Protein 4N8M (pdb70)

Nearest PDB structures (foldseek):
  5ehd-assembly2_F  TM=9.998E-01  e=1.747E-18  Homo sapiens
  1xb9-assembly2_F  TM=9.760E-01  e=2.893E-16  Xenopus laevis
  1xb9-assembly1_B  TM=9.853E-01  e=5.103E-16  Xenopus laevis
  1xb9-assembly2_J  TM=9.752E-01  e=4.152E-16  Xenopus laevis
  1xb9-assembly1_D  TM=9.735E-01  e=1.318E-14  Xenopus laevis

Solvent-accessible surface area: 20836 Å² total; per-residue (Å²): 134,70,92,19,54,6,11,22,16,54,0,67,81,128,77,58,67,89,11,135,34,157,93,79,82,122,66,2,33,0,4,0,26,0,0,0,0,0,57,52,10,143,62,63,29,0,0,0,12,0,35,4,81,25,59,156,57,51,77,40,133,6,6,0,0,0,0,50,27,60,28,28,0,2,4,27,0,32,6,0,63,4,29,4,56,1,25,0,60,23,97,34,22,60,6,28,0,22,1,0,0,13,8,29,13,50,77,140,147,67,92,18,52,6,9,16,18,53,0,84,57,119,105,52,78,100,14,152,49,127,154,60,175,44,129,12,36,0,3,0,24,0,0,0,0,1,59,79,15,127,79,64,34,0,0,0,13,0,37,5,78,23,77,130,53,51,81,42,137,7,4,0,0,0,0,50,28,61,28,29,0,2,5,26,0,31,8,0,60,4,59,20,81,0,22,0,71,17,91,41,15,25,6,26,0,18,1,0,0,10,9,26,1,42,115,138,103,17,58,6,11,19,17,52,0,83,73,130,94,58,74,90,12,142,25,113,86,89,72,128,68,16,32,0,3,0,26,0,0,0,0,0,48,70,13,145,70,62,34,0,2,0,14,0,35,5,73,26,78,134,50,57,80,41,134,6,5,0,0,0,0,53,29,60,27,27,0,1,4,27,0,32,8,0,62,3,30,5,64,1,23,0,61,19,112,33,23,53,8,27,0,23,1,0,0,10,9,40,18,50,137,123,107,20,57,7,11,19,19,54,0,78,77,130,84,60,69,90,12,149,46,87,108,72,117,47,136,12,38,0,3,0,26,0,0,0,0,1,61,37,6,152,64,74,38,0,1,0,14,0,36,6,77,29,84,142,55,50,83,39,135,5,7,0,0,0,0,51,20,62,26,29,0,2,4,26,0,32,6,0,61,3,59,21,86,1,23,0,62,19,114,40,16,53,5,29,0,21,1,0,0,12,12,27,16,78,142,82,24,49,6,10,21,15,53,0,80,60,121,92,57,74,91,15,147,96,42,161,55,186,54,120,20,39,0,4,0,25,1,0,0,0,0,53,55,11,145,65,59,32,0,4,0,14,0,34,4,88,21,84,152,53,52,78,41,134,7,10,0,0,0,0,49,24,61,28,27,0,1,4,26,0,32,8,0,63,3,59,16,60,1,24,0,61,20,127,41,26,57,6,27,0,19,1,0,0,12,11,39,0,44,102

Foldseek 3Di:
DWDKAKDKDWAFLPDKDWDADDDDLVQKKWWWFKKFFDVVFAFDKWWKWKWDADPVGDIDIDTPDIAGVVPHGMDTNPTHIDGDGMMMHIPDGGTGMMIITIMTGHDD/DWDKAKDKDWAFAPRKDWDADDDDPKFKKWWWFKKFFDPPWDQDKKWKKKWDADPVGDIDIDTDDIAGDVPHGMDTPPTHIDGDGMMMHIPDTGGGMMIITIITIGD/DDKDKDKDWAFQPDKDWDADDPPLVQKKWWWFKKFFDDVFDQDKWWKWKWDADPVGDIDIDTDDIAGPVPHGMDTDPTHIDGDGMMMHIPDGGTRMMIITIIGGHD/DDKAKDKDWAFQPDKDWDADDDDPKFKKWWWFKKFFDVVQDFDKKWKWKWDADPVGDIDIGTDDIDGPVPHGMDTPPTHIDGDGMMMHIPDTGTGMMIITIMDMD/DDKAKDKDWAFVVRKDWDADDPDDWFKKWWWFKKFFDPPFAFDKWWKWKWDADPVGDIDIDTPDIAGPVPHGMDTPPTHIDGDGMMIHIPDGGTRMMIITIMDIGD

Sequence (532 aa):
RPQNYLFGCELKADKDYHFKVDNDENEHQLSLRTVSSLGAGAKDELHIVEAEAMNYEGSPIKVTLATLKMSVQPTVSLGGFEITPPVVLRLKCCGSSGPVHISGQHLVAVERPQNYLFGCELKADKDYHFKVDNDENEHQLSLRTVSSLGAGAKDELHIVEAEAMNYEGSPIKVTLATLKMSVQPTVSLGGFEITPPVVLRLKCGSGPVHISGQHLVAVPQNYLFGCELKADKDYHFKVDNDENEHQLSLRTVSLGAGAKDELHIVEAEAMNYEGSSPIKVTLATLKMSVQPTVSLGGFEITPPVVLRLKCGSGPVHISGQHLVAVPQNYLFGCELKADKDYHFKVDNDENEHQLSLRTVSLGAGAKDELHIVEAEAMNYEGSPIKVTLATLKMSVQPTVSLGGFEITPPVVLRLKCGSGPVHISGQHLVAPQNYLFGCELKADKDYHFKVDNDENEHQLSLRTVSSLGAGAKDELHIVEAEAMNYEGSPIKVTLATLKMSVQPTVSLGGFEITPPVVLRLKCGSSGPVHISGQHLVAV

Secondary structure (DSSP, 8-state):
--EEEEEEEEEBTTB-EEE--SS-GGGEEEEEEEEEEPTT--SS-EEEEEEEE-TTSSEEEEEEEEEBTTTBSEEEEEEEEEPSSEEEEEEE----EEEEEEEEE---/--EEEEEEEEEBTTB-EEE-----SSEEEEEEEEEEEPTT--SS-EEEEEEEE-TTSSEEEEEEEEEBTTTBSEEEEEEEEEPSPEEEEEEES---EEEEEEEEEE-/-EEEEEEEEEBTTB-EEE--SS-GGGEEEEEEEEEEPTT--SS-EEEEEEEE-TTS-EEEEEEEEEBTTTBSEEEEEEEEEPSSEEEEEEES---EEEEEEEEE--/-EEEEEEEEEBTTB-EEE----SS--EEEEEEEEEEPBTB-SS-EEEEEEEE-TTSSEEEEEEEEEBTTTBSEEEEEEEEEPSSEEEEEEES---EEEEEEEEE-/-EEEEEEEEEBTTB-EEEPPPSSSSEEEEEEEEEEEPTT--SS-EEEEEEEE-TTS-EEEEEEEEEBTTTBSEEEEEEEEEPSSEEEEEEES---EEEEEEEEEE-

B-factor: mean 29.5, std 15.69, range [8.12, 102.83]

Structure (mmCIF, N/CA/C/O backbone):
data_4N8M
#
_entry.id   4N8M
#
_cell.length_a   90.675
_cell.length_b   69.794
_cell.length_c   88.630
_cell.angle_alpha   90.00
_cell.angle_beta   99.87
_cell.angle_gamma   90.00
#
_symmetry.space_group_name_H-M   'C 1 2 1'
#
loop_
_entity.id
_entity.type
_entity.pdbx_description
1 polymer Nucleophosmin
2 non-polymer 'COBALT (II) ION'
3 water water
#
loop_
_atom_site.group_PDB
_atom_site.id
_atom_site.type_symbol
_atom_site.label_atom_id
_atom_site.label_alt_id
_atom_site.label_comp_id
_atom_site.label_asym_id
_atom_site.label_entity_id
_atom_site.label_seq_id
_atom_site.pdbx_PDB_ins_code
_atom_site.Cartn_x
_atom_site.Cartn_y
_atom_site.Cartn_z
_atom_site.occupancy
_atom_site.B_iso_or_equiv
_atom_site.auth_seq_id
_atom_site.auth_comp_id
_atom_site.auth_asym_id
_atom_site.auth_atom_id
_atom_site.pdbx_PDB_model_num
ATOM 1 N N . ARG A 1 16 ? -29.235 -25.851 -26.740 1.00 68.08 13 ARG A N 1
ATOM 2 C CA . ARG A 1 16 ? -29.186 -24.409 -26.980 1.00 61.55 13 ARG A CA 1
ATOM 3 C C . ARG A 1 16 ? -30.549 -23.885 -27.436 1.00 43.22 13 ARG A C 1
ATOM 4 O O . ARG A 1 16 ? -31.228 -24.517 -28.248 1.00 39.63 13 ARG A O 1
ATOM 6 N N . PRO A 1 17 ? -30.952 -22.724 -26.911 1.00 48.16 14 PRO A N 1
ATOM 7 C CA . PRO A 1 17 ? -32.289 -22.189 -27.179 1.00 44.32 14 PRO A CA 1
ATOM 8 C C . PRO A 1 17 ? -32.413 -21.689 -28.606 1.00 35.45 14 PRO A C 1
ATOM 9 O O . PRO A 1 17 ? -31.405 -21.380 -29.238 1.00 36.93 14 PRO A O 1
ATOM 13 N N . GLN A 1 18 ? -33.637 -21.640 -29.116 1.00 23.28 15 GLN A N 1
ATOM 14 C CA . GLN A 1 18 ? -33.899 -20.942 -30.362 1.00 19.47 15 GLN A CA 1
ATOM 15 C C . GLN A 1 18 ? -33.723 -19.454 -30.074 1.00 19.06 15 GLN A C 1
ATOM 16 O O . GLN A 1 18 ? -33.987 -18.984 -28.971 1.00 18.42 15 GLN A O 1
ATOM 22 N N . ASN A 1 19 ? -33.287 -18.703 -31.075 1.00 16.33 16 ASN A N 1
ATOM 23 C CA . ASN A 1 19 ? -32.911 -17.317 -30.856 1.00 13.53 16 ASN A CA 1
ATOM 24 C C . ASN A 1 19 ? -33.561 -16.428 -31.912 1.00 12.35 16 ASN A C 1
ATOM 25 O O . ASN A 1 19 ? -33.251 -16.560 -33.098 1.00 19.15 16 ASN A O 1
ATOM 30 N N . TYR A 1 20 ? -34.507 -15.594 -31.499 1.00 12.92 17 TYR A N 1
ATOM 31 C CA . TYR A 1 20 ? -35.229 -14.716 -32.425 1.00 12.13 17 TYR A CA 1
ATOM 32 C C . TYR A 1 20 ? -34.917 -13.278 -32.088 1.00 12.70 17 TYR A C 1
ATOM 33 O O . TYR A 1 20 ? -34.556 -12.948 -30.960 1.00 13.35 17 TYR A O 1
ATOM 42 N N . LEU A 1 21 ? -35.072 -12.407 -33.075 1.00 11.65 18 LEU A N 1
ATOM 43 C CA . LEU A 1 21 ? -34.826 -10.990 -32.852 1.00 9.42 18 LEU A CA 1
ATOM 44 C C . LEU A 1 21 ? -36.014 -10.362 -32.131 1.00 13.18 18 LEU A C 1
ATOM 45 O O . LEU A 1 21 ? -37.171 -10.742 -32.357 1.00 14.06 18 LEU A O 1
ATOM 50 N N . PHE A 1 22 ? -35.716 -9.385 -31.285 1.00 11.10 19 PHE A N 1
ATOM 51 C CA . PHE A 1 22 ? -36.728 -8.658 -30.522 1.00 15.22 19 PHE A CA 1
ATOM 52 C C . PHE A 1 22 ? -36.418 -7.152 -30.540 1.00 13.44 19 PHE A C 1
ATOM 53 O O . PHE A 1 22 ? -35.267 -6.743 -30.438 1.00 13.44 19 PHE A O 1
ATOM 61 N N . GLY A 1 23 ? -37.453 -6.329 -30.645 1.00 13.10 20 GLY A N 1
ATOM 62 C CA . GLY A 1 23 ? -37.275 -4.900 -30.506 1.00 12.40 20 GLY A CA 1
ATOM 63 C C . GLY A 1 23 ? -38.584 -4.241 -30.127 1.00 18.43 20 GLY A C 1
ATOM 64 O O . GLY A 1 23 ? -39.668 -4.798 -30.377 1.00 18.27 20 GLY A O 1
ATOM 65 N N . CYS A 1 24 ? -38.498 -3.050 -29.536 1.00 16.80 21 CYS A N 1
ATOM 66 C CA . CYS A 1 24 ? -39.698 -2.248 -29.343 1.00 17.13 21 CYS A CA 1
ATOM 67 C C . CYS A 1 24 ? -39.328 -0.783 -29.289 1.00 13.86 21 CYS A C 1
ATOM 68 O O . CYS A 1 24 ? -38.153 -0.415 -29.174 1.00 17.32 21 CYS A O 1
ATOM 71 N N . GLU A 1 25 ? -40.343 0.059 -29.402 1.00 14.90 22 GLU A N 1
ATOM 72 C CA . GLU A 1 25 ? -40.136 1.497 -29.321 1.00 15.76 22 GLU A CA 1
ATOM 73 C C . GLU A 1 25 ? -40.973 1.992 -28.156 1.00 22.49 22 GLU A C 1
ATOM 74 O O . GLU A 1 25 ? -42.124 1.580 -28.002 1.00 24.91 22 GLU A O 1
ATOM 80 N N . LEU A 1 26 ? -40.381 2.847 -27.325 1.00 16.67 23 LEU A N 1
ATOM 81 C CA . LEU A 1 26 ? -41.087 3.451 -26.193 1.00 16.48 23 LEU A CA 1
ATOM 82 C C . LEU A 1 26 ? -41.226 4.947 -26.419 1.00 15.08 23 LEU A C 1
ATOM 83 O O . LEU A 1 26 ? -40.353 5.572 -26.999 1.00 20.55 23 LEU A O 1
ATOM 88 N N . LYS A 1 27 ? -42.332 5.503 -25.941 1.00 16.87 24 LYS A N 1
ATOM 89 C CA . LYS A 1 27 ? -42.575 6.952 -25.959 1.00 21.09 24 LYS A CA 1
ATOM 90 C C . LYS A 1 27 ? -43.385 7.293 -24.716 1.00 24.36 24 LYS A C 1
ATOM 91 O O . LYS A 1 27 ? -43.908 6.391 -24.069 1.00 23.48 24 LYS A O 1
ATOM 97 N N . ALA A 1 28 ? -43.508 8.577 -24.365 1.00 23.38 25 ALA A N 1
ATOM 98 C CA . ALA A 1 28 ? -44.318 8.935 -23.189 1.00 31.13 25 ALA A CA 1
ATOM 99 C C . ALA A 1 28 ? -45.701 8.312 -23.409 1.00 27.36 25 ALA A C 1
ATOM 100 O O . ALA A 1 28 ? -46.371 7.834 -22.499 1.00 39.99 25 ALA A O 1
ATOM 102 N N . ASP A 1 29 ? -46.062 8.323 -24.680 1.00 28.34 26 ASP A N 1
ATOM 103 C CA . ASP A 1 29 ? -47.272 7.793 -25.257 1.00 50.20 26 ASP A CA 1
ATOM 104 C C . ASP A 1 29 ? -47.470 6.276 -25.057 1.00 53.53 26 ASP A C 1
ATOM 105 O O . ASP A 1 29 ? -48.598 5.806 -24.860 1.00 42.94 26 ASP A O 1
ATOM 110 N N . LYS A 1 30 ? -46.377 5.515 -25.091 1.00 41.52 27 LYS A N 1
ATOM 111 C CA . LYS A 1 30 ? -46.468 4.097 -25.429 1.00 34.45 27 LYS A CA 1
ATOM 112 C C . LYS A 1 30 ? -45.471 3.221 -24.672 1.00 32.15 27 LYS A C 1
ATOM 113 O O . LYS A 1 30 ? -44.265 3.470 -24.727 1.00 25.80 27 LYS A O 1
ATOM 119 N N . ASP A 1 31 ? -45.969 2.211 -23.959 1.00 28.93 28 ASP A N 1
ATOM 120 C CA . ASP A 1 31 ? -45.073 1.238 -23.335 1.00 25.81 28 ASP A CA 1
ATOM 121 C C . ASP A 1 31 ? -45.069 -0.079 -24.110 1.00 28.39 28 ASP A C 1
ATOM 122 O O . ASP A 1 31 ? -45.668 -0.186 -25.184 1.00 26.31 28 ASP A O 1
ATOM 127 N N . TYR A 1 32 ? -44.368 -1.077 -23.586 1.00 19.50 29 TYR A N 1
ATOM 128 C CA . TYR A 1 32 ? -44.360 -2.372 -24.244 1.00 19.47 29 TYR A CA 1
ATOM 129 C C . TYR A 1 32 ? -44.597 -3.513 -23.261 1.00 18.89 29 TYR A C 1
ATOM 130 O O . TYR A 1 32 ? -43.953 -3.576 -22.220 1.00 23.52 29 TYR A O 1
ATOM 139 N N . HIS A 1 33 ? -45.507 -4.419 -23.608 1.00 17.54 30 HIS A N 1
ATOM 140 C CA . HIS A 1 33 ? -45.796 -5.573 -22.769 1.00 18.28 30 HIS A CA 1
ATOM 141 C C . HIS A 1 33 ? -45.301 -6.827 -23.466 1.00 22.78 30 HIS A C 1
ATOM 142 O O . HIS A 1 33 ? -45.818 -7.210 -24.510 1.00 27.59 30 HIS A O 1
ATOM 149 N N . PHE A 1 34 ? -44.289 -7.459 -22.890 1.00 22.20 31 PHE A N 1
ATOM 150 C CA . PHE A 1 34 ? -43.786 -8.723 -23.428 1.00 21.55 31 PHE A CA 1
ATOM 151 C C . PHE A 1 34 ? -44.457 -9.840 -22.659 1.00 25.72 31 PHE A C 1
ATOM 152 O O . PHE A 1 34 ? -44.298 -9.955 -21.436 1.00 27.97 31 PHE A O 1
ATOM 160 N N . LYS A 1 35 ? -45.243 -10.646 -23.355 1.00 29.86 32 LYS A N 1
ATOM 161 C CA . LYS A 1 35 ? -45.984 -11.698 -22.683 1.00 31.22 32 LYS A CA 1
ATOM 162 C C . LYS A 1 35 ? -46.077 -12.899 -23.607 1.00 39.44 32 LYS A C 1
ATOM 163 O O . LYS A 1 35 ? -45.870 -12.775 -24.817 1.00 32.34 32 LYS A O 1
ATOM 169 N N . VAL A 1 36 ? -46.364 -14.061 -23.034 1.00 36.18 33 VAL A N 1
ATOM 170 C CA . VAL A 1 36 ? -46.562 -15.271 -23.832 1.00 37.04 33 VAL A CA 1
ATOM 171 C C . VAL A 1 36 ? -47.782 -16.037 -23.333 1.00 36.30 33 VAL A C 1
ATOM 172 O O . VAL A 1 36 ? -48.184 -15.891 -22.175 1.00 46.82 33 VAL A O 1
ATOM 176 N N . ASP A 1 37 ? -48.365 -16.860 -24.207 1.00 42.62 34 ASP A N 1
ATOM 177 C CA . ASP A 1 37 ? -49.579 -17.619 -23.883 1.00 52.71 34 ASP A CA 1
ATOM 178 C C . ASP A 1 37 ? -49.299 -18.987 -23.249 1.00 55.40 34 ASP A C 1
ATOM 179 O O . ASP A 1 37 ? -50.162 -19.554 -22.574 1.00 71.84 34 ASP A O 1
ATOM 184 N N . ASN A 1 38 ? -48.106 -19.528 -23.486 1.00 36.42 35 ASN A N 1
ATOM 185 C CA . ASN A 1 38 ? -47.745 -20.854 -22.956 1.00 37.54 35 ASN A CA 1
ATOM 186 C C . ASN A 1 38 ? -46.850 -20.759 -21.702 1.00 43.21 35 ASN A C 1
ATOM 187 O O . ASN A 1 38 ? -46.977 -19.825 -20.915 1.00 39.52 35 ASN A O 1
ATOM 192 N N . ASP A 1 39 ? -45.951 -21.719 -21.518 1.00 51.17 36 ASP A N 1
ATOM 193 C CA . ASP A 1 39 ? -45.097 -21.764 -20.328 1.00 43.86 36 ASP A CA 1
ATOM 194 C C . ASP A 1 39 ? -44.070 -20.611 -20.301 1.00 38.36 36 ASP A C 1
ATOM 195 O O . ASP A 1 39 ? -43.123 -20.603 -21.082 1.00 33.22 36 ASP A O 1
ATOM 200 N N . GLU A 1 40 ? -44.247 -19.650 -19.392 1.00 32.41 37 GLU A N 1
ATOM 201 C CA . GLU A 1 40 ? -43.348 -18.495 -19.317 1.00 29.87 37 GLU A CA 1
ATOM 202 C C . GLU A 1 40 ? -41.895 -18.896 -19.071 1.00 30.69 37 GLU A C 1
ATOM 203 O O . GLU A 1 40 ? -40.973 -18.198 -19.497 1.00 29.50 37 GLU A O 1
ATOM 209 N N . ASN A 1 41 ? -41.684 -20.015 -18.380 1.00 28.57 38 ASN A N 1
ATOM 210 C CA . ASN A 1 41 ? -40.321 -20.422 -18.036 1.00 39.16 38 ASN A CA 1
ATOM 211 C C . ASN A 1 41 ? -39.465 -20.927 -19.208 1.00 39.87 38 ASN A C 1
ATOM 212 O O . ASN A 1 41 ? -38.247 -21.080 -19.081 1.00 45.74 38 ASN A O 1
ATOM 217 N N . GLU A 1 42 ? -40.097 -21.168 -20.350 1.00 30.35 39 GLU A N 1
ATOM 218 C CA . GLU A 1 42 ? -39.369 -21.586 -21.533 1.00 25.40 39 GLU A CA 1
ATOM 219 C C . GLU A 1 42 ? -38.853 -20.387 -22.342 1.00 20.80 39 GLU A C 1
ATOM 220 O O . GLU A 1 42 ? -38.181 -20.579 -23.352 1.00 24.38 39 GLU A O 1
ATOM 226 N N . HIS A 1 43 ? -39.187 -19.169 -21.914 1.00 18.49 40 HIS A N 1
ATOM 227 C CA . HIS A 1 43 ? -38.837 -17.979 -22.673 1.00 18.36 40 HIS A CA 1
ATOM 228 C C . HIS A 1 43 ? -37.949 -17.064 -21.854 1.00 17.92 40 HIS A C 1
ATOM 229 O O . HIS A 1 43 ? -38.149 -16.921 -20.646 1.00 21.14 40 HIS A O 1
ATOM 236 N N . GLN A 1 44 ? -36.991 -16.422 -22.517 1.00 18.23 41 GLN A N 1
ATOM 237 C CA . GLN A 1 44 ? -36.256 -15.322 -21.900 1.00 18.32 41 GLN A CA 1
ATOM 238 C C . GLN A 1 44 ? -36.187 -14.180 -22.884 1.00 16.20 41 GLN A C 1
ATOM 239 O O . GLN A 1 44 ? -35.879 -14.392 -24.061 1.00 18.06 41 GLN A O 1
ATOM 245 N N . LEU A 1 45 ? -36.465 -12.973 -22.401 1.00 14.01 42 LEU A N 1
ATOM 246 C CA . LEU A 1 45 ? -36.157 -11.757 -23.150 1.00 16.75 42 LEU A CA 1
ATOM 247 C C . LEU A 1 45 ? -34.727 -11.353 -22.762 1.00 22.37 42 LEU A C 1
ATOM 248 O O . LEU A 1 45 ? -34.444 -11.136 -21.584 1.00 23.99 42 LEU A O 1
ATOM 253 N N . SER A 1 46 ? -33.816 -11.269 -23.730 1.00 14.74 43 SER A N 1
ATOM 254 C CA . SER A 1 46 ? -32.442 -10.871 -23.430 1.00 14.62 43 SER A CA 1
ATOM 255 C C . SER A 1 46 ? -32.143 -9.494 -24.031 1.00 16.39 43 SER A C 1
ATOM 256 O O . SER A 1 46 ? -31.913 -9.379 -25.243 1.00 16.27 43 SER A O 1
ATOM 259 N N . LEU A 1 47 ? -32.138 -8.458 -23.195 1.00 12.82 44 LEU A N 1
ATOM 260 C CA . LEU A 1 47 ? -32.023 -7.081 -23.699 1.00 12.40 44 LEU A CA 1
ATOM 261 C C . LEU A 1 47 ? -30.584 -6.744 -24.030 1.00 16.06 44 LEU A C 1
ATOM 262 O O . LEU A 1 47 ? -29.679 -7.059 -23.263 1.00 15.36 44 LEU A O 1
ATOM 267 N N . ARG A 1 48 ? -30.385 -6.103 -25.181 1.00 11.93 45 ARG A N 1
ATOM 268 C CA . ARG A 1 48 ? -29.052 -5.775 -25.674 1.00 12.66 45 ARG A CA 1
ATOM 269 C C . ARG A 1 48 ? -28.768 -4.288 -25.656 1.00 15.71 45 ARG A C 1
ATOM 270 O O . ARG A 1 48 ? -27.807 -3.875 -25.031 1.00 25.12 45 ARG A O 1
ATOM 278 N N . THR A 1 49 ? -29.536 -3.493 -26.407 1.00 14.68 46 THR A N 1
ATOM 279 C CA . THR A 1 49 ? -29.259 -2.050 -26.450 1.00 12.38 46 THR A CA 1
ATOM 280 C C . THR A 1 49 ? -30.502 -1.210 -26.170 1.00 14.29 46 THR A C 1
ATOM 281 O O . THR A 1 49 ? -31.609 -1.632 -26.462 1.00 16.27 46 THR A O 1
ATOM 285 N N . VAL A 1 50 ? -30.297 -0.038 -25.569 1.00 10.97 47 VAL A N 1
ATOM 286 C CA . VAL A 1 50 ? -31.361 0.960 -25.403 1.00 8.75 47 VAL A CA 1
ATOM 287 C C . VAL A 1 50 ? -30.792 2.213 -26.084 1.00 13.18 47 VAL A C 1
ATOM 288 O O . VAL A 1 50 ? -29.678 2.621 -25.746 1.00 16.20 47 VAL A O 1
ATOM 292 N N . SER A 1 51 ? -31.520 2.809 -27.035 1.00 13.52 48 SER A N 1
ATOM 293 C CA A SER A 1 51 ? -30.968 3.844 -27.920 0.50 13.00 48 SER A CA 1
ATOM 294 C CA B SER A 1 51 ? -30.956 3.895 -27.832 0.50 14.41 48 SER A CA 1
ATOM 295 C C . SER A 1 51 ? -31.984 4.971 -28.083 1.00 16.85 48 SER A C 1
ATOM 296 O O . SER A 1 51 ? -33.154 4.697 -28.310 1.00 16.88 48 SER A O 1
ATOM 301 N N . LEU A 1 52 ? -31.543 6.217 -28.026 1.00 12.72 49 LEU A N 1
ATOM 302 C CA . LEU A 1 52 ? -32.488 7.305 -28.297 1.00 13.22 49 LEU A CA 1
ATOM 303 C C . LEU A 1 52 ? -32.793 7.368 -29.792 1.00 22.08 49 LEU A C 1
ATOM 304 O O . LEU A 1 52 ? -31.912 7.167 -30.637 1.00 21.23 49 LEU A O 1
ATOM 309 N N . GLY A 1 53 ? -34.045 7.650 -30.122 1.00 17.22 50 GLY A N 1
ATOM 310 C CA . GLY A 1 53 ? -34.447 7.710 -31.513 1.00 18.57 50 GLY A CA 1
ATOM 311 C C . GLY A 1 53 ? -34.244 9.076 -32.129 1.00 21.16 50 GLY A C 1
ATOM 312 O O . GLY A 1 53 ? -33.965 10.057 -31.437 1.00 23.19 50 GLY A O 1
ATOM 313 N N . ALA A 1 54 ? -34.386 9.144 -33.446 1.00 21.06 51 ALA A N 1
ATOM 314 C CA . ALA A 1 54 ? -34.386 10.424 -34.116 1.00 31.15 51 ALA A CA 1
ATOM 315 C C . ALA A 1 54 ? -35.688 11.104 -33.695 1.00 31.51 51 ALA A C 1
ATOM 316 O O . ALA A 1 54 ? -36.759 10.487 -33.712 1.00 45.62 51 ALA A O 1
ATOM 318 N N . GLY A 1 55 ? -35.605 12.357 -33.292 1.00 39.21 52 GLY A N 1
ATOM 319 C CA . GLY A 1 55 ? -36.793 13.027 -32.800 1.00 44.86 52 GLY A CA 1
ATOM 320 C C . GLY A 1 55 ? -36.798 13.165 -31.291 1.00 37.39 52 GLY A C 1
ATOM 321 O O . GLY A 1 55 ? -37.496 14.016 -30.748 1.00 38.33 52 GLY A O 1
ATOM 322 N N . ALA A 1 56 ? -36.025 12.329 -30.605 1.00 24.77 53 ALA A N 1
ATOM 323 C CA . ALA A 1 56 ? -35.825 12.529 -29.173 1.00 20.33 53 ALA A CA 1
ATOM 324 C C . ALA A 1 56 ? -35.074 13.837 -28.951 1.00 26.35 53 ALA A C 1
ATOM 325 O O . ALA A 1 56 ? -34.162 14.172 -29.709 1.00 27.71 53 ALA A O 1
ATOM 327 N N . LYS A 1 57 ? -35.464 14.601 -27.931 1.00 23.96 54 LYS A N 1
ATOM 328 C CA . LYS A 1 57 ? -34.756 15.849 -27.636 1.00 18.77 54 LYS A CA 1
ATOM 329 C C . LYS A 1 57 ? -33.658 15.574 -26.606 1.00 27.94 54 LYS A C 1
ATOM 330 O O . LYS A 1 57 ? -33.299 14.412 -26.397 1.00 29.33 54 LYS A O 1
ATOM 336 N N . ASP A 1 58 ? -33.125 16.619 -25.970 1.00 25.54 55 ASP A N 1
ATOM 337 C CA . ASP A 1 58 ? -31.971 16.445 -25.081 1.00 27.03 55 ASP A CA 1
ATOM 338 C C . ASP A 1 58 ? -32.335 16.340 -23.589 1.00 35.18 55 ASP A C 1
ATOM 339 O O . ASP A 1 58 ? -31.498 16.572 -22.710 1.00 29.98 55 ASP A O 1
ATOM 344 N N . GLU A 1 59 ? -33.579 15.986 -23.297 1.00 23.86 56 GLU A N 1
ATOM 345 C CA . GLU A 1 59 ? -33.994 15.817 -21.907 1.00 22.56 56 GLU A CA 1
ATOM 346 C C . GLU A 1 59 ? -33.541 14.461 -21.355 1.00 20.31 56 GLU A C 1
ATOM 347 O O . GLU A 1 59 ? -33.229 13.557 -22.113 1.00 21.01 56 GLU A O 1
ATOM 353 N N . LEU A 1 60 ? -33.500 14.319 -20.036 1.00 20.98 57 LEU A N 1
ATOM 354 C CA . LEU A 1 60 ? -33.158 13.024 -19.452 1.00 19.74 57 LEU A CA 1
ATOM 355 C C . LEU A 1 60 ? -34.205 11.970 -19.841 1.00 23.56 57 LEU A C 1
ATOM 356 O O . LEU A 1 60 ? -35.412 12.230 -19.783 1.00 25.09 57 LEU A O 1
ATOM 361 N N . HIS A 1 61 ? -33.740 10.791 -20.243 1.00 14.31 58 HIS A N 1
ATOM 362 C CA . HIS A 1 61 ? -34.642 9.675 -20.508 1.00 15.35 58 HIS A CA 1
ATOM 363 C C . HIS A 1 61 ? -34.292 8.556 -19.546 1.00 22.34 58 HIS A C 1
ATOM 364 O O . HIS A 1 61 ? -33.120 8.180 -19.424 1.00 20.82 58 HIS A O 1
ATOM 371 N N . ILE A 1 62 ? -35.305 8.019 -18.877 1.00 17.65 59 ILE A N 1
ATOM 372 C CA . ILE A 1 62 ? -35.098 6.873 -18.006 1.00 17.54 59 ILE A CA 1
ATOM 373 C C . ILE A 1 62 ? -36.038 5.740 -18.380 1.00 16.54 59 ILE A C 1
ATOM 374 O O . ILE A 1 62 ? -37.263 5.898 -18.400 1.00 18.10 59 ILE A O 1
ATOM 379 N N . VAL A 1 63 ? -35.466 4.577 -18.666 1.00 14.90 60 VAL A N 1
ATOM 380 C CA . VAL A 1 63 ? -36.271 3.428 -19.060 1.00 14.51 60 VAL A CA 1
ATOM 381 C C . VAL A 1 63 ? -36.354 2.477 -17.898 1.00 20.86 60 VAL A C 1
ATOM 382 O O . VAL A 1 63 ? -35.338 2.159 -17.286 1.00 21.78 60 VAL A O 1
ATOM 386 N N . GLU A 1 64 ? -37.560 2.014 -17.589 1.00 21.02 61 GLU A N 1
ATOM 387 C CA . GLU A 1 64 ? -37.738 1.055 -16.504 1.00 25.29 61 GLU A CA 1
ATOM 388 C C . GLU A 1 64 ? -38.343 -0.263 -17.008 1.00 24.29 61 GLU A C 1
ATOM 389 O O . GLU A 1 64 ? -38.992 -0.301 -18.057 1.00 24.33 61 GLU A O 1
ATOM 395 N N . ALA A 1 65 ? -38.062 -1.348 -16.290 1.00 21.72 62 ALA A N 1
ATOM 396 C CA . ALA A 1 65 ? -38.656 -2.659 -16.579 1.00 20.18 62 ALA A CA 1
ATOM 397 C C . ALA A 1 65 ? -39.392 -3.118 -15.339 1.00 25.37 62 ALA A C 1
ATOM 398 O O . ALA A 1 65 ? -38.952 -2.864 -14.211 1.00 22.84 62 ALA A O 1
ATOM 400 N N . GLU A 1 66 ? -40.516 -3.792 -15.539 1.00 22.10 63 GLU A N 1
ATOM 401 C CA . GLU A 1 66 ? -41.275 -4.329 -14.418 1.00 20.67 63 GLU A CA 1
ATOM 402 C C . GLU A 1 66 ? -41.520 -5.810 -14.641 1.00 22.11 63 GLU A C 1
ATOM 403 O O . GLU A 1 66 ? -41.982 -6.219 -15.713 1.00 29.39 63 GLU A O 1
ATOM 409 N N . ALA A 1 67 ? -41.179 -6.615 -13.642 1.00 23.82 64 ALA A N 1
ATOM 410 C CA . ALA A 1 67 ? -41.260 -8.067 -13.763 1.00 23.78 64 ALA A CA 1
ATOM 411 C C . ALA A 1 67 ? -41.207 -8.671 -12.371 1.00 33.77 64 ALA A C 1
ATOM 412 O O . ALA A 1 67 ? -41.026 -7.952 -11.391 1.00 33.28 64 ALA A O 1
ATOM 414 N N . MET A 1 68 ? -41.375 -9.983 -12.281 1.00 32.45 65 MET A N 1
ATOM 415 C CA . MET A 1 68 ? -41.456 -10.653 -10.982 1.00 28.26 65 MET A CA 1
ATOM 416 C C . MET A 1 68 ? -40.107 -10.821 -10.271 1.00 29.36 65 MET A C 1
ATOM 417 O O . MET A 1 68 ? -39.098 -11.188 -10.895 1.00 28.40 65 MET A O 1
ATOM 422 N N . ASN A 1 69 ? -40.099 -10.558 -8.963 1.00 32.48 66 ASN A N 1
ATOM 423 C CA . ASN A 1 69 ? -38.934 -10.853 -8.137 1.00 32.76 66 ASN A CA 1
ATOM 424 C C . ASN A 1 69 ? -39.013 -12.277 -7.572 1.00 36.12 66 ASN A C 1
ATOM 425 O O . ASN A 1 69 ? -39.978 -13.003 -7.839 1.00 30.78 66 ASN A O 1
ATOM 430 N N . TYR A 1 70 ? -37.993 -12.673 -6.812 1.00 28.95 67 TYR A N 1
ATOM 431 C CA . TYR A 1 70 ? -37.920 -14.032 -6.250 1.00 34.42 67 TYR A CA 1
ATOM 432 C C . TYR A 1 70 ? -39.094 -14.318 -5.325 1.00 37.73 67 TYR A C 1
ATOM 433 O O . TYR A 1 70 ? -39.594 -15.445 -5.260 1.00 39.70 67 TYR A O 1
ATOM 442 N N . GLU A 1 71 ? -39.536 -13.293 -4.612 1.00 41.85 68 GLU A N 1
ATOM 443 C CA . GLU A 1 71 ? -40.610 -13.459 -3.641 1.00 54.77 68 GLU A CA 1
ATOM 444 C C . GLU A 1 71 ? -41.975 -13.614 -4.307 1.00 57.63 68 GLU A C 1
ATOM 445 O O . GLU A 1 71 ? -42.945 -13.991 -3.656 1.00 60.06 68 GLU A O 1
ATOM 451 N N . GLY A 1 72 ? -42.045 -13.320 -5.604 1.00 45.57 69 GLY A N 1
ATOM 452 C CA . GLY A 1 72 ? -43.271 -13.501 -6.362 1.00 54.58 69 GLY A CA 1
ATOM 453 C C . GLY A 1 72 ? -44.153 -12.273 -6.542 1.00 57.93 69 GLY A C 1
ATOM 454 O O . GLY A 1 72 ? -45.324 -12.397 -6.896 1.00 61.62 69 GLY A O 1
ATOM 455 N N . SER A 1 73 ? -43.606 -11.087 -6.305 1.00 54.25 70 SER A N 1
ATOM 456 C CA . SER A 1 73 ? -44.357 -9.858 -6.545 1.00 55.67 70 SER A CA 1
ATOM 457 C C . SER A 1 73 ? -43.680 -9.020 -7.628 1.00 50.90 70 SER A C 1
ATOM 458 O O . SER A 1 73 ? -42.476 -9.163 -7.862 1.00 35.96 70 SER A O 1
ATOM 461 N N . PRO A 1 74 ? -44.451 -8.145 -8.298 1.00 44.53 71 PRO A N 1
ATOM 462 C CA . PRO A 1 74 ? -43.875 -7.355 -9.388 1.00 40.63 71 PRO A CA 1
ATOM 463 C C . PRO A 1 74 ? -42.941 -6.312 -8.814 1.00 39.18 71 PRO A C 1
ATOM 464 O O . PRO A 1 74 ? -43.232 -5.742 -7.761 1.00 38.03 71 PRO A O 1
ATOM 468 N N . ILE A 1 75 ? -41.821 -6.076 -9.483 1.00 30.99 72 ILE A N 1
ATOM 469 C CA . ILE A 1 75 ? -40.935 -4.999 -9.061 1.00 29.38 72 ILE A CA 1
ATOM 470 C C . ILE A 1 75 ? -40.536 -4.150 -10.250 1.00 31.91 72 ILE A C 1
ATOM 471 O O . ILE A 1 75 ? -40.443 -4.653 -11.376 1.00 30.05 72 ILE A O 1
ATOM 476 N N . LYS A 1 76 ? -40.309 -2.864 -9.995 1.00 27.19 73 LYS A N 1
ATOM 477 C CA . LYS A 1 76 ? -39.907 -1.935 -11.045 1.00 33.68 73 LYS A CA 1
ATOM 478 C C . LYS A 1 76 ? -38.436 -1.618 -10.891 1.00 28.79 73 LYS A C 1
ATOM 479 O O . LYS A 1 76 ? -37.980 -1.333 -9.793 1.00 31.35 73 LYS A O 1
ATOM 485 N N . VAL A 1 77 ? -37.690 -1.676 -11.989 1.00 23.11 74 VAL A N 1
ATOM 486 C CA . VAL A 1 77 ? -36.264 -1.379 -11.938 1.00 22.51 74 VAL A CA 1
ATOM 487 C C . VAL A 1 77 ? -35.894 -0.444 -13.082 1.00 27.12 74 VAL A C 1
ATOM 488 O O . VAL A 1 77 ? -36.527 -0.458 -14.132 1.00 23.90 74 VAL A O 1
ATOM 492 N N . THR A 1 78 ? -34.872 0.374 -12.871 1.00 24.47 75 THR A N 1
ATOM 493 C CA . THR A 1 78 ? -34.359 1.237 -13.927 1.00 20.80 75 THR A CA 1
ATOM 494 C C . THR A 1 78 ? -33.316 0.506 -14.770 1.00 22.29 75 THR A C 1
ATOM 495 O O . THR A 1 78 ? -32.333 0.018 -14.234 1.00 28.00 75 THR A O 1
ATOM 499 N N . LEU A 1 79 ? -33.526 0.437 -16.087 1.00 16.33 76 LEU A N 1
ATOM 500 C CA . LEU A 1 79 ? -32.592 -0.238 -16.984 1.00 19.66 76 LEU A CA 1
ATOM 501 C C . LEU A 1 79 ? -31.474 0.711 -17.412 1.00 27.80 76 LEU A C 1
ATOM 502 O O . LEU A 1 79 ? -30.313 0.315 -17.522 1.00 26.94 76 LEU A O 1
ATOM 507 N N . ALA A 1 80 ? -31.829 1.958 -17.688 1.00 20.09 77 ALA A N 1
ATOM 508 C CA . ALA A 1 80 ? -30.833 2.908 -18.194 1.00 15.57 77 ALA A CA 1
ATOM 509 C C . ALA A 1 80 ? -31.317 4.340 -18.113 1.00 16.13 77 ALA A C 1
ATOM 510 O O . ALA A 1 80 ? -32.518 4.612 -18.190 1.00 17.12 77 ALA A O 1
ATOM 512 N N . THR A 1 81 ? -30.349 5.245 -17.978 1.00 14.93 78 THR A N 1
ATOM 513 C CA . THR A 1 81 ? -30.574 6.674 -18.065 1.00 18.20 78 THR A CA 1
ATOM 514 C C . THR A 1 81 ? -29.784 7.179 -19.264 1.00 28.99 78 THR A C 1
ATOM 515 O O . THR A 1 81 ? -28.568 6.979 -19.331 1.00 20.39 78 THR A O 1
ATOM 519 N N . LEU A 1 82 ? -30.475 7.810 -20.212 1.00 16.00 79 LEU A N 1
ATOM 520 C CA . LEU A 1 82 ? -29.845 8.289 -21.446 1.00 14.72 79 LEU A CA 1
ATOM 521 C C . LEU A 1 82 ? -30.065 9.790 -21.617 1.00 16.45 79 LEU A C 1
ATOM 522 O O . LEU A 1 82 ? -31.052 10.351 -21.138 1.00 18.04 79 LEU A O 1
ATOM 527 N N . LYS A 1 83 ? -29.142 10.433 -22.324 1.00 18.60 80 LYS A N 1
ATOM 528 C CA . LYS A 1 83 ? -29.299 11.837 -22.699 1.00 23.26 80 LYS A CA 1
ATOM 529 C C . LYS A 1 83 ? -28.597 12.039 -24.032 1.00 15.91 80 LYS A C 1
ATOM 530 O O . LYS A 1 83 ? -27.454 11.616 -24.215 1.00 17.89 80 LYS A O 1
ATOM 536 N N . MET A 1 84 ? -29.280 12.664 -24.973 1.00 15.63 81 MET A N 1
ATOM 537 C CA . MET A 1 84 ? -28.768 12.710 -26.351 1.00 17.26 81 MET A CA 1
ATOM 538 C C . MET A 1 84 ? -27.354 13.301 -26.482 1.00 17.96 81 MET A C 1
ATOM 539 O O . MET A 1 84 ? -26.526 12.803 -27.250 1.00 19.15 81 MET A O 1
ATOM 544 N N . SER A 1 85 ? -27.071 14.359 -25.730 1.00 17.20 82 SER A N 1
ATOM 545 C CA . SER A 1 85 ? -25.803 15.060 -25.903 1.00 18.36 82 SER A CA 1
ATOM 546 C C . SER A 1 85 ? -24.665 14.441 -25.096 1.00 23.28 82 SER A C 1
ATOM 547 O O . SER A 1 85 ? -23.535 14.925 -25.156 1.00 20.19 82 SER A O 1
ATOM 550 N N . VAL A 1 86 ? -24.971 13.382 -24.351 1.00 17.43 83 VAL A N 1
ATOM 551 C CA . VAL A 1 86 ? -24.012 12.766 -23.440 1.00 16.14 83 VAL A CA 1
ATOM 552 C C . VAL A 1 86 ? -23.841 11.270 -23.693 1.00 17.71 83 VAL A C 1
ATOM 553 O O . VAL A 1 86 ? -22.717 10.776 -23.825 1.00 18.21 83 VAL A O 1
ATOM 557 N N . GLN A 1 87 ? -24.954 10.543 -23.726 1.00 16.99 84 GLN A N 1
ATOM 558 C CA . GLN A 1 87 ? -24.934 9.079 -23.868 1.00 16.72 84 GLN A CA 1
ATOM 559 C C . GLN A 1 87 ? -26.244 8.627 -24.533 1.00 12.94 84 GLN A C 1
ATOM 560 O O . GLN A 1 87 ? -27.218 8.332 -23.855 1.00 17.33 84 GLN A O 1
ATOM 566 N N . PRO A 1 88 ? -26.277 8.609 -25.879 1.00 14.97 85 PRO A N 1
ATOM 567 C CA . PRO A 1 88 ? -27.515 8.267 -26.584 1.00 19.80 85 PRO A CA 1
ATOM 568 C C . PRO A 1 88 ? -27.795 6.767 -26.653 1.00 20.73 85 PRO A C 1
ATOM 569 O O . PRO A 1 88 ? -28.934 6.417 -26.898 1.00 16.34 85 PRO A O 1
ATOM 573 N N . THR A 1 89 ? -26.793 5.918 -26.440 1.00 13.21 86 THR A N 1
ATOM 574 C CA . THR A 1 89 ? -26.998 4.460 -26.453 1.00 10.38 86 THR A CA 1
ATOM 575 C C . THR A 1 89 ? -26.361 3.802 -25.230 1.00 14.06 86 THR A C 1
ATOM 576 O O . THR A 1 89 ? -25.237 4.135 -24.866 1.00 15.83 86 THR A O 1
ATOM 580 N N . VAL A 1 90 ? -27.070 2.864 -24.605 1.00 10.30 87 VAL A N 1
ATOM 581 C CA . VAL A 1 90 ? -26.482 2.054 -23.540 1.00 13.06 87 VAL A CA 1
ATOM 582 C C . VAL A 1 90 ? -26.576 0.596 -23.968 1.00 15.19 87 VAL A C 1
ATOM 583 O O . VAL A 1 90 ? -27.640 0.145 -24.417 1.00 14.20 87 VAL A O 1
ATOM 587 N N . SER A 1 91 ? -25.471 -0.136 -23.856 1.00 12.12 88 SER A N 1
ATOM 588 C CA . SER A 1 91 ? -25.472 -1.574 -24.172 1.00 16.72 88 SER A CA 1
ATOM 589 C C . SER A 1 91 ? -25.564 -2.382 -22.878 1.00 18.48 88 SER A C 1
ATOM 590 O O . SER A 1 91 ? -24.763 -2.204 -21.960 1.00 19.25 88 SER A O 1
ATOM 593 N N . LEU A 1 92 ? -26.565 -3.239 -22.796 1.00 13.09 89 LEU A N 1
ATOM 594 C CA . LEU A 1 92 ? -26.858 -3.983 -21.567 1.00 14.45 89 LEU A CA 1
ATOM 595 C C . LEU A 1 92 ? -26.186 -5.344 -21.525 1.00 21.13 89 LEU A C 1
ATOM 596 O O . LEU A 1 92 ? -26.096 -5.964 -20.465 1.00 18.77 89 LEU A O 1
ATOM 601 N N . GLY A 1 93 ? -25.715 -5.817 -22.672 1.00 18.13 90 GLY A N 1
ATOM 602 C CA . GLY A 1 93 ? -24.906 -7.022 -22.684 1.00 21.99 90 GLY A CA 1
ATOM 603 C C . GLY A 1 93 ? -25.680 -8.315 -22.472 1.00 18.50 90 GLY A C 1
ATOM 604 O O . GLY A 1 93 ? -25.128 -9.318 -22.037 1.00 22.96 90 GLY A O 1
ATOM 605 N N . GLY A 1 94 ? -26.962 -8.319 -22.804 1.00 17.81 91 GLY A N 1
ATOM 606 C CA . GLY A 1 94 ? -27.719 -9.553 -22.651 1.00 16.28 91 GLY A CA 1
ATOM 607 C C . GLY A 1 94 ? -28.307 -9.686 -21.261 1.00 18.54 91 GLY A C 1
ATOM 608 O O . GLY A 1 94 ? -28.031 -10.652 -20.545 1.00 20.41 91 GLY A O 1
ATOM 609 N N . PHE A 1 95 ? -29.134 -8.714 -20.891 1.00 16.35 92 PHE A N 1
ATOM 610 C CA . PHE A 1 95 ? -29.804 -8.698 -19.593 1.00 15.40 92 PHE A CA 1
ATOM 611 C C . PHE A 1 95 ? -31.074 -9.546 -19.739 1.00 14.46 92 PHE A C 1
ATOM 612 O O . PHE A 1 95 ? -32.047 -9.110 -20.348 1.00 17.74 92 PHE A O 1
ATOM 620 N N . GLU A 1 96 ? -31.056 -10.760 -19.204 1.00 14.15 93 GLU A N 1
ATOM 621 C CA . GLU A 1 96 ? -32.186 -11.676 -19.377 1.00 17.38 93 GLU A CA 1
ATOM 622 C C . GLU A 1 96 ? -33.282 -11.450 -18.343 1.00 22.63 93 GLU A C 1
ATOM 623 O O . GLU A 1 96 ? -32.997 -11.256 -17.162 1.00 21.56 93 GLU A O 1
ATOM 629 N N . ILE A 1 97 ? -34.530 -11.481 -18.807 1.00 13.81 94 ILE A N 1
ATOM 630 C CA . ILE A 1 97 ? -35.708 -11.345 -17.955 1.00 18.65 94 ILE A CA 1
ATOM 631 C C . ILE A 1 97 ? -36.775 -12.363 -18.384 1.00 20.60 94 ILE A C 1
ATOM 632 O O . ILE A 1 97 ? -36.996 -12.593 -19.579 1.00 20.90 94 ILE A O 1
ATOM 637 N N . THR A 1 98 ? -37.421 -12.992 -17.413 1.00 19.67 95 THR A N 1
ATOM 638 C CA . THR A 1 98 ? -38.465 -13.969 -17.717 1.00 19.50 95 THR A CA 1
ATOM 639 C C . THR A 1 98 ? -39.790 -13.231 -17.857 1.00 22.20 95 THR A C 1
ATOM 640 O O . THR A 1 98 ? -40.122 -12.392 -17.024 1.00 22.08 95 THR A O 1
ATOM 644 N N . PRO A 1 99 ? -40.558 -13.534 -18.908 1.00 22.10 96 PRO A N 1
ATOM 645 C CA . PRO A 1 99 ? -41.854 -12.851 -18.998 1.00 21.50 96 PRO A CA 1
ATOM 646 C C . PRO A 1 99 ? -42.776 -13.291 -17.866 1.00 20.25 96 PRO A C 1
ATOM 647 O O . PRO A 1 99 ? -42.557 -14.352 -17.247 1.00 24.81 96 PRO A O 1
ATOM 651 N N . PRO A 1 100 ? -43.819 -12.499 -17.594 1.00 21.32 97 PRO A N 1
ATOM 652 C CA . PRO A 1 100 ? -44.161 -11.279 -18.328 1.00 21.19 97 PRO A CA 1
ATOM 653 C C . PRO A 1 100 ? -43.320 -10.086 -17.893 1.00 28.89 97 PRO A C 1
ATOM 654 O O . PRO A 1 100 ? -42.889 -9.989 -16.744 1.00 27.45 97 PRO A O 1
ATOM 658 N N . VAL A 1 101 ? -43.079 -9.171 -18.819 1.00 20.89 98 VAL A N 1
ATOM 659 C CA . VAL A 1 101 ? -42.319 -7.984 -18.470 1.00 23.81 98 VAL A CA 1
ATOM 660 C C . VAL A 1 101 ? -42.917 -6.780 -19.177 1.00 23.14 98 VAL A C 1
ATOM 661 O O . VAL A 1 101 ? -43.369 -6.872 -20.314 1.00 24.15 98 VAL A O 1
ATOM 665 N N . VAL A 1 102 ? -42.944 -5.655 -18.477 1.00 18.31 99 VAL A N 1
ATOM 666 C CA . VAL A 1 102 ? -43.394 -4.407 -19.063 1.00 17.47 99 VAL A CA 1
ATOM 667 C C . VAL A 1 102 ? -42.194 -3.481 -19.136 1.00 19.98 99 VAL A C 1
ATOM 668 O O . VAL A 1 102 ? -41.440 -3.377 -18.170 1.00 21.21 99 VAL A O 1
ATOM 672 N N . LEU A 1 103 ? -42.011 -2.838 -20.287 1.00 18.05 100 LEU A N 1
ATOM 673 C CA . LEU A 1 103 ? -40.965 -1.828 -20.492 1.00 20.36 100 LEU A CA 1
ATOM 674 C C . LEU A 1 103 ? -41.636 -0.480 -20.701 1.00 21.07 100 LEU A C 1
ATOM 675 O O . LEU A 1 103 ? -42.577 -0.366 -21.491 1.00 18.56 100 LEU A O 1
ATOM 680 N N . ARG A 1 104 ? -41.158 0.549 -20.005 1.00 15.97 101 ARG A N 1
ATOM 681 C CA . ARG A 1 104 ? -41.779 1.868 -20.125 1.00 17.51 101 ARG A CA 1
ATOM 682 C C . ARG A 1 104 ? -40.759 2.976 -19.897 1.00 20.86 101 ARG A C 1
ATOM 683 O O . ARG A 1 104 ? -39.692 2.735 -19.336 1.00 18.68 101 ARG A O 1
ATOM 691 N N . LEU A 1 105 ? -41.091 4.189 -20.334 1.00 22.30 102 LEU A N 1
ATOM 692 C CA . LEU A 1 105 ? -40.293 5.364 -19.983 1.00 27.07 102 LEU A CA 1
ATOM 693 C C . LEU A 1 105 ? -40.806 5.924 -18.677 1.00 29.03 102 LEU A C 1
ATOM 694 O O . LEU A 1 105 ? -41.979 6.277 -18.581 1.00 29.75 102 LEU A O 1
ATOM 699 N N . LYS A 1 106 ? -39.938 6.014 -17.675 1.00 21.46 103 LYS A N 1
ATOM 700 C CA . LYS A 1 106 ? -40.291 6.694 -16.434 1.00 26.61 103 LYS A CA 1
ATOM 701 C C . LYS A 1 106 ? -40.127 8.207 -16.594 1.00 33.06 103 LYS A C 1
ATOM 702 O O . LYS A 1 106 ? -40.867 8.995 -16.009 1.00 30.72 103 LYS A O 1
ATOM 708 N N . CYS A 1 107 ? -39.154 8.596 -17.408 1.00 24.19 104 CYS A N 1
ATOM 709 C CA A CYS A 1 107 ? -38.796 9.993 -17.614 0.50 30.15 104 CYS A CA 1
ATOM 710 C CA B CYS A 1 107 ? -38.846 10.002 -17.634 0.50 30.32 104 CYS A CA 1
ATOM 711 C C . CYS A 1 107 ? -38.462 10.178 -19.096 1.00 27.49 104 CYS A C 1
ATOM 712 O O . CYS A 1 107 ? -37.854 9.288 -19.693 1.00 20.23 104 CYS A O 1
ATOM 717 N N . GLY A 1 108 ? -38.842 11.323 -19.676 1.00 24.64 105 GLY A N 1
ATOM 718 C CA . GLY A 1 108 ? -38.536 11.629 -21.072 1.00 22.11 105 GLY A CA 1
ATOM 719 C C . GLY A 1 108 ? -39.632 11.195 -22.030 1.00 23.92 105 GLY A C 1
ATOM 720 O O . GLY A 1 108 ? -40.413 10.294 -21.714 1.00 21.28 105 GLY A O 1
ATOM 721 N N . SER A 1 109 ? -39.718 11.821 -23.204 1.00 19.38 106 SER A N 1
ATOM 722 C CA A SER A 1 109 ? -40.794 11.521 -24.149 0.50 20.86 106 SER A CA 1
ATOM 723 C CA B SER A 1 109 ? -40.797 11.475 -24.119 0.50 19.90 106 SER A CA 1
ATOM 724 C C . SER A 1 109 ? -40.370 10.588 -25.288 1.00 17.38 106 SER A C 1
ATOM 725 O O . SER A 1 109 ? -41.207 10.098 -26.026 1.00 19.71 106 SER A O 1
ATOM 730 N N . GLY A 1 110 ? -39.070 10.359 -25.427 1.00 17.80 107 GLY A N 1
ATOM 731 C CA . GLY A 1 110 ? -38.562 9.468 -26.469 1.00 19.79 107 GLY A CA 1
ATOM 732 C C . GLY A 1 110 ? -38.688 10.062 -27.859 1.00 21.24 107 GLY A C 1
ATOM 733 O O . GLY A 1 110 ? -38.791 11.277 -28.009 1.00 22.84 107 GLY A O 1
ATOM 734 N N . PRO A 1 111 ? -38.712 9.215 -28.899 1.00 18.83 108 PRO A N 1
ATOM 735 C CA . PRO A 1 111 ? -38.700 7.753 -28.891 1.00 16.45 108 PRO A CA 1
ATOM 736 C C . PRO A 1 111 ? -37.417 7.182 -28.326 1.00 18.46 108 PRO A C 1
ATOM 737 O O . PRO A 1 111 ? -36.343 7.753 -28.505 1.00 20.55 108 PRO A O 1
ATOM 741 N N . VAL A 1 112 ? -37.563 6.061 -27.632 1.00 12.68 109 VAL A N 1
ATOM 742 C CA . VAL A 1 112 ? -36.436 5.260 -27.197 1.00 14.28 109 VAL A CA 1
ATOM 743 C C . VAL A 1 112 ? -36.617 3.852 -27.761 1.00 17.84 109 VAL A C 1
ATOM 744 O O . VAL A 1 112 ? -37.706 3.260 -27.644 1.00 20.11 109 VAL A O 1
ATOM 748 N N . HIS A 1 113 ? -35.560 3.299 -28.353 1.00 14.42 110 HIS A N 1
ATOM 749 C CA . HIS A 1 113 ? -35.658 1.958 -28.919 1.00 13.95 110 HIS A CA 1
ATOM 750 C C . HIS A 1 113 ? -34.945 0.987 -28.019 1.00 16.62 110 HIS A C 1
ATOM 751 O O . HIS A 1 113 ? -33.945 1.333 -27.381 1.00 15.04 110 HIS A O 1
ATOM 758 N N . ILE A 1 114 ? -35.467 -0.230 -27.975 1.00 11.17 111 ILE A N 1
ATOM 759 C CA . ILE A 1 114 ? -34.832 -1.311 -27.255 1.00 13.13 111 ILE A CA 1
ATOM 760 C C . ILE A 1 114 ? -34.658 -2.463 -28.243 1.00 12.06 111 ILE A C 1
ATOM 761 O O . ILE A 1 114 ? -35.546 -2.743 -29.051 1.00 14.67 111 ILE A O 1
ATOM 766 N N . SER A 1 115 ? -33.496 -3.107 -28.211 1.00 10.29 112 SER A N 1
ATOM 767 C CA . SER A 1 115 ? -33.306 -4.266 -29.066 1.00 13.13 112 SER A CA 1
ATOM 768 C C . SER A 1 115 ? -32.827 -5.403 -28.198 1.00 12.32 112 SER A C 1
ATOM 769 O O . SER A 1 115 ? -32.292 -5.204 -27.101 1.00 13.45 112 SER A O 1
ATOM 772 N N . GLY A 1 116 ? -33.026 -6.622 -28.672 1.00 9.72 113 GLY A N 1
ATOM 773 C CA . GLY A 1 116 ? -32.538 -7.752 -27.907 1.00 10.41 113 GLY A CA 1
ATOM 774 C C . GLY A 1 116 ? -32.907 -9.043 -28.603 1.00 15.67 113 GLY A C 1
ATOM 775 O O . GLY A 1 116 ? -33.169 -9.045 -29.821 1.00 12.33 113 GLY A O 1
ATOM 776 N N . GLN A 1 117 ? -32.910 -10.126 -27.833 1.00 12.65 114 GLN A N 1
ATOM 777 C CA . GLN A 1 117 ? -33.174 -11.472 -28.360 1.00 10.93 114 GLN A CA 1
ATOM 778 C C . GLN A 1 117 ? -34.356 -12.046 -27.608 1.00 14.50 114 GLN A C 1
ATOM 779 O O . GLN A 1 117 ? -34.515 -11.797 -26.417 1.00 16.07 114 GLN A O 1
ATOM 785 N N . HIS A 1 118 ? -35.198 -12.805 -28.298 1.00 15.06 115 HIS A N 1
ATOM 786 C CA . HIS A 1 118 ? -36.214 -13.594 -27.617 1.00 15.06 115 HIS A CA 1
ATOM 787 C C . HIS A 1 118 ? -35.720 -15.036 -27.709 1.00 15.27 115 HIS A C 1
ATOM 788 O O . HIS A 1 118 ? -35.631 -15.598 -28.797 1.00 12.91 115 HIS A O 1
ATOM 795 N N . LEU A 1 119 ? -35.368 -15.609 -26.560 1.00 15.01 116 LEU A N 1
ATOM 796 C CA . LEU A 1 119 ? -34.805 -16.949 -26.489 1.00 14.87 116 LEU A CA 1
ATOM 797 C C . LEU A 1 119 ? -35.885 -17.938 -26.070 1.00 12.57 116 LEU A C 1
ATOM 798 O O . LEU A 1 119 ? -36.679 -17.640 -25.182 1.00 15.84 116 LEU A O 1
ATOM 803 N N . VAL A 1 120 ? -35.912 -19.089 -26.723 1.00 14.01 117 VAL A N 1
ATOM 804 C CA . VAL A 1 120 ? -36.927 -20.099 -26.415 1.00 15.74 117 VAL A CA 1
ATOM 805 C C . VAL A 1 120 ? -36.260 -21.440 -26.176 1.00 22.04 117 VAL A C 1
ATOM 806 O O . VAL A 1 120 ? -35.531 -21.931 -27.035 1.00 21.88 117 VAL A O 1
ATOM 810 N N . ALA A 1 121 ? -36.520 -22.033 -25.012 1.00 22.40 118 ALA A N 1
ATOM 811 C CA . ALA A 1 121 ? -35.953 -23.338 -24.682 1.00 29.81 118 ALA A CA 1
ATOM 812 C C . ALA A 1 121 ? -36.598 -24.385 -25.570 1.00 41.74 118 ALA A C 1
ATOM 813 O O . ALA A 1 121 ? -37.799 -24.339 -25.812 1.00 41.86 118 ALA A O 1
ATOM 815 N N . VAL A 1 122 ? -35.803 -25.318 -26.077 1.00 53.91 119 VAL A N 1
ATOM 816 C CA . VAL A 1 122 ? -36.358 -26.437 -26.828 1.00 63.33 119 VAL A CA 1
ATOM 817 C C . VAL A 1 122 ? -36.523 -27.627 -25.882 1.00 62.23 119 VAL A C 1
ATOM 818 O O . VAL A 1 122 ? -35.585 -27.995 -25.173 1.00 56.13 119 VAL A O 1
ATOM 820 N N . GLU A 1 123 ? -37.722 -28.205 -25.856 1.00 61.68 120 GLU A N 1
ATOM 821 C CA . GLU A 1 123 ? -38.017 -29.319 -24.955 1.00 68.56 120 GLU A CA 1
ATOM 822 C C . GLU A 1 123 ? -37.299 -30.594 -25.385 1.00 77.66 120 GLU A C 1
ATOM 823 O O . GLU A 1 123 ? -37.716 -31.261 -26.332 1.00 85.21 120 GLU A O 1
ATOM 825 N N . ARG B 1 16 ? -17.392 -26.500 -29.271 1.00 49.24 13 ARG B N 1
ATOM 826 C CA . ARG B 1 16 ? -17.254 -25.088 -29.614 1.00 53.11 13 ARG B CA 1
ATOM 827 C C . ARG B 1 16 ? -17.531 -24.849 -31.097 1.00 41.68 13 ARG B C 1
ATOM 828 O O . ARG B 1 16 ? -17.062 -25.597 -31.955 1.00 40.53 13 ARG B O 1
ATOM 830 N N . PRO B 1 17 ? -18.298 -23.796 -31.411 1.00 45.66 14 PRO B N 1
ATOM 831 C CA . PRO B 1 17 ? -18.497 -23.521 -32.835 1.00 37.38 14 PRO B CA 1
ATOM 832 C C . PRO B 1 17 ? -17.231 -22.946 -33.454 1.00 32.58 14 PRO B C 1
ATOM 833 O O . PRO B 1 17 ? -16.363 -22.407 -32.760 1.00 30.34 14 PRO B O 1
ATOM 837 N N . GLN B 1 18 ? -17.136 -23.054 -34.768 1.00 22.99 15 GLN B N 1
ATOM 838 C CA . GLN B 1 18 ? -16.047 -22.445 -35.490 1.00 18.62 15 GLN B CA 1
ATOM 839 C C . GLN B 1 18 ? -16.352 -20.964 -35.553 1.00 22.18 15 GLN B C 1
ATOM 840 O O . GLN B 1 18 ? -17.510 -20.566 -35.580 1.00 19.46 15 GLN B O 1
ATOM 846 N N . ASN B 1 19 ? -15.305 -20.154 -35.594 1.00 14.31 16 ASN B N 1
ATOM 847 C CA . ASN B 1 19 ? -15.453 -18.722 -35.437 1.00 12.90 16 ASN B CA 1
ATOM 848 C C . ASN B 1 19 ? -14.746 -17.975 -36.566 1.00 17.59 16 ASN B C 1
ATOM 849 O O . ASN B 1 19 ? -13.531 -18.087 -36.719 1.00 21.36 16 ASN B O 1
ATOM 854 N N . TYR B 1 20 ? -15.502 -17.241 -37.380 1.00 15.54 17 TYR B N 1
ATOM 855 C CA . TYR B 1 20 ? -14.924 -16.507 -38.494 1.00 13.69 17 TYR B CA 1
ATOM 856 C C . TYR B 1 20 ? -15.206 -15.013 -38.325 1.00 14.94 17 TYR B C 1
ATOM 857 O O . TYR B 1 20 ? -16.163 -14.628 -37.653 1.00 16.42 17 TYR B O 1
ATOM 866 N N . LEU B 1 21 ? -14.366 -14.168 -38.918 1.00 10.15 18 LEU B N 1
ATOM 867 C CA . LEU B 1 21 ? -14.536 -12.724 -38.716 1.00 11.83 18 LEU B CA 1
ATOM 868 C C . LEU B 1 21 ? -15.605 -12.209 -39.665 1.00 15.42 18 LEU B C 1
ATOM 869 O O . LEU B 1 21 ? -15.753 -12.709 -40.778 1.00 14.72 18 LEU B O 1
ATOM 874 N N . PHE B 1 22 ? -16.361 -11.224 -39.202 1.00 12.88 19 PHE B N 1
ATOM 875 C CA . PHE B 1 22 ? -17.388 -10.597 -40.008 1.00 14.13 19 PHE B CA 1
ATOM 876 C C . PHE B 1 22 ? -17.267 -9.074 -39.916 1.00 13.52 19 PHE B C 1
ATOM 877 O O . PHE B 1 22 ? -16.965 -8.548 -38.856 1.00 13.19 19 PHE B O 1
ATOM 885 N N . GLY B 1 23 ? -17.513 -8.383 -41.024 1.00 12.09 20 GLY B N 1
ATOM 886 C CA . GLY B 1 23 ? -17.641 -6.926 -41.000 1.00 14.08 20 GLY B CA 1
ATOM 887 C C . GLY B 1 23 ? -18.330 -6.413 -42.246 1.00 16.42 20 GLY B C 1
ATOM 888 O O . GLY B 1 23 ? -18.401 -7.108 -43.274 1.00 17.94 20 GLY B O 1
ATOM 889 N N . CYS B 1 24 ? -18.854 -5.194 -42.161 1.00 12.87 21 CYS B N 1
ATOM 890 C CA . CYS B 1 24 ? -19.443 -4.572 -43.337 1.00 17.42 21 CYS B CA 1
ATOM 891 C C . CYS B 1 24 ? -19.416 -3.076 -43.136 1.00 22.12 21 CYS B C 1
ATOM 892 O O . CYS B 1 24 ? -19.152 -2.585 -42.031 1.00 15.33 21 CYS B O 1
ATOM 895 N N . GLU B 1 25 ? -19.658 -2.354 -44.218 1.00 13.84 22 GLU B N 1
ATOM 896 C CA . GLU B 1 25 ? -19.738 -0.890 -44.139 1.00 21.50 22 GLU B CA 1
ATOM 897 C C . GLU B 1 25 ? -21.103 -0.437 -44.629 1.00 21.26 22 GLU B C 1
ATOM 898 O O . GLU B 1 25 ? -21.585 -0.921 -45.655 1.00 23.62 22 GLU B O 1
ATOM 904 N N . LEU B 1 26 ? -21.741 0.469 -43.890 1.00 14.42 23 LEU B N 1
ATOM 905 C CA . LEU B 1 26 ? -23.074 0.944 -44.276 1.00 14.97 23 LEU B CA 1
ATOM 906 C C . LEU B 1 26 ? -22.989 2.417 -44.638 1.00 17.75 23 LEU B C 1
ATOM 907 O O . LEU B 1 26 ? -22.216 3.169 -44.030 1.00 17.15 23 LEU B O 1
ATOM 912 N N . LYS B 1 27 ? -23.768 2.813 -45.632 1.00 17.14 24 LYS B N 1
ATOM 913 C CA . LYS B 1 27 ? -23.933 4.224 -45.950 1.00 19.13 24 LYS B CA 1
ATOM 914 C C . LYS B 1 27 ? -25.403 4.480 -46.188 1.00 25.04 24 LYS B C 1
ATOM 915 O O . LYS B 1 27 ? -26.180 3.538 -46.372 1.00 20.47 24 LYS B O 1
ATOM 921 N N . ALA B 1 28 ? -25.814 5.741 -46.159 1.00 27.82 25 ALA B N 1
ATOM 922 C CA . ALA B 1 28 ? -27.194 6.018 -46.506 1.00 27.46 25 ALA B CA 1
ATOM 923 C C . ALA B 1 28 ? -27.339 5.351 -47.869 1.00 32.30 25 ALA B C 1
ATOM 924 O O . ALA B 1 28 ? -26.433 5.440 -48.692 1.00 34.59 25 ALA B O 1
ATOM 926 N N . ASP B 1 29 ? -28.423 4.627 -48.104 1.00 30.80 26 ASP B N 1
ATOM 927 C CA . ASP B 1 29 ? -28.556 3.928 -49.398 1.00 58.32 26 ASP B CA 1
ATOM 928 C C . ASP B 1 29 ? -27.458 2.885 -49.764 1.00 52.31 26 ASP B C 1
ATOM 929 O O . ASP B 1 29 ? -27.182 2.637 -50.944 1.00 45.50 26 ASP B O 1
ATOM 931 N N . LYS B 1 30 ? -26.832 2.275 -48.764 1.00 35.84 27 LYS B N 1
ATOM 932 C CA . LYS B 1 30 ? -26.018 1.086 -48.996 1.00 29.60 27 LYS B CA 1
ATOM 933 C C . LYS B 1 30 ? -26.150 0.200 -47.767 1.00 31.16 27 LYS B C 1
ATOM 934 O O . LYS B 1 30 ? -25.562 0.495 -46.731 1.00 23.85 27 LYS B O 1
ATOM 940 N N . ASP B 1 31 ? -26.944 -0.854 -47.875 1.00 21.88 28 ASP B N 1
ATOM 941 C CA . ASP B 1 31 ? -27.152 -1.747 -46.737 1.00 18.24 28 ASP B CA 1
ATOM 942 C C . ASP B 1 31 ? -26.313 -3.000 -46.872 1.00 23.07 28 ASP B C 1
ATOM 943 O O . ASP B 1 31 ? -25.409 -3.076 -47.706 1.00 26.78 28 ASP B O 1
ATOM 948 N N . TYR B 1 32 ? -26.589 -3.987 -46.029 1.00 14.76 29 TYR B N 1
ATOM 949 C CA . TYR B 1 32 ? -25.847 -5.222 -46.116 1.00 15.83 29 TYR B CA 1
ATOM 950 C C . TYR B 1 32 ? -26.782 -6.369 -45.805 1.00 14.63 29 TYR B C 1
ATOM 951 O O . TYR B 1 32 ? -27.460 -6.351 -44.775 1.00 16.85 29 TYR B O 1
ATOM 960 N N . HIS B 1 33 ? -26.817 -7.351 -46.703 1.00 14.75 30 HIS B N 1
ATOM 961 C CA . HIS B 1 33 ? -27.601 -8.572 -46.492 1.00 17.13 30 HIS B CA 1
ATOM 962 C C . HIS B 1 33 ? -26.680 -9.718 -46.102 1.00 22.64 30 HIS B C 1
ATOM 963 O O . HIS B 1 33 ? -25.865 -10.198 -46.906 1.00 22.86 30 HIS B O 1
ATOM 970 N N . PHE B 1 34 ? -26.802 -10.167 -44.866 1.00 16.14 31 PHE B N 1
ATOM 971 C CA . PHE B 1 34 ? -26.038 -11.326 -44.441 1.00 15.15 31 PHE B CA 1
ATOM 972 C C . PHE B 1 34 ? -26.880 -12.578 -44.589 1.00 22.62 31 PHE B C 1
ATOM 973 O O . PHE B 1 34 ? -27.915 -12.739 -43.934 1.00 21.83 31 PHE B O 1
ATOM 981 N N . LYS B 1 35 ? -26.438 -13.487 -45.443 1.00 18.45 32 LYS B N 1
ATOM 982 C CA . LYS B 1 35 ? -27.173 -14.721 -45.583 1.00 24.35 32 LYS B CA 1
ATOM 983 C C . LYS B 1 35 ? -26.160 -15.843 -45.677 1.00 29.30 32 LYS B C 1
ATOM 984 O O . LYS B 1 35 ? -25.004 -15.624 -46.056 1.00 34.60 32 LYS B O 1
ATOM 990 N N . VAL B 1 36 ? -26.578 -17.034 -45.294 1.00 24.90 33 VAL B N 1
ATOM 991 C CA . VAL B 1 36 ? -25.686 -18.181 -45.356 1.00 19.70 33 VAL B CA 1
ATOM 992 C C . VAL B 1 36 ? -26.269 -19.205 -46.304 1.00 31.76 33 VAL B C 1
ATOM 993 O O . VAL B 1 36 ? -27.482 -19.349 -46.408 1.00 28.20 33 VAL B O 1
ATOM 997 N N . ASP B 1 37 ? -25.392 -19.910 -47.003 1.00 30.81 34 ASP B N 1
ATOM 998 C CA . ASP B 1 37 ? -25.837 -20.958 -47.904 1.00 47.91 34 ASP B CA 1
ATOM 999 C C . ASP B 1 37 ? -26.272 -22.187 -47.098 1.00 35.48 34 ASP B C 1
ATOM 1000 O O . ASP B 1 37 ? -25.850 -22.374 -45.957 1.00 40.98 34 ASP B O 1
ATOM 1005 N N . ASN B 1 38 ? -27.151 -22.996 -47.681 1.00 31.98 35 ASN B N 1
ATOM 1006 C CA . ASN B 1 38 ? -27.758 -24.110 -46.969 1.00 38.46 35 ASN B CA 1
ATOM 1007 C C . ASN B 1 38 ? -26.722 -25.171 -46.657 1.00 37.76 35 ASN B C 1
ATOM 1008 O O . ASN B 1 38 ? -25.910 -25.519 -47.513 1.00 35.58 35 ASN B O 1
ATOM 1013 N N . ASP B 1 39 ? -26.750 -25.675 -45.428 1.00 27.61 36 ASP B N 1
ATOM 1014 C CA . ASP B 1 39 ? -25.870 -26.760 -45.034 1.00 28.35 36 ASP B CA 1
ATOM 1015 C C . ASP B 1 39 ? -26.454 -27.458 -43.821 1.00 30.65 36 ASP B C 1
ATOM 1016 O O . ASP B 1 39 ? -27.575 -27.158 -43.404 1.00 36.62 36 ASP B O 1
ATOM 1021 N N . GLU B 1 40 ? -25.703 -28.399 -43.270 1.00 32.80 37 GLU B N 1
ATOM 1022 C CA . GLU B 1 40 ? -26.156 -29.147 -42.116 1.00 34.64 37 GLU B CA 1
ATOM 1023 C C . GLU B 1 40 ? -25.829 -28.450 -40.806 1.00 30.88 37 GLU B C 1
ATOM 1024 O O . GLU B 1 40 ? -26.010 -29.030 -39.740 1.00 37.74 37 GLU B O 1
ATOM 1030 N N . ASN B 1 41 ? -25.343 -27.213 -40.876 1.00 27.98 38 ASN B N 1
ATOM 1031 C CA . ASN B 1 41 ? -24.849 -26.546 -39.678 1.00 20.94 38 ASN B CA 1
ATOM 1032 C C . ASN B 1 41 ? -25.759 -25.431 -39.187 1.00 22.94 38 ASN B C 1
ATOM 1033 O O . ASN B 1 41 ? -26.624 -24.942 -39.905 1.00 28.60 38 ASN B O 1
ATOM 1038 N N . GLU B 1 42 ? -25.549 -25.014 -37.952 1.00 21.57 39 GLU B N 1
ATOM 1039 C CA . GLU B 1 42 ? -26.282 -23.876 -37.445 1.00 20.37 39 GLU B CA 1
ATOM 1040 C C . GLU B 1 42 ? -25.349 -22.673 -37.510 1.00 19.81 39 GLU B C 1
ATOM 1041 O O . GLU B 1 42 ? -24.209 -22.750 -37.067 1.00 20.80 39 GLU B O 1
ATOM 1047 N N . HIS B 1 43 ? -25.849 -21.564 -38.038 1.00 16.05 40 HIS B N 1
ATOM 1048 C CA . HIS B 1 43 ? -25.058 -20.341 -38.142 1.00 16.98 40 HIS B CA 1
ATOM 1049 C C . HIS B 1 43 ? -25.642 -19.241 -37.265 1.00 21.02 40 HIS B C 1
ATOM 1050 O O . HIS B 1 43 ? -26.867 -19.134 -37.127 1.00 18.52 40 HIS B O 1
ATOM 1057 N N . GLN B 1 44 ? -24.774 -18.414 -36.682 1.00 14.67 41 GLN B N 1
ATOM 1058 C CA . GLN B 1 44 ? -25.236 -17.212 -35.976 1.00 13.55 41 GLN B CA 1
ATOM 1059 C C . GLN B 1 44 ? -24.314 -16.058 -36.352 1.00 15.80 41 GLN B C 1
ATOM 1060 O O . GLN B 1 44 ? -23.097 -16.246 -36.514 1.00 15.26 41 GLN B O 1
ATOM 1066 N N . LEU B 1 45 ? -24.900 -14.879 -36.536 1.00 10.86 42 LEU B N 1
ATOM 1067 C CA . LEU B 1 45 ? -24.124 -13.649 -36.685 1.00 11.21 42 LEU B CA 1
ATOM 1068 C C . LEU B 1 45 ? -24.027 -13.015 -35.308 1.00 21.69 42 LEU B C 1
ATOM 1069 O O . LEU B 1 45 ? -25.051 -12.673 -34.717 1.00 22.85 42 LEU B O 1
ATOM 1074 N N . SER B 1 46 ? -22.818 -12.849 -34.784 1.00 13.37 43 SER B N 1
ATOM 1075 C CA . SER B 1 46 ? -22.685 -12.239 -33.462 1.00 14.44 43 SER B CA 1
ATOM 1076 C C . SER B 1 46 ? -22.110 -10.831 -33.603 1.00 19.01 43 SER B C 1
ATOM 1077 O O . SER B 1 46 ? -20.926 -10.657 -33.878 1.00 14.11 43 SER B O 1
ATOM 1080 N N . LEU B 1 47 ? -22.948 -9.813 -33.412 1.00 11.22 44 LEU B N 1
ATOM 1081 C CA . LEU B 1 47 ? -22.489 -8.460 -33.638 1.00 11.90 44 LEU B CA 1
ATOM 1082 C C . LEU B 1 47 ? -21.673 -7.946 -32.447 1.00 12.65 44 LEU B C 1
ATOM 1083 O O . LEU B 1 47 ? -22.050 -8.151 -31.295 1.00 13.15 44 LEU B O 1
ATOM 1088 N N . ARG B 1 48 ? -20.570 -7.259 -32.737 1.00 10.74 45 ARG B N 1
ATOM 1089 C CA . ARG B 1 48 ? -19.669 -6.783 -31.681 1.00 13.01 45 ARG B CA 1
ATOM 1090 C C . ARG B 1 48 ? -19.638 -5.267 -31.580 1.00 14.20 45 ARG B C 1
ATOM 1091 O O . ARG B 1 48 ? -20.016 -4.737 -30.560 1.00 22.56 45 ARG B O 1
ATOM 1099 N N . THR B 1 49 ? -19.143 -4.581 -32.610 1.00 13.97 46 THR B N 1
ATOM 1100 C CA . THR B 1 49 ? -19.094 -3.119 -32.547 1.00 13.11 46 THR B CA 1
ATOM 1101 C C . THR B 1 49 ? -19.742 -2.436 -33.753 1.00 18.94 46 THR B C 1
ATOM 1102 O O . THR B 1 49 ? -19.791 -2.976 -34.866 1.00 14.95 46 THR B O 1
ATOM 1106 N N . VAL B 1 50 ? -20.231 -1.232 -33.492 1.00 9.21 47 VAL B N 1
ATOM 1107 C CA . VAL B 1 50 ? -20.735 -0.332 -34.513 1.00 10.65 47 VAL B CA 1
ATOM 1108 C C . VAL B 1 50 ? -19.921 0.947 -34.326 1.00 16.55 47 VAL B C 1
ATOM 1109 O O . VAL B 1 50 ? -19.849 1.482 -33.207 1.00 14.15 47 VAL B O 1
ATOM 1113 N N . SER B 1 51 ? -19.270 1.405 -35.392 1.00 12.27 48 SER B N 1
ATOM 1114 C CA A SER B 1 51 ? -18.317 2.528 -35.320 0.38 14.42 48 SER B CA 1
ATOM 1115 C CA B SER B 1 51 ? -18.416 2.587 -35.275 0.62 16.06 48 SER B CA 1
ATOM 1116 C C . SER B 1 51 ? -18.504 3.508 -36.478 1.00 17.29 48 SER B C 1
ATOM 1117 O O . SER B 1 51 ? -18.708 3.086 -37.606 1.00 18.50 48 SER B O 1
ATOM 1122 N N . LEU B 1 52 ? -18.368 4.805 -36.219 1.00 12.34 49 LEU B N 1
ATOM 1123 C CA . LEU B 1 52 ? -18.409 5.774 -37.310 1.00 10.89 49 LEU B CA 1
ATOM 1124 C C . LEU B 1 52 ? -17.055 5.853 -38.003 1.00 18.54 49 LEU B C 1
ATOM 1125 O O . LEU B 1 52 ? -16.013 5.749 -37.364 1.00 21.60 49 LEU B O 1
ATOM 1130 N N . GLY B 1 53 ? -17.070 6.067 -39.310 1.00 21.40 50 GLY B N 1
ATOM 1131 C CA . GLY B 1 53 ? -15.844 6.147 -40.068 1.00 23.16 50 GLY B CA 1
ATOM 1132 C C . GLY B 1 53 ? -15.405 7.579 -40.303 1.00 20.48 50 GLY B C 1
ATOM 1133 O O . GLY B 1 53 ? -16.161 8.524 -40.068 1.00 17.99 50 GLY B O 1
ATOM 1134 N N . ALA B 1 54 ? -14.171 7.741 -40.753 1.00 20.01 51 ALA B N 1
ATOM 1135 C CA . ALA B 1 54 ? -13.655 9.062 -41.098 1.00 19.90 51 ALA B CA 1
ATOM 1136 C C . ALA B 1 54 ? -14.527 9.735 -42.165 1.00 23.92 51 ALA B C 1
ATOM 1137 O O . ALA B 1 54 ? -14.956 9.083 -43.123 1.00 21.90 51 ALA B O 1
ATOM 1139 N N . GLY B 1 55 ? -14.774 11.031 -41.996 1.00 18.66 52 GLY B N 1
ATOM 1140 C CA . GLY B 1 55 ? -15.522 11.804 -42.983 1.00 21.41 52 GLY B CA 1
ATOM 1141 C C . GLY B 1 55 ? -17.030 11.817 -42.765 1.00 23.54 52 GLY B C 1
ATOM 1142 O O . GLY B 1 55 ? -17.750 12.540 -43.442 1.00 23.27 52 GLY B O 1
ATOM 1143 N N . ALA B 1 56 ? -17.518 10.998 -41.842 1.00 19.82 53 ALA B N 1
ATOM 1144 C CA . ALA B 1 56 ? -18.954 10.996 -41.536 1.00 19.81 53 ALA B CA 1
ATOM 1145 C C . ALA B 1 56 ? -19.389 12.376 -41.060 1.00 22.62 53 ALA B C 1
ATOM 1146 O O . ALA B 1 56 ? -18.644 13.077 -40.381 1.00 21.40 53 ALA B O 1
ATOM 1148 N N . LYS B 1 57 ? -20.600 12.775 -41.413 1.00 16.65 54 LYS B N 1
ATOM 1149 C CA . LYS B 1 57 ? -21.124 14.028 -40.915 1.00 17.59 54 LYS B CA 1
ATOM 1150 C C . LYS B 1 57 ? -21.345 13.899 -39.411 1.00 21.18 54 LYS B C 1
ATOM 1151 O O . LYS B 1 57 ? -21.689 12.825 -38.921 1.00 19.14 54 LYS B O 1
ATOM 1157 N N . ASP B 1 58 ? -21.171 14.993 -38.682 1.00 20.33 55 ASP B N 1
ATOM 1158 C CA . ASP B 1 58 ? -21.406 14.977 -37.234 1.00 17.92 55 ASP B CA 1
ATOM 1159 C C . ASP B 1 58 ? -22.901 15.153 -36.961 1.00 25.69 55 ASP B C 1
ATOM 1160 O O . ASP B 1 58 ? -23.341 16.155 -36.401 1.00 27.44 55 ASP B O 1
ATOM 1165 N N . GLU B 1 59 ? -23.678 14.160 -37.386 1.00 22.68 56 GLU B N 1
ATOM 1166 C CA . GLU B 1 59 ? -25.115 14.156 -37.183 1.00 23.65 56 GLU B CA 1
ATOM 1167 C C . GLU B 1 59 ? -25.486 12.822 -36.563 1.00 17.15 56 GLU B C 1
ATOM 1168 O O . GLU B 1 59 ? -24.662 11.918 -36.474 1.00 17.88 56 GLU B O 1
ATOM 1174 N N . LEU B 1 60 ? -26.740 12.685 -36.157 1.00 15.14 57 LEU B N 1
ATOM 1175 C CA . LEU B 1 60 ? -27.167 11.439 -35.543 1.00 17.14 57 LEU B CA 1
ATOM 1176 C C . LEU B 1 60 ? -27.128 10.308 -36.570 1.00 16.65 57 LEU B C 1
ATOM 1177 O O . LEU B 1 60 ? -27.594 10.475 -37.696 1.00 18.50 57 LEU B O 1
ATOM 1182 N N . HIS B 1 61 ? -26.591 9.149 -36.178 1.00 12.63 58 HIS B N 1
ATOM 1183 C CA . HIS B 1 61 ? -26.611 7.977 -37.025 1.00 14.90 58 HIS B CA 1
ATOM 1184 C C . HIS B 1 61 ? -27.360 6.889 -36.280 1.00 20.60 58 HIS B C 1
ATOM 1185 O O . HIS B 1 61 ? -27.089 6.651 -35.108 1.00 18.02 58 HIS B O 1
ATOM 1192 N N . ILE B 1 62 ? -28.297 6.236 -36.956 1.00 14.46 59 ILE B N 1
ATOM 1193 C CA . ILE B 1 62 ? -29.080 5.158 -36.347 1.00 11.94 59 ILE B CA 1
ATOM 1194 C C . ILE B 1 62 ? -28.976 3.914 -37.219 1.00 12.51 59 ILE B C 1
ATOM 1195 O O . ILE B 1 62 ? -29.261 3.955 -38.416 1.00 14.21 59 ILE B O 1
ATOM 1200 N N . VAL B 1 63 ? -28.513 2.823 -36.613 1.00 10.32 60 VAL B N 1
ATOM 1201 C CA . VAL B 1 63 ? -28.284 1.587 -37.352 1.00 12.90 60 VAL B CA 1
ATOM 1202 C C . VAL B 1 63 ? -29.381 0.603 -36.965 1.00 13.82 60 VAL B C 1
ATOM 1203 O O . VAL B 1 63 ? -29.670 0.412 -35.769 1.00 14.33 60 VAL B O 1
ATOM 1207 N N . GLU B 1 64 ? -29.998 -0.016 -37.968 1.00 12.67 61 GLU B N 1
ATOM 1208 C CA . GLU B 1 64 ? -31.024 -1.021 -37.688 1.00 14.98 61 GLU B CA 1
ATOM 1209 C C . GLU B 1 64 ? -30.682 -2.405 -38.228 1.00 16.12 61 GLU B C 1
ATOM 1210 O O . GLU B 1 64 ? -29.915 -2.550 -39.165 1.00 15.73 61 GLU B O 1
ATOM 1216 N N . ALA B 1 65 ? -31.265 -3.416 -37.596 1.00 12.73 62 ALA B N 1
ATOM 1217 C CA . ALA B 1 65 ? -31.103 -4.793 -38.050 1.00 10.57 62 ALA B CA 1
ATOM 1218 C C . ALA B 1 65 ? -32.501 -5.338 -38.321 1.00 19.02 62 ALA B C 1
ATOM 1219 O O . ALA B 1 65 ? -33.451 -5.024 -37.598 1.00 19.17 62 ALA B O 1
ATOM 1221 N N . GLU B 1 66 ? -32.624 -6.129 -39.382 1.00 13.97 63 GLU B N 1
ATOM 1222 C CA . GLU B 1 66 ? -33.870 -6.802 -39.700 1.00 15.57 63 GLU B CA 1
ATOM 1223 C C . GLU B 1 66 ? -33.652 -8.311 -39.752 1.00 16.52 63 GLU B C 1
ATOM 1224 O O . GLU B 1 66 ? -32.737 -8.788 -40.428 1.00 14.90 63 GLU B O 1
ATOM 1230 N N . ALA B 1 67 ? -34.483 -9.065 -39.030 1.00 10.98 64 ALA B N 1
ATOM 1231 C CA . ALA B 1 67 ? -34.422 -10.518 -39.063 1.00 12.63 64 ALA B CA 1
ATOM 1232 C C . ALA B 1 67 ? -35.752 -11.068 -38.537 1.00 14.28 64 ALA B C 1
ATOM 1233 O O . ALA B 1 67 ? -36.644 -10.302 -38.157 1.00 17.25 64 ALA B O 1
ATOM 1235 N N . MET B 1 68 ? -35.861 -12.392 -38.466 1.00 15.15 65 MET B N 1
ATOM 1236 C CA . MET B 1 68 ? -37.137 -13.009 -38.085 1.00 13.22 65 MET B CA 1
ATOM 1237 C C . MET B 1 68 ? -37.420 -12.914 -36.580 1.00 14.04 65 MET B C 1
ATOM 1238 O O . MET B 1 68 ? -36.529 -13.134 -35.733 1.00 14.61 65 MET B O 1
ATOM 1243 N N . ASN B 1 69 ? -38.672 -12.616 -36.251 1.00 14.62 66 ASN B N 1
ATOM 1244 C CA . ASN B 1 69 ? -39.127 -12.698 -34.860 1.00 15.07 66 ASN B CA 1
ATOM 1245 C C . ASN B 1 69 ? -39.685 -14.088 -34.538 1.00 19.51 66 ASN B C 1
ATOM 1246 O O . ASN B 1 69 ? -39.751 -14.966 -35.394 1.00 17.31 66 ASN B O 1
ATOM 1251 N N . TYR B 1 70 ? -40.059 -14.285 -33.282 1.00 13.87 67 TYR B N 1
ATOM 1252 C CA . TYR B 1 70 ? -40.586 -15.563 -32.810 1.00 13.81 67 TYR B CA 1
ATOM 1253 C C . TYR B 1 70 ? -41.891 -15.952 -33.515 1.00 25.59 67 TYR B C 1
ATOM 1254 O O . TYR B 1 70 ? -42.168 -17.138 -33.712 1.00 24.23 67 TYR B O 1
ATOM 1263 N N . GLU B 1 71 ? -42.669 -14.950 -33.910 1.00 29.48 68 GLU B N 1
ATOM 1264 C CA . GLU B 1 71 ? -43.981 -15.177 -34.520 1.00 42.91 68 GLU B CA 1
ATOM 1265 C C . GLU B 1 71 ? -43.898 -15.444 -36.024 1.00 43.47 68 GLU B C 1
ATOM 1266 O O . GLU B 1 71 ? -44.926 -15.578 -36.685 1.00 42.56 68 GLU B O 1
ATOM 1272 N N . GLY B 1 72 ? -42.678 -15.501 -36.560 1.00 37.71 69 GLY B N 1
ATOM 1273 C CA . GLY B 1 72 ? -42.449 -15.867 -37.950 1.00 29.09 69 GLY B CA 1
ATOM 1274 C C . GLY B 1 72 ? -42.511 -14.740 -38.992 1.00 27.27 69 GLY B C 1
ATOM 1275 O O . GLY B 1 72 ? -42.850 -14.963 -40.147 1.00 33.09 69 GLY B O 1
ATOM 1276 N N . SER B 1 73 ? -42.147 -13.535 -38.599 1.00 22.79 70 SER B N 1
ATOM 1277 C CA . SER B 1 73 ? -42.214 -12.394 -39.499 1.00 21.98 70 SER B CA 1
ATOM 1278 C C . SER B 1 73 ? -40.921 -11.587 -39.386 1.00 18.54 70 SER B C 1
ATOM 1279 O O . SER B 1 73 ? -40.355 -11.467 -38.305 1.00 18.94 70 SER B O 1
ATOM 1282 N N . PRO B 1 74 ? -40.449 -11.018 -40.503 1.00 17.82 71 PRO B N 1
ATOM 1283 C CA . PRO B 1 74 ? -39.268 -10.156 -40.374 1.00 17.61 71 PRO B CA 1
ATOM 1284 C C . PRO B 1 74 ? -39.636 -8.881 -39.625 1.00 19.88 71 PRO B C 1
ATOM 1285 O O . PRO B 1 74 ? -40.686 -8.297 -39.895 1.00 22.81 71 PRO B O 1
ATOM 1289 N N . ILE B 1 75 ? -38.801 -8.480 -38.676 1.00 15.15 72 ILE B N 1
ATOM 1290 C CA . ILE B 1 75 ? -39.020 -7.240 -37.952 1.00 14.24 72 ILE B CA 1
ATOM 1291 C C . ILE B 1 75 ? -37.770 -6.388 -38.000 1.00 19.46 72 ILE B C 1
ATOM 1292 O O . ILE B 1 75 ? -36.683 -6.894 -38.257 1.00 21.23 72 ILE B O 1
ATOM 1297 N N . LYS B 1 76 ? -37.928 -5.096 -37.741 1.00 15.72 73 LYS B N 1
ATOM 1298 C CA . LYS B 1 76 ? -36.787 -4.175 -37.748 1.00 16.21 73 LYS B CA 1
ATOM 1299 C C . LYS B 1 76 ? -36.556 -3.651 -36.336 1.00 18.23 73 LYS B C 1
ATOM 1300 O O . LYS B 1 76 ? -37.513 -3.254 -35.664 1.00 22.40 73 LYS B O 1
ATOM 1306 N N . VAL B 1 77 ? -35.301 -3.661 -35.885 1.00 14.99 74 VAL B N 1
ATOM 1307 C CA . VAL B 1 77 ? -34.963 -3.143 -34.565 1.00 16.01 74 VAL B CA 1
ATOM 1308 C C . VAL B 1 77 ? -33.795 -2.174 -34.700 1.00 18.91 74 VAL B C 1
ATOM 1309 O O . VAL B 1 77 ? -33.031 -2.246 -35.659 1.00 20.88 74 VAL B O 1
ATOM 1313 N N . THR B 1 78 ? -33.649 -1.287 -33.727 1.00 16.92 75 THR B N 1
ATOM 1314 C CA . THR B 1 78 ? -32.540 -0.340 -33.732 1.00 14.70 75 THR B CA 1
ATOM 1315 C C . THR B 1 78 ? -31.404 -0.889 -32.899 1.00 17.94 75 THR B C 1
ATOM 1316 O O . THR B 1 78 ? -31.585 -1.229 -31.728 1.00 25.10 75 THR B O 1
ATOM 1320 N N . LEU B 1 79 ? -30.240 -1.046 -33.513 1.00 15.25 76 LEU B N 1
ATOM 1321 C CA . LEU B 1 79 ? -29.074 -1.595 -32.810 1.00 15.29 76 LEU B CA 1
ATOM 1322 C C . LEU B 1 79 ? -28.326 -0.517 -32.022 1.00 23.18 76 LEU B C 1
ATOM 1323 O O . LEU B 1 79 ? -27.815 -0.773 -30.937 1.00 20.22 76 LEU B O 1
ATOM 1328 N N . ALA B 1 80 ? -28.214 0.679 -32.590 1.00 16.73 77 ALA B N 1
ATOM 1329 C CA . ALA B 1 80 ? -27.387 1.708 -31.952 1.00 15.60 77 ALA B CA 1
ATOM 1330 C C . ALA B 1 80 ? -27.658 3.086 -32.529 1.00 14.63 77 ALA B C 1
ATOM 1331 O O . ALA B 1 80 ? -28.012 3.199 -33.714 1.00 13.47 77 ALA B O 1
ATOM 1333 N N . THR B 1 81 ? -27.483 4.116 -31.690 1.00 13.14 78 THR B N 1
ATOM 1334 C CA . THR B 1 81 ? -27.524 5.518 -32.134 1.00 12.75 78 THR B CA 1
ATOM 1335 C C . THR B 1 81 ? -26.161 6.118 -31.823 1.00 17.75 78 THR B C 1
ATOM 1336 O O . THR B 1 81 ? -25.705 6.054 -30.676 1.00 17.53 78 THR B O 1
ATOM 1340 N N . LEU B 1 82 ? -25.498 6.671 -32.832 1.00 13.19 79 LEU B N 1
ATOM 1341 C CA . LEU B 1 82 ? -24.115 7.145 -32.669 1.00 14.08 79 LEU B CA 1
ATOM 1342 C C . LEU B 1 82 ? -24.025 8.581 -33.155 1.00 16.43 79 LEU B C 1
ATOM 1343 O O . LEU B 1 82 ? -24.843 9.030 -33.978 1.00 13.60 79 LEU B O 1
ATOM 1348 N N . LYS B 1 83 ? -23.008 9.288 -32.666 1.00 13.18 80 LYS B N 1
ATOM 1349 C CA . LYS B 1 83 ? -22.708 10.635 -33.162 1.00 15.22 80 LYS B CA 1
ATOM 1350 C C . LYS B 1 83 ? -21.238 10.922 -32.878 1.00 16.09 80 LYS B C 1
ATOM 1351 O O . LYS B 1 83 ? -20.755 10.668 -31.776 1.00 16.52 80 LYS B O 1
ATOM 1357 N N . MET B 1 84 ? -20.531 11.433 -33.876 1.00 14.77 81 MET B N 1
ATOM 1358 C CA . MET B 1 84 ? -19.076 11.542 -33.810 1.00 18.32 81 MET B CA 1
ATOM 1359 C C . MET B 1 84 ? -18.599 12.323 -32.586 1.00 21.37 81 MET B C 1
ATOM 1360 O O . MET B 1 84 ? -17.646 11.924 -31.936 1.00 20.78 81 MET B O 1
ATOM 1365 N N . SER B 1 85 ? -19.249 13.434 -32.281 1.00 17.78 82 SER B N 1
ATOM 1366 C CA . SER B 1 85 ? -18.774 14.283 -31.192 1.00 19.03 82 SER B CA 1
ATOM 1367 C C . SER B 1 85 ? -19.249 13.814 -29.804 1.00 21.20 82 SER B C 1
ATOM 1368 O O . SER B 1 85 ? -18.921 14.434 -28.789 1.00 18.27 82 SER B O 1
ATOM 1371 N N . VAL B 1 86 ? -20.022 12.732 -29.755 1.00 14.60 83 VAL B N 1
ATOM 1372 C CA . VAL B 1 86 ? -20.596 12.269 -28.486 1.00 16.66 83 VAL B CA 1
ATOM 1373 C C . VAL B 1 86 ? -20.280 10.804 -28.176 1.00 20.49 83 VAL B C 1
ATOM 1374 O O . VAL B 1 86 ? -19.836 10.467 -27.066 1.00 18.53 83 VAL B O 1
ATOM 1378 N N . GLN B 1 87 ? -20.544 9.937 -29.155 1.00 13.50 84 GLN B N 1
ATOM 1379 C CA . GLN B 1 87 ? -20.405 8.495 -28.987 1.00 17.33 84 GLN B CA 1
ATOM 1380 C C . GLN B 1 87 ? -20.115 7.865 -30.364 1.00 15.88 84 GLN B C 1
ATOM 1381 O O . GLN B 1 87 ? -21.028 7.459 -31.086 1.00 16.06 84 GLN B O 1
ATOM 1387 N N . PRO B 1 88 ? -18.834 7.799 -30.735 1.00 17.03 85 PRO B N 1
ATOM 1388 C CA . PRO B 1 88 ? -18.517 7.343 -32.094 1.00 18.82 85 PRO B CA 1
ATOM 1389 C C . PRO B 1 88 ? -18.492 5.822 -32.233 1.00 16.94 85 PRO B C 1
ATOM 1390 O O . PRO B 1 88 ? -18.584 5.334 -33.354 1.00 15.55 85 PRO B O 1
ATOM 1394 N N . THR B 1 89 ? -18.408 5.095 -31.123 1.00 12.75 86 THR B N 1
ATOM 1395 C CA . THR B 1 89 ? -18.409 3.627 -31.153 1.00 12.41 86 THR B CA 1
ATOM 1396 C C . THR B 1 89 ? -19.345 3.083 -30.084 1.00 13.64 86 THR B C 1
ATOM 1397 O O . THR B 1 89 ? -19.353 3.572 -28.954 1.00 16.07 86 THR B O 1
ATOM 1401 N N . VAL B 1 90 ? -20.109 2.057 -30.432 1.00 13.24 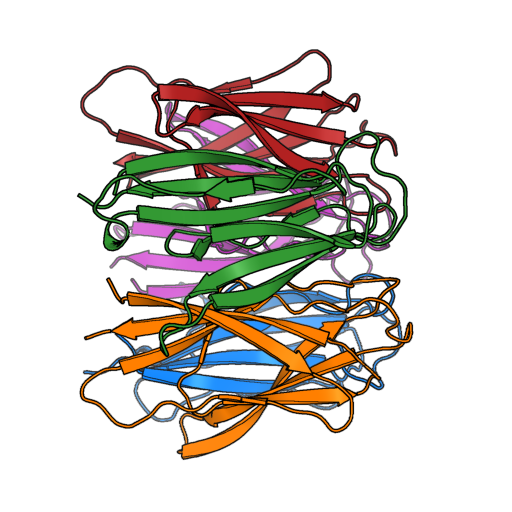87 VAL B N 1
ATOM 1402 C CA . VAL B 1 90 ? -20.919 1.342 -29.462 1.00 11.44 87 VAL B CA 1
ATOM 1403 C C . VAL B 1 90 ? -20.531 -0.138 -29.512 1.00 13.16 87 VAL B C 1
ATOM 1404 O O . VAL B 1 90 ? -20.442 -0.723 -30.592 1.00 13.58 87 VAL B O 1
ATOM 1408 N N . SER B 1 91 ? -20.289 -0.732 -28.352 1.00 10.61 88 SER B N 1
ATOM 1409 C CA . SER B 1 91 ? -19.932 -2.139 -28.311 1.00 14.64 88 SER B CA 1
ATOM 1410 C C . SER B 1 91 ? -21.176 -2.917 -27.911 1.00 18.17 88 SER B C 1
ATOM 1411 O O . SER B 1 91 ? -21.805 -2.598 -26.903 1.00 14.57 88 SER B O 1
ATOM 1414 N N . LEU B 1 92 ? -21.550 -3.909 -28.712 1.00 13.54 89 LEU B N 1
ATOM 1415 C CA . LEU B 1 92 ? -22.771 -4.697 -28.453 1.00 16.23 89 LEU B CA 1
ATOM 1416 C C . LEU B 1 92 ? -22.560 -5.955 -27.619 1.00 22.00 89 LEU B C 1
ATOM 1417 O O . LEU B 1 92 ? -23.530 -6.553 -27.139 1.00 18.67 89 LEU B O 1
ATOM 1422 N N . GLY B 1 93 ? -21.311 -6.394 -27.475 1.00 17.58 90 GLY B N 1
ATOM 1423 C CA . GLY B 1 93 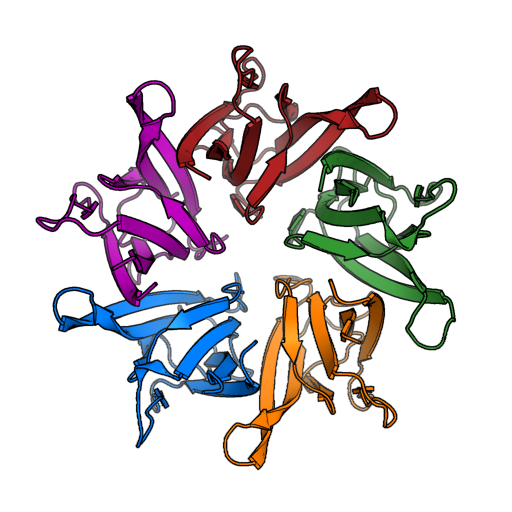? -21.025 -7.493 -26.567 1.00 24.60 90 GLY B CA 1
ATOM 1424 C C . GLY B 1 93 ? -21.402 -8.871 -27.091 1.00 22.37 90 GLY B C 1
ATOM 1425 O O . GLY B 1 93 ? -21.510 -9.827 -26.319 1.00 21.59 90 GLY B O 1
ATOM 1426 N N . GLY B 1 94 ? -21.598 -9.002 -28.397 1.00 13.94 91 GLY B N 1
ATOM 1427 C CA . GLY B 1 94 ? -21.925 -10.325 -28.920 1.00 14.60 91 GLY B CA 1
ATOM 1428 C C . GLY B 1 94 ? -23.417 -10.569 -29.028 1.00 18.53 91 GLY B C 1
ATOM 1429 O O . GLY B 1 94 ? -23.971 -11.503 -28.445 1.00 19.28 91 GLY B O 1
ATOM 1430 N N . PHE B 1 95 ? -24.080 -9.687 -29.757 1.00 13.20 92 PHE B N 1
ATOM 1431 C CA . PHE B 1 95 ? -25.521 -9.768 -29.998 1.00 13.19 92 PHE B CA 1
ATOM 1432 C C . PHE B 1 95 ? -2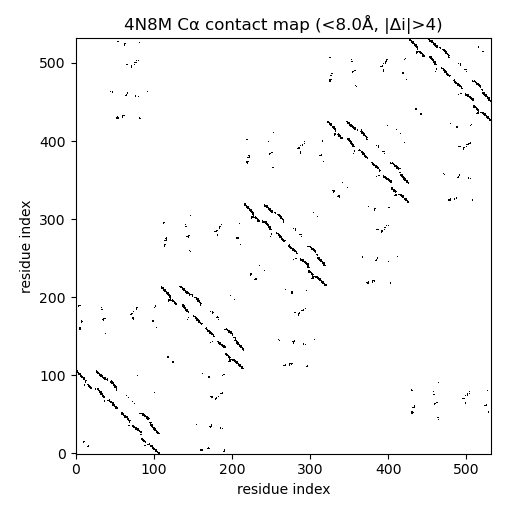5.720 -10.791 -31.129 1.00 13.16 92 PHE B C 1
ATOM 1433 O O . PHE B 1 95 ? -25.467 -10.512 -32.301 1.00 11.72 92 PHE B O 1
ATOM 1441 N N . GLU B 1 96 ? -26.179 -11.985 -30.780 1.00 11.39 93 GLU B N 1
ATOM 1442 C CA . GLU B 1 96 ? -26.329 -13.038 -31.787 1.00 11.99 93 GLU B CA 1
ATOM 1443 C C . GLU B 1 96 ? -27.683 -12.956 -32.484 1.00 17.07 93 GLU B C 1
ATOM 1444 O O . GLU B 1 96 ? -28.698 -12.753 -31.839 1.00 12.57 93 GLU B O 1
ATOM 1450 N N . ILE B 1 97 ? -27.674 -13.117 -33.804 1.00 12.92 94 ILE B N 1
ATOM 1451 C CA . ILE B 1 97 ? -28.881 -13.061 -34.604 1.00 13.25 94 ILE B CA 1
ATOM 1452 C C . ILE B 1 97 ? -28.788 -14.180 -35.628 1.00 15.06 94 ILE B C 1
ATOM 1453 O O . ILE B 1 97 ? -27.741 -14.393 -36.255 1.00 14.90 94 ILE B O 1
ATOM 1458 N N . THR B 1 98 ? -29.883 -14.916 -35.763 1.00 12.11 95 THR B N 1
ATOM 1459 C CA . THR B 1 98 ? -29.975 -15.998 -36.728 1.00 11.97 95 THR B CA 1
ATOM 1460 C C . THR B 1 98 ? -30.201 -15.409 -38.127 1.00 16.14 95 THR B C 1
ATOM 1461 O O . THR B 1 98 ? -31.103 -14.592 -38.324 1.00 13.43 95 THR B O 1
ATOM 1465 N N . PRO B 1 99 ? -29.392 -15.830 -39.111 1.00 14.62 96 PRO B N 1
ATOM 1466 C CA . PRO B 1 99 ? -29.563 -15.296 -40.477 1.00 15.23 96 PRO B CA 1
ATOM 1467 C C . PRO B 1 99 ? -30.864 -15.825 -41.078 1.00 14.23 96 PRO B C 1
ATOM 1468 O O . PRO B 1 99 ? -31.378 -16.868 -40.644 1.00 14.26 96 PRO B O 1
ATOM 1472 N N . PRO B 1 100 ? -31.390 -15.132 -42.090 1.00 16.21 97 PRO B N 1
ATOM 1473 C CA . PRO B 1 100 ? -30.787 -13.944 -42.706 1.00 16.47 97 PRO B CA 1
ATOM 1474 C C . PRO B 1 100 ? -30.957 -12.669 -41.880 1.00 13.30 97 PRO B C 1
ATOM 1475 O O . PRO B 1 100 ? -31.948 -12.525 -41.174 1.00 16.80 97 PRO B O 1
ATOM 1479 N N . VAL B 1 101 ? -30.011 -11.748 -42.009 1.00 13.18 98 VAL B N 1
ATOM 1480 C CA . VAL B 1 101 ? -30.065 -10.468 -41.306 1.00 12.94 98 VAL B CA 1
ATOM 1481 C C . VAL B 1 101 ? -29.809 -9.396 -42.350 1.00 16.06 98 VAL B C 1
ATOM 1482 O O . VAL B 1 101 ? -28.966 -9.584 -43.241 1.00 15.93 98 VAL B O 1
ATOM 1486 N N . VAL B 1 102 ? -30.553 -8.299 -42.278 1.00 10.00 99 VAL B N 1
ATOM 1487 C CA . VAL B 1 102 ? -30.235 -7.144 -43.113 1.00 12.34 99 VAL B CA 1
ATOM 1488 C C . VAL B 1 102 ? -29.832 -6.028 -42.167 1.00 14.19 99 VAL B C 1
ATOM 1489 O O . VAL B 1 102 ? -30.505 -5.775 -41.174 1.00 15.94 99 VAL B O 1
ATOM 1493 N N . LEU B 1 103 ? -28.727 -5.361 -42.476 1.00 14.17 100 LEU B N 1
ATOM 1494 C CA . LEU B 1 103 ? -28.263 -4.244 -41.666 1.00 14.46 100 LEU B CA 1
ATOM 1495 C C . LEU B 1 103 ? -28.359 -2.986 -42.511 1.00 12.99 100 LEU B C 1
ATOM 1496 O O . LEU B 1 103 ? -28.013 -3.008 -43.687 1.00 15.90 100 LEU B O 1
ATOM 1501 N N . ARG B 1 104 ? -28.850 -1.903 -41.918 1.00 14.18 101 ARG B N 1
ATOM 1502 C CA . ARG B 1 104 ? -28.932 -0.636 -42.655 1.00 18.25 101 ARG B CA 1
ATOM 1503 C C . ARG B 1 104 ? -28.868 0.590 -41.757 1.00 13.83 101 ARG B C 1
ATOM 1504 O O . ARG B 1 104 ? -29.052 0.504 -40.542 1.00 13.36 101 ARG B O 1
ATOM 1512 N N . LEU B 1 105 ? -28.574 1.735 -42.371 1.00 12.27 102 LEU B N 1
ATOM 1513 C CA . LEU B 1 105 ? -28.635 3.006 -41.665 1.00 15.03 102 LEU B CA 1
ATOM 1514 C C . LEU B 1 105 ? -30.031 3.575 -41.827 1.00 19.95 102 LEU B C 1
ATOM 1515 O O . LEU B 1 105 ? -30.455 3.852 -42.949 1.00 30.34 102 LEU B O 1
ATOM 1520 N N . LYS B 1 106 ? -30.744 3.757 -40.723 1.00 17.53 103 LYS B N 1
ATOM 1521 C CA . LYS B 1 106 ? -32.062 4.378 -40.754 1.00 23.41 103 LYS B CA 1
ATOM 1522 C C . LYS B 1 106 ? -31.914 5.891 -40.896 1.00 33.47 103 LYS B C 1
ATOM 1523 O O . LYS B 1 106 ? -32.769 6.553 -41.479 1.00 30.12 103 LYS B O 1
ATOM 1529 N N . CYS B 1 107 ? -30.838 6.447 -40.343 1.00 21.26 104 CYS B N 1
ATOM 1530 C CA . CYS B 1 107 ? -30.494 7.832 -40.659 1.00 25.85 104 CYS B CA 1
ATOM 1531 C C . CYS B 1 107 ? -29.011 8.104 -40.469 1.00 16.87 104 CYS B C 1
ATOM 1532 O O . CYS B 1 107 ? -28.301 7.312 -39.817 1.00 16.67 104 CYS B O 1
ATOM 1535 N N . GLY B 1 108 ? -28.552 9.208 -41.066 1.00 18.78 105 GLY B N 1
ATOM 1536 C CA . GLY B 1 108 ? -27.139 9.566 -41.046 1.00 24.21 105 GLY B CA 1
ATOM 1537 C C . GLY B 1 108 ? -26.461 9.186 -42.354 1.00 25.16 105 GLY B C 1
ATOM 1538 O O . GLY B 1 108 ? -26.936 8.311 -43.071 1.00 22.29 105 GLY B O 1
ATOM 1539 N N . SER B 1 109 ? -25.335 9.834 -42.641 1.00 22.48 106 SER B N 1
ATOM 1540 C CA . SER B 1 109 ? -24.638 9.691 -43.915 1.00 31.89 106 SER B CA 1
ATOM 1541 C C . SER B 1 109 ? -23.808 8.420 -43.983 1.00 24.98 106 SER B C 1
ATOM 1542 O O . SER B 1 109 ? -23.675 7.790 -45.039 1.00 22.42 106 SER B O 1
ATOM 1545 N N . GLY B 1 110 ? -23.234 8.046 -42.849 1.00 16.50 107 GLY B N 1
ATOM 1546 C CA . GLY B 1 110 ? -22.163 7.065 -42.855 1.00 13.26 107 GLY B CA 1
ATOM 1547 C C . GLY B 1 110 ? -20.892 7.728 -43.341 1.00 18.08 107 GLY B C 1
ATOM 1548 O O . GLY B 1 110 ? -20.874 8.939 -43.606 1.00 19.17 107 GLY B O 1
ATOM 1549 N N . PRO B 1 111 ? -19.826 6.943 -43.508 1.00 16.00 108 PRO B N 1
ATOM 1550 C CA . PRO B 1 111 ? -19.838 5.483 -43.331 1.00 16.00 108 PRO B CA 1
ATOM 1551 C C . PRO B 1 111 ? -19.951 5.048 -41.880 1.00 20.04 108 PRO B C 1
ATOM 1552 O O . PRO B 1 111 ? -19.476 5.740 -40.967 1.00 18.45 108 PRO B O 1
ATOM 1556 N N . VAL B 1 112 ? -20.595 3.901 -41.678 1.00 13.60 109 VAL B N 1
ATOM 1557 C CA . VAL B 1 112 ? -20.697 3.279 -40.372 1.00 10.68 109 VAL B CA 1
ATOM 1558 C C . VAL B 1 112 ? -20.141 1.871 -40.555 1.00 15.77 109 VAL B C 1
ATOM 1559 O O . VAL B 1 112 ? -20.492 1.182 -41.499 1.00 18.03 109 VAL B O 1
ATOM 1563 N N . HIS B 1 113 ? -19.249 1.455 -39.670 1.00 12.41 110 HIS B N 1
ATOM 1564 C CA . HIS B 1 113 ? -18.690 0.110 -39.755 1.00 12.69 110 HIS B CA 1
ATOM 1565 C C . HIS B 1 113 ? -19.328 -0.807 -38.742 1.00 12.59 110 HIS B C 1
ATOM 1566 O O . HIS B 1 113 ? -19.657 -0.396 -37.626 1.00 17.09 110 HIS B O 1
ATOM 1573 N N . ILE B 1 114 ? -19.510 -2.063 -39.125 1.00 9.81 111 ILE B N 1
ATOM 1574 C CA . ILE B 1 114 ? -20.005 -3.043 -38.186 1.00 9.38 111 ILE B CA 1
ATOM 1575 C C . ILE B 1 114 ? -18.981 -4.180 -38.142 1.00 11.53 111 ILE B C 1
ATOM 1576 O O . ILE B 1 114 ? -18.463 -4.593 -39.188 1.00 13.19 111 ILE B O 1
ATOM 1581 N N . SER B 1 115 ? -18.664 -4.645 -36.944 1.00 8.12 112 SER B N 1
ATOM 1582 C CA . SER B 1 115 ? -17.809 -5.830 -36.836 1.00 10.27 112 SER B CA 1
ATOM 1583 C C . SER B 1 115 ? -18.503 -6.896 -36.019 1.00 10.01 112 SER B C 1
ATOM 1584 O O . SER B 1 115 ? -19.420 -6.620 -35.246 1.00 11.89 112 SER B O 1
ATOM 1587 N N . GLY B 1 116 ? -18.047 -8.140 -36.165 1.00 9.67 113 GLY B N 1
ATOM 1588 C CA . GLY B 1 116 ? -18.617 -9.202 -35.369 1.00 10.68 113 GLY B CA 1
ATOM 1589 C C . GLY B 1 116 ? -18.012 -10.534 -35.773 1.00 10.94 113 GLY B C 1
ATOM 1590 O O . GLY B 1 116 ? -16.943 -10.592 -36.380 1.00 9.19 113 GLY B O 1
ATOM 1591 N N . GLN B 1 117 ? -18.693 -11.602 -35.389 1.00 11.03 114 GLN B N 1
ATOM 1592 C CA . GLN B 1 117 ? -18.221 -12.958 -35.646 1.00 11.17 114 GLN B CA 1
ATOM 1593 C C . GLN B 1 117 ? -19.322 -13.682 -36.395 1.00 14.64 114 GLN B C 1
ATOM 1594 O O . GLN B 1 117 ? -20.511 -13.447 -36.162 1.00 15.46 114 GLN B O 1
ATOM 1600 N N . HIS B 1 118 ? -18.911 -14.542 -37.319 1.00 12.18 115 HIS B N 1
ATOM 1601 C CA . HIS B 1 118 ? -19.810 -15.504 -37.949 1.00 12.05 115 HIS B CA 1
ATOM 1602 C C . HIS B 1 118 ? -19.489 -16.841 -37.271 1.00 16.56 115 HIS B C 1
ATOM 1603 O O . HIS B 1 118 ? -18.392 -17.381 -37.434 1.00 13.94 115 HIS B O 1
ATOM 1610 N N . LEU B 1 119 ? -20.432 -17.345 -36.479 1.00 13.36 116 LEU B N 1
ATOM 1611 C CA . LEU B 1 119 ? -20.275 -18.608 -35.745 1.00 11.40 116 LEU B CA 1
ATOM 1612 C C . LEU B 1 119 ? -20.952 -19.745 -36.488 1.00 13.92 116 LEU B C 1
ATOM 1613 O O . LEU B 1 119 ? -22.092 -19.597 -36.946 1.00 14.84 116 LEU B O 1
ATOM 1618 N N . VAL B 1 120 ? -20.261 -20.878 -36.595 1.00 13.37 117 VAL B N 1
ATOM 1619 C CA . VAL B 1 120 ? -20.805 -22.036 -37.287 1.00 13.66 117 VAL B CA 1
ATOM 1620 C C . VAL B 1 120 ? -20.652 -23.262 -36.392 1.00 21.08 117 VAL B C 1
ATOM 1621 O O . VAL B 1 120 ? -19.532 -23.664 -36.045 1.00 18.49 117 VAL B O 1
ATOM 1625 N N . ALA B 1 121 ? -21.779 -23.854 -36.011 1.00 23.87 118 ALA B N 1
ATOM 1626 C CA . ALA B 1 121 ? -21.746 -25.036 -35.154 1.00 24.48 118 ALA B CA 1
ATOM 1627 C C . ALA B 1 121 ? -22.092 -26.242 -35.993 1.00 33.15 118 ALA B C 1
ATOM 1628 O O . ALA B 1 121 ? -23.159 -26.290 -36.610 1.00 25.05 118 ALA B O 1
ATOM 1630 N N . VAL B 1 122 ? -21.177 -27.209 -36.010 1.00 37.83 119 VAL B N 1
ATOM 1631 C CA . VAL B 1 122 ? -21.278 -28.365 -36.895 1.00 57.36 119 VAL B CA 1
ATOM 1632 C C . VAL B 1 122 ? -22.023 -29.526 -36.238 1.00 64.52 119 VAL B C 1
ATOM 1633 O O . VAL B 1 122 ? -22.979 -30.060 -36.806 1.00 68.26 119 VAL B O 1
ATOM 1635 N N . PRO C 1 17 ? -9.428 -24.850 -20.909 1.00 73.33 14 PRO C N 1
ATOM 1636 C CA . PRO C 1 17 ? -8.995 -23.742 -21.767 1.00 66.93 14 PRO C CA 1
ATOM 1637 C C . PRO C 1 17 ? -8.097 -22.752 -21.032 1.00 57.78 14 PRO C C 1
ATOM 1638 O O . PRO C 1 17 ? -8.589 -21.915 -20.273 1.00 60.18 14 PRO C O 1
ATOM 1642 N N . GLN C 1 18 ? -6.793 -22.839 -21.268 1.00 36.03 15 GLN C N 1
ATOM 1643 C CA . GLN C 1 18 ? -5.846 -21.953 -20.616 1.00 20.74 15 GLN C CA 1
ATOM 1644 C C . GLN C 1 18 ? -6.002 -20.520 -21.098 1.00 22.26 15 GLN C C 1
ATOM 1645 O O . GLN C 1 18 ? -6.437 -20.270 -22.214 1.00 20.04 15 GLN C O 1
ATOM 1651 N N . ASN C 1 19 ? -5.592 -19.598 -20.241 1.00 19.17 16 ASN C N 1
ATOM 1652 C CA . ASN C 1 19 ? -5.824 -18.182 -20.443 1.00 15.99 16 ASN C CA 1
ATOM 1653 C C . ASN C 1 19 ? -4.545 -17.409 -20.162 1.00 20.27 16 ASN C C 1
ATOM 1654 O O . ASN C 1 19 ? -4.035 -17.458 -19.052 1.00 24.50 16 ASN C O 1
ATOM 1659 N N . TYR C 1 20 ? -4.018 -16.712 -21.165 1.00 16.28 17 TYR C N 1
ATOM 1660 C CA . TYR C 1 20 ? -2.810 -15.908 -20.991 1.00 13.53 17 TYR C CA 1
ATOM 1661 C C . TYR C 1 20 ? -3.117 -14.465 -21.332 1.00 14.17 17 TYR C C 1
ATOM 1662 O O . TYR C 1 20 ? -4.040 -14.190 -22.089 1.00 15.05 17 TYR C O 1
ATOM 1671 N N . LEU C 1 21 ? -2.340 -13.538 -20.780 1.00 13.32 18 LEU C N 1
ATOM 1672 C CA . LEU C 1 21 ? -2.598 -12.128 -21.021 1.00 16.88 18 LEU C CA 1
ATOM 1673 C C . LEU C 1 21 ? -2.041 -11.744 -22.381 1.00 16.23 18 LEU C C 1
ATOM 1674 O O . LEU C 1 21 ? -0.957 -12.195 -22.766 1.00 18.48 18 LEU C O 1
ATOM 1679 N N . PHE C 1 22 ? -2.789 -10.920 -23.118 1.00 12.01 19 PHE C N 1
ATOM 1680 C CA . PHE C 1 22 ? -2.323 -10.419 -24.400 1.00 14.95 19 PHE C CA 1
ATOM 1681 C C . PHE C 1 22 ? -2.395 -8.897 -24.463 1.00 16.18 19 PHE C C 1
ATOM 1682 O O . PHE C 1 22 ? -3.314 -8.293 -23.930 1.00 15.46 19 PHE C O 1
ATOM 1690 N N . GLY C 1 23 ? -1.433 -8.281 -25.132 1.00 13.81 20 GLY C N 1
ATOM 1691 C CA . GLY C 1 23 ? -1.573 -6.874 -25.470 1.00 13.57 20 GLY C CA 1
ATOM 1692 C C . GLY C 1 23 ? -0.624 -6.506 -26.579 1.00 19.98 20 GLY C C 1
ATOM 1693 O O . GLY C 1 23 ? 0.311 -7.261 -26.875 1.00 21.43 20 GLY C O 1
ATOM 1694 N N . CYS C 1 24 ? -0.873 -5.361 -27.202 1.00 14.39 21 CYS C N 1
ATOM 1695 C CA . CYS C 1 24 ? 0.043 -4.814 -28.200 1.00 18.16 21 CYS C CA 1
ATOM 1696 C C . CYS C 1 24 ? -0.132 -3.307 -28.300 1.00 20.42 21 CYS C C 1
ATOM 1697 O O . CYS C 1 24 ? -1.121 -2.748 -27.818 1.00 17.69 21 CYS C O 1
ATOM 1700 N N . GLU C 1 25 ? 0.861 -2.663 -28.898 1.00 18.60 22 GLU C N 1
ATOM 1701 C CA . GLU C 1 25 ? 0.800 -1.240 -29.165 1.00 21.54 22 GLU C CA 1
ATOM 1702 C C . GLU C 1 25 ? 0.782 -1.012 -30.677 1.00 19.03 22 GLU C C 1
ATOM 1703 O O . GLU C 1 25 ? 1.565 -1.625 -31.418 1.00 21.02 22 GLU C O 1
ATOM 1709 N N . LEU C 1 26 ? -0.103 -0.124 -31.124 1.00 14.71 23 LEU C N 1
ATOM 1710 C CA . LEU C 1 26 ? -0.193 0.232 -32.529 1.00 15.65 23 LEU C CA 1
ATOM 1711 C C . LEU C 1 26 ? 0.180 1.693 -32.735 1.00 18.95 23 LEU C C 1
ATOM 1712 O O . LEU C 1 26 ? -0.173 2.551 -31.920 1.00 18.39 23 LEU C O 1
ATOM 1717 N N . LYS C 1 27 ? 0.887 1.963 -33.828 1.00 17.71 24 LYS C N 1
ATOM 1718 C CA . LYS C 1 27 ? 1.165 3.326 -34.249 1.00 23.41 24 LYS C CA 1
ATOM 1719 C C . LYS C 1 27 ? 0.942 3.392 -35.753 1.00 20.94 24 LYS C C 1
ATOM 1720 O O . LYS C 1 27 ? 0.738 2.366 -36.394 1.00 23.11 24 LYS C O 1
ATOM 1726 N N . ALA C 1 28 ? 0.966 4.594 -36.313 1.00 24.13 25 ALA C N 1
ATOM 1727 C CA . ALA C 1 28 ? 0.823 4.757 -37.758 1.00 24.65 25 ALA C CA 1
ATOM 1728 C C . ALA C 1 28 ? 1.792 3.875 -38.557 1.00 27.72 25 ALA C C 1
ATOM 1729 O O . ALA C 1 28 ? 1.441 3.363 -39.618 1.00 35.10 25 ALA C O 1
ATOM 1731 N N . ASP C 1 29 ? 3.002 3.692 -38.046 1.00 24.51 26 ASP C N 1
ATOM 1732 C CA . ASP C 1 29 ? 4.008 2.894 -38.751 1.00 43.62 26 ASP C CA 1
ATOM 1733 C C . ASP C 1 29 ? 4.328 1.571 -38.054 1.00 39.01 26 ASP C C 1
ATOM 1734 O O . ASP C 1 29 ? 5.434 1.050 -38.179 1.00 38.01 26 ASP C O 1
ATOM 1739 N N . LYS C 1 30 ? 3.367 1.026 -37.319 1.00 28.67 27 LYS C N 1
ATOM 1740 C CA . LYS C 1 30 ? 3.614 -0.185 -36.565 1.00 21.69 27 LYS C CA 1
ATOM 1741 C C . LYS C 1 30 ? 2.312 -0.952 -36.343 1.00 24.69 27 LYS C C 1
ATOM 1742 O O . LYS C 1 30 ? 1.439 -0.517 -35.591 1.00 21.91 27 LYS C O 1
ATOM 1748 N N . ASP C 1 31 ? 2.172 -2.084 -37.008 1.00 21.58 28 ASP C N 1
ATOM 1749 C CA . ASP C 1 31 ? 0.983 -2.897 -36.795 1.00 21.04 28 ASP C CA 1
ATOM 1750 C C . ASP C 1 31 ? 1.373 -4.079 -35.942 1.00 28.71 28 ASP C C 1
ATOM 1751 O O . ASP C 1 31 ? 2.483 -4.133 -35.414 1.00 25.86 28 ASP C O 1
ATOM 1756 N N . TYR C 1 32 ? 0.459 -5.025 -35.795 1.00 19.47 29 TYR C N 1
ATOM 1757 C CA . TYR C 1 32 ? 0.752 -6.204 -35.006 1.00 19.61 29 TYR C CA 1
ATOM 1758 C C . TYR C 1 32 ? 0.209 -7.452 -35.682 1.00 21.51 29 TYR C C 1
ATOM 1759 O O . TYR C 1 32 ? -0.953 -7.492 -36.084 1.00 21.67 29 TYR C O 1
ATOM 1768 N N . HIS C 1 33 ? 1.060 -8.467 -35.805 1.00 20.50 30 HIS C N 1
ATOM 1769 C CA . HIS C 1 33 ? 0.665 -9.757 -36.368 1.00 28.85 30 HIS C CA 1
ATOM 1770 C C . HIS C 1 33 ? 0.583 -10.810 -35.280 1.00 26.52 30 HIS C C 1
ATOM 1771 O O . HIS C 1 33 ? 1.580 -11.134 -34.636 1.00 26.30 30 HIS C O 1
ATOM 1778 N N . PHE C 1 34 ? -0.623 -11.318 -35.055 1.00 22.99 31 PHE C N 1
ATOM 1779 C CA . PHE C 1 34 ? -0.835 -12.376 -34.074 1.00 27.98 31 PHE C CA 1
ATOM 1780 C C . PHE C 1 34 ? -0.885 -13.695 -34.814 1.00 32.61 31 PHE C C 1
ATOM 1781 O O . PHE C 1 34 ? -1.799 -13.945 -35.591 1.00 28.41 31 PHE C O 1
ATOM 1789 N N . LYS C 1 35 ? 0.115 -14.537 -34.589 1.00 32.19 32 LYS C N 1
ATOM 1790 C CA . LYS C 1 35 ? 0.159 -15.833 -35.254 1.00 34.69 32 LYS C CA 1
ATOM 1791 C C . LYS C 1 35 ? 0.530 -16.952 -34.276 1.00 33.24 32 LYS C C 1
ATOM 1792 O O . LYS C 1 35 ? 1.143 -16.714 -33.234 1.00 33.12 32 LYS C O 1
ATOM 1798 N N . VAL C 1 36 ? 0.120 -18.169 -34.596 1.00 33.73 33 VAL C N 1
ATOM 1799 C CA . VAL C 1 36 ? 0.438 -19.302 -33.740 1.00 36.24 33 VAL C CA 1
ATOM 1800 C C . VAL C 1 36 ? 1.088 -20.419 -34.555 1.00 50.78 33 VAL C C 1
ATOM 1801 O O . VAL C 1 36 ? 1.022 -20.426 -35.787 1.00 45.68 33 VAL C O 1
ATOM 1805 N N . ASP C 1 37 ? 1.720 -21.356 -33.859 1.00 62.46 34 ASP C N 1
ATOM 1806 C CA . ASP C 1 37 ? 2.587 -22.336 -34.508 1.00 70.08 34 ASP C CA 1
ATOM 1807 C C . ASP C 1 37 ? 1.871 -23.311 -35.448 1.00 69.21 34 ASP C C 1
ATOM 1808 O O . ASP C 1 37 ? 2.152 -23.336 -36.645 1.00 65.10 34 ASP C O 1
ATOM 1810 N N . ASN C 1 38 ? 0.954 -24.111 -34.914 1.00 74.35 35 ASN C N 1
ATOM 1811 C CA . ASN C 1 38 ? 0.392 -25.215 -35.692 1.00 78.55 35 ASN C CA 1
ATOM 1812 C C . ASN C 1 38 ? -1.134 -25.343 -35.680 1.00 76.30 35 ASN C C 1
ATOM 1813 O O . ASN C 1 38 ? -1.770 -25.356 -36.736 1.00 83.24 35 ASN C O 1
ATOM 1815 N N . ASP C 1 39 ? -1.714 -25.452 -34.489 1.00 57.90 36 ASP C N 1
ATOM 1816 C CA . ASP C 1 39 ? -3.139 -25.727 -34.359 1.00 50.26 36 ASP C CA 1
ATOM 1817 C C . ASP C 1 39 ? -3.960 -24.452 -34.154 1.00 43.82 36 ASP C C 1
ATOM 1818 O O . ASP C 1 39 ? -4.475 -24.219 -33.060 1.00 39.79 36 ASP C O 1
ATOM 1823 N N . GLU C 1 40 ? -4.094 -23.642 -35.206 1.00 35.38 37 GLU C N 1
ATOM 1824 C CA . GLU C 1 40 ? -4.733 -22.331 -35.082 1.00 43.86 37 GLU C CA 1
ATOM 1825 C C . GLU C 1 40 ? -6.137 -22.439 -34.504 1.00 40.57 37 GLU C C 1
ATOM 1826 O O . GLU C 1 40 ? -6.616 -21.526 -33.821 1.00 36.10 37 GLU C O 1
ATOM 1832 N N . ASN C 1 41 ? -6.788 -23.569 -34.761 1.00 37.89 38 ASN C N 1
ATOM 1833 C CA . ASN C 1 41 ? -8.137 -23.794 -34.261 1.00 50.19 38 ASN C CA 1
ATOM 1834 C C . ASN C 1 41 ? -8.228 -23.972 -32.736 1.00 44.98 38 ASN C C 1
ATOM 1835 O O . ASN C 1 41 ? -9.296 -23.807 -32.151 1.00 48.60 38 ASN C O 1
ATOM 1840 N N . GLU C 1 42 ? -7.106 -24.280 -32.094 1.00 32.09 39 GLU C N 1
ATOM 1841 C CA . GLU C 1 42 ? -7.083 -24.413 -30.640 1.00 30.57 39 GLU C CA 1
ATOM 1842 C C . GLU C 1 42 ? -6.815 -23.083 -29.943 1.00 24.83 39 GLU C C 1
ATOM 1843 O O . GLU C 1 42 ? -6.870 -23.010 -28.720 1.00 32.42 39 GLU C O 1
ATOM 1849 N N . HIS C 1 43 ? -6.518 -22.044 -30.720 1.00 20.78 40 HIS C N 1
ATOM 1850 C CA . HIS C 1 43 ? -6.180 -20.740 -30.157 1.00 18.08 40 HIS C CA 1
ATOM 1851 C C . HIS C 1 43 ? -7.223 -19.679 -30.545 1.00 20.20 40 HIS C C 1
ATOM 1852 O O . HIS C 1 43 ? -7.700 -19.653 -31.679 1.00 22.90 40 HIS C O 1
ATOM 1859 N N . GLN C 1 44 ? -7.541 -18.794 -29.607 1.00 17.45 41 GLN C N 1
ATOM 1860 C CA . GLN C 1 44 ? -8.406 -17.660 -29.892 1.00 17.01 41 GLN C CA 1
ATOM 1861 C C . GLN C 1 44 ? -7.771 -16.419 -29.255 1.00 16.51 41 GLN C C 1
ATOM 1862 O O . GLN C 1 44 ? -7.297 -16.471 -28.104 1.00 16.79 41 GLN C O 1
ATOM 1868 N N . LEU C 1 45 ? -7.748 -15.323 -29.996 1.00 15.55 42 LEU C N 1
ATOM 1869 C CA . LEU C 1 45 ? -7.428 -14.023 -29.416 1.00 12.61 42 LEU C CA 1
ATOM 1870 C C . LEU C 1 45 ? -8.746 -13.393 -28.985 1.00 17.95 42 LEU C C 1
ATOM 1871 O O . LEU C 1 45 ? -9.620 -13.199 -29.817 1.00 21.32 42 LEU C O 1
ATOM 1876 N N . SER C 1 46 ? -8.912 -13.109 -27.696 1.00 13.73 43 SER C N 1
ATOM 1877 C CA . SER C 1 46 ? -10.158 -12.504 -27.214 1.00 14.44 43 SER C CA 1
ATOM 1878 C C . SER C 1 46 ? -9.877 -11.063 -26.817 1.00 18.37 43 SER C C 1
ATOM 1879 O O . SER C 1 46 ? -9.290 -10.804 -25.766 1.00 17.42 43 SER C O 1
ATOM 1882 N N . LEU C 1 47 ? -10.293 -10.122 -27.657 1.00 12.09 44 LEU C N 1
ATOM 1883 C CA . LEU C 1 47 ? -9.953 -8.713 -27.429 1.00 11.85 44 LEU C CA 1
ATOM 1884 C C . LEU C 1 47 ? -10.855 -8.094 -26.384 1.00 16.38 44 LEU C C 1
ATOM 1885 O O . LEU C 1 47 ? -12.081 -8.304 -26.395 1.00 13.52 44 LEU C O 1
ATOM 1890 N N . ARG C 1 48 ? -10.234 -7.341 -25.482 1.00 12.26 45 ARG C N 1
ATOM 1891 C CA . ARG C 1 48 ? -10.951 -6.678 -24.394 1.00 13.01 45 ARG C CA 1
ATOM 1892 C C . ARG C 1 48 ? -11.076 -5.187 -24.590 1.00 15.55 45 ARG C C 1
ATOM 1893 O O . ARG C 1 48 ? -12.171 -4.710 -24.853 1.00 26.41 45 ARG C O 1
ATOM 1901 N N . THR C 1 49 ? -9.986 -4.448 -24.438 1.00 16.39 46 THR C N 1
ATOM 1902 C CA . THR C 1 49 ? -10.073 -2.997 -24.572 1.00 10.94 46 THR C CA 1
ATOM 1903 C C . THR C 1 49 ? -9.122 -2.443 -25.624 1.00 16.13 46 THR C C 1
ATOM 1904 O O . THR C 1 49 ? -8.048 -2.995 -25.882 1.00 18.10 46 THR C O 1
ATOM 1908 N N . VAL C 1 50 ? -9.561 -1.353 -26.237 1.00 11.08 47 VAL C N 1
ATOM 1909 C CA . VAL C 1 50 ? -8.746 -0.568 -27.140 1.00 9.99 47 VAL C CA 1
ATOM 1910 C C . VAL C 1 50 ? -8.671 0.796 -26.490 1.00 13.15 47 VAL C C 1
ATOM 1911 O O . VAL C 1 50 ? -9.713 1.395 -26.194 1.00 13.64 47 VAL C O 1
ATOM 1915 N N . SER C 1 51 ? -7.452 1.278 -26.254 1.00 11.67 48 SER C N 1
ATOM 1916 C CA . SER C 1 51 ? -7.240 2.482 -25.442 1.00 11.14 48 SER C CA 1
ATOM 1917 C C . SER C 1 51 ? -6.223 3.397 -26.095 1.00 19.52 48 SER C C 1
ATOM 1918 O O . SER C 1 51 ? -5.205 2.934 -26.596 1.00 17.67 48 SER C O 1
ATOM 1921 N N . LEU C 1 52 ? -6.468 4.700 -26.062 1.00 12.20 49 LEU C N 1
ATOM 1922 C CA . LEU C 1 52 ? -5.444 5.628 -26.518 1.00 11.52 49 LEU C CA 1
ATOM 1923 C C . LEU C 1 52 ? -4.288 5.732 -25.515 1.00 19.70 49 LEU C C 1
ATOM 1924 O O . LEU C 1 52 ? -4.481 5.705 -24.292 1.00 21.94 49 LEU C O 1
ATOM 1929 N N . GLY C 1 53 ? -3.084 5.882 -26.037 1.00 19.49 50 GLY C N 1
ATOM 1930 C CA . GLY C 1 53 ? -1.915 5.937 -25.182 1.00 23.71 50 GLY C CA 1
ATOM 1931 C C . GLY C 1 53 ? -1.668 7.337 -24.653 1.00 28.22 50 GLY C C 1
ATOM 1932 O O . GLY C 1 53 ? -2.252 8.315 -25.138 1.00 25.43 50 GLY C O 1
ATOM 1933 N N . ALA C 1 54 ? -0.833 7.422 -23.624 1.00 24.45 51 ALA C N 1
ATOM 1934 C CA . ALA C 1 54 ? -0.319 8.699 -23.186 1.00 38.23 51 ALA C CA 1
ATOM 1935 C C . ALA C 1 54 ? 0.467 9.166 -24.395 1.00 40.08 51 ALA C C 1
ATOM 1936 O O . ALA C 1 54 ? 1.171 8.373 -25.035 1.00 46.68 51 ALA C O 1
ATOM 1938 N N . GLY C 1 55 ? 0.336 10.428 -24.742 1.00 38.50 52 GLY C N 1
ATOM 1939 C CA . GLY C 1 55 ? 1.071 10.907 -25.896 1.00 37.14 52 GLY C CA 1
ATOM 1940 C C . GLY C 1 55 ? 0.350 10.805 -27.229 1.00 34.32 52 GLY C C 1
ATOM 1941 O O . GLY C 1 55 ? 0.847 11.317 -28.228 1.00 30.80 52 GLY C O 1
ATOM 1942 N N . ALA C 1 56 ? -0.807 10.144 -27.270 1.00 23.19 53 ALA C N 1
ATOM 1943 C CA . ALA C 1 56 ? -1.642 10.224 -28.467 1.00 18.92 53 ALA C CA 1
ATOM 1944 C C . ALA C 1 56 ? -2.237 11.628 -28.580 1.00 25.93 53 ALA C C 1
ATOM 1945 O O . ALA C 1 56 ? -2.618 12.220 -27.576 1.00 26.19 53 ALA C O 1
ATOM 1947 N N . LYS C 1 57 ? -2.312 12.159 -29.801 1.00 23.88 54 LYS C N 1
ATOM 1948 C CA . LYS C 1 57 ? -2.926 13.475 -30.031 1.00 24.00 54 LYS C CA 1
ATOM 1949 C C . LYS C 1 57 ? -4.445 13.349 -30.084 1.00 32.33 54 LYS C C 1
ATOM 1950 O O . LYS C 1 57 ? -4.959 12.236 -30.073 1.00 27.37 54 LYS C O 1
ATOM 1956 N N . ASP C 1 58 ? -5.162 14.476 -30.132 1.00 28.11 55 ASP C N 1
ATOM 1957 C CA . ASP C 1 58 ? -6.637 14.448 -30.120 1.00 29.19 55 ASP C CA 1
ATOM 1958 C C . ASP C 1 58 ? -7.294 14.193 -31.493 1.00 32.61 55 ASP C C 1
ATOM 1959 O O . ASP C 1 58 ? -8.449 14.541 -31.706 1.00 42.13 55 ASP C O 1
ATOM 1964 N N . GLU C 1 59 ? -6.569 13.565 -32.412 1.00 23.79 56 GLU C N 1
ATOM 1965 C CA . GLU C 1 59 ? -7.111 13.277 -33.735 1.00 20.30 56 GLU C CA 1
ATOM 1966 C C . GLU C 1 59 ? -7.939 11.986 -33.683 1.00 19.72 56 GLU C C 1
ATOM 1967 O O . GLU C 1 59 ? -7.837 11.192 -32.741 1.00 21.25 56 GLU C O 1
ATOM 1973 N N . LEU C 1 60 ? -8.742 11.775 -34.711 1.00 16.76 57 LEU C N 1
ATOM 1974 C CA . LEU C 1 60 ? -9.501 10.541 -34.832 1.00 17.10 57 LEU C CA 1
ATOM 1975 C C . LEU C 1 60 ? -8.567 9.324 -34.975 1.00 16.93 57 LEU C C 1
ATOM 1976 O O . LEU C 1 60 ? -7.603 9.349 -35.752 1.00 16.65 57 LEU C O 1
ATOM 1981 N N . HIS C 1 61 ? -8.865 8.264 -34.227 1.00 14.31 58 HIS C N 1
ATOM 1982 C CA . HIS C 1 61 ? -8.129 7.018 -34.341 1.00 15.67 58 HIS C CA 1
ATOM 1983 C C . HIS C 1 61 ? -9.108 5.922 -34.688 1.00 16.67 58 HIS C C 1
ATOM 1984 O O . HIS C 1 61 ? -10.158 5.802 -34.068 1.00 15.20 58 HIS C O 1
ATOM 1991 N N . ILE C 1 62 ? -8.769 5.136 -35.693 1.00 12.99 59 ILE C N 1
ATOM 1992 C CA . ILE C 1 62 ? -9.603 3.995 -36.051 1.00 14.65 59 ILE C CA 1
ATOM 1993 C C . ILE C 1 62 ? -8.732 2.766 -36.108 1.00 17.00 59 ILE C C 1
ATOM 1994 O O . ILE C 1 62 ? -7.686 2.762 -36.767 1.00 15.47 59 ILE C O 1
ATOM 1999 N N . VAL C 1 63 ? -9.166 1.720 -35.403 1.00 11.69 60 VAL C N 1
ATOM 2000 C CA . VAL C 1 63 ? -8.403 0.495 -35.318 1.00 10.39 60 VAL C CA 1
ATOM 2001 C C . VAL C 1 63 ? -9.090 -0.585 -36.139 1.00 18.92 60 VAL C C 1
ATOM 2002 O O . VAL C 1 63 ? -10.308 -0.737 -36.077 1.00 16.98 60 VAL C O 1
ATOM 2006 N N . GLU C 1 64 ? -8.294 -1.347 -36.886 1.00 13.54 61 GLU C N 1
ATOM 2007 C CA . GLU C 1 64 ? -8.817 -2.352 -37.807 1.00 14.64 61 GLU C CA 1
ATOM 2008 C C . GLU C 1 64 ? -8.190 -3.719 -37.524 1.00 19.90 61 GLU C C 1
ATOM 2009 O O . GLU C 1 64 ? -7.047 -3.803 -37.055 1.00 17.19 61 GLU C O 1
ATOM 2015 N N . ALA C 1 65 ? -8.967 -4.783 -37.748 1.00 13.61 62 ALA C N 1
ATOM 2016 C CA . ALA C 1 65 ? -8.465 -6.140 -37.626 1.00 13.34 62 ALA C CA 1
ATOM 2017 C C . ALA C 1 65 ? -8.677 -6.856 -38.954 1.00 16.76 62 ALA C C 1
ATOM 2018 O O . ALA C 1 65 ? -9.686 -6.649 -39.627 1.00 19.59 62 ALA C O 1
ATOM 2020 N N . GLU C 1 66 ? -7.708 -7.672 -39.355 1.00 16.05 63 GLU C N 1
ATOM 2021 C CA . GLU C 1 66 ? -7.854 -8.417 -40.599 1.00 15.34 63 GLU C CA 1
ATOM 2022 C C . GLU C 1 66 ? -7.648 -9.904 -40.306 1.00 15.50 63 GLU C C 1
ATOM 2023 O O . GLU C 1 66 ? -6.633 -10.310 -39.709 1.00 17.91 63 GLU C O 1
ATOM 2029 N N . ALA C 1 67 ? -8.623 -10.709 -40.717 1.00 15.72 64 ALA C N 1
ATOM 2030 C CA . ALA C 1 67 ? -8.581 -12.152 -40.526 1.00 17.52 64 ALA C CA 1
ATOM 2031 C C . ALA C 1 67 ? -9.563 -12.812 -41.507 1.00 20.61 64 ALA C C 1
ATOM 2032 O O . ALA C 1 67 ? -10.204 -12.126 -42.301 1.00 25.76 64 ALA C O 1
ATOM 2034 N N . MET C 1 68 ? -9.700 -14.136 -41.427 1.00 19.52 65 MET C N 1
ATOM 2035 C CA . MET C 1 68 ? -10.439 -14.881 -42.439 1.00 16.03 65 MET C CA 1
ATOM 2036 C C . MET C 1 68 ? -11.943 -14.876 -42.181 1.00 15.01 65 MET C C 1
ATOM 2037 O O . MET C 1 68 ? -12.375 -15.021 -41.041 1.00 15.78 65 MET C O 1
ATOM 2042 N N . ASN C 1 69 ? -12.729 -14.731 -43.248 1.00 17.64 66 ASN C N 1
ATOM 2043 C CA . ASN C 1 69 ? -14.178 -14.992 -43.202 1.00 20.35 66 ASN C CA 1
ATOM 2044 C C . ASN C 1 69 ? -14.497 -16.467 -43.520 1.00 18.49 66 ASN C C 1
ATOM 2045 O O . ASN C 1 69 ? -13.586 -17.254 -43.796 1.00 16.05 66 ASN C O 1
ATOM 2050 N N . TYR C 1 70 ? -15.772 -16.857 -43.456 1.00 14.68 67 TYR C N 1
ATOM 2051 C CA . TYR C 1 70 ? -16.145 -18.265 -43.670 1.00 18.99 67 TYR C CA 1
ATOM 2052 C C . TYR C 1 70 ? -15.823 -18.697 -45.081 1.00 21.50 67 TYR C C 1
ATOM 2053 O O . TYR C 1 70 ? -15.538 -19.859 -45.335 1.00 21.64 67 TYR C O 1
ATOM 2062 N N . GLU C 1 71 ? -15.877 -17.749 -46.005 1.00 19.36 68 GLU C N 1
ATOM 2063 C CA . GLU C 1 71 ? -15.619 -18.051 -47.407 1.00 18.86 68 GLU C CA 1
ATOM 2064 C C . GLU C 1 71 ? -14.125 -18.261 -47.669 1.00 25.61 68 GLU C C 1
ATOM 2065 O O . GLU C 1 71 ? -13.718 -18.599 -48.779 1.00 25.45 68 GLU C O 1
ATOM 2071 N N . GLY C 1 72 ? -13.305 -18.037 -46.652 1.00 17.17 69 GLY C N 1
ATOM 2072 C CA . GLY C 1 72 ? -11.886 -18.359 -46.746 1.00 16.73 69 GLY C CA 1
ATOM 2073 C C . GLY C 1 72 ? -10.989 -17.222 -47.219 1.00 22.19 69 GLY C C 1
ATOM 2074 O O . GLY C 1 72 ? -9.828 -17.451 -47.557 1.00 23.38 69 GLY C O 1
ATOM 2075 N N . SER C 1 73 ? -11.507 -15.995 -47.232 1.00 19.48 70 SER C N 1
ATOM 2076 C CA A SER C 1 73 ? -10.727 -14.829 -47.656 0.50 25.22 70 SER C CA 1
ATOM 2077 C CA B SER C 1 73 ? -10.695 -14.851 -47.644 0.50 14.80 70 SER C CA 1
ATOM 2078 C C . SER C 1 73 ? -10.486 -13.844 -46.512 1.00 19.67 70 SER C C 1
ATOM 2079 O O . SER C 1 73 ? -11.324 -13.698 -45.639 1.00 20.07 70 SER C O 1
ATOM 2084 N N . PRO C 1 74 ? -9.333 -13.156 -46.526 1.00 22.93 71 PRO C N 1
ATOM 2085 C CA . PRO C 1 74 ? -9.090 -12.183 -45.462 1.00 27.38 71 PRO C CA 1
ATOM 2086 C C . PRO C 1 74 ? -10.100 -11.068 -45.611 1.00 21.55 71 PRO C C 1
ATOM 2087 O O . PRO C 1 74 ? -10.440 -10.684 -46.737 1.00 25.43 71 PRO C O 1
ATOM 2091 N N . ILE C 1 75 ? -10.623 -10.593 -44.492 1.00 15.12 72 ILE C N 1
ATOM 2092 C CA . ILE C 1 75 ? -11.455 -9.399 -44.540 1.00 16.84 72 ILE C CA 1
ATOM 2093 C C . ILE C 1 75 ? -10.964 -8.422 -43.509 1.00 17.02 72 ILE C C 1
ATOM 2094 O O . ILE C 1 75 ? -10.474 -8.825 -42.450 1.00 19.34 72 ILE C O 1
ATOM 2099 N N . LYS C 1 76 ? -11.094 -7.138 -43.834 1.00 14.73 73 LYS C N 1
ATOM 2100 C CA . LYS C 1 76 ? -10.691 -6.069 -42.920 1.00 15.49 73 LYS C CA 1
ATOM 2101 C C . LYS C 1 76 ? -11.912 -5.482 -42.233 1.00 16.71 73 LYS C C 1
ATOM 2102 O O . LYS C 1 76 ? -12.881 -5.117 -42.901 1.00 20.72 73 LYS C O 1
ATOM 2108 N N . VAL C 1 77 ? -11.890 -5.420 -40.907 1.00 14.01 74 VAL C N 1
ATOM 2109 C CA . VAL C 1 77 ? -13.033 -4.871 -40.190 1.00 16.92 74 VAL C CA 1
ATOM 2110 C C . VAL C 1 77 ? -12.579 -3.806 -39.203 1.00 16.01 74 VAL C C 1
ATOM 2111 O O . VAL C 1 77 ? -11.453 -3.830 -38.696 1.00 16.67 74 VAL C O 1
ATOM 2115 N N . THR C 1 78 ? -13.490 -2.899 -38.896 1.00 16.12 75 THR C N 1
ATOM 2116 C CA . THR C 1 78 ? -13.190 -1.843 -37.930 1.00 17.89 75 THR C CA 1
ATOM 2117 C C . THR C 1 78 ? -13.576 -2.299 -36.541 1.00 19.63 75 THR C C 1
ATOM 2118 O O . THR C 1 78 ? -14.724 -2.672 -36.288 1.00 20.67 75 THR C O 1
ATOM 2122 N N . LEU C 1 79 ? -12.605 -2.300 -35.639 1.00 13.93 76 LEU C N 1
ATOM 2123 C CA . LEU C 1 79 ? -12.870 -2.652 -34.237 1.00 15.65 76 LEU C CA 1
ATOM 2124 C C . LEU C 1 79 ? -13.401 -1.463 -33.435 1.00 21.00 76 LEU C C 1
ATOM 2125 O O . LEU C 1 79 ? -14.272 -1.637 -32.595 1.00 17.87 76 LEU C O 1
ATOM 2130 N N . ALA C 1 80 ? -12.852 -0.270 -33.664 1.00 14.40 77 ALA C N 1
ATOM 2131 C CA . ALA C 1 80 ? -13.199 0.877 -32.819 1.00 12.42 77 ALA C CA 1
ATOM 2132 C C . ALA C 1 80 ? -12.744 2.191 -33.431 1.00 13.79 77 ALA C C 1
ATOM 2133 O O . ALA C 1 80 ? -11.716 2.260 -34.106 1.00 12.89 77 ALA C O 1
ATOM 2135 N N . THR C 1 81 ? -13.546 3.218 -33.184 1.00 13.23 78 THR C N 1
ATOM 2136 C CA . THR C 1 81 ? -13.193 4.603 -33.478 1.00 16.16 78 THR C CA 1
ATOM 2137 C C . THR C 1 81 ? -13.048 5.297 -32.136 1.00 15.50 78 THR C C 1
ATOM 2138 O O . THR C 1 81 ? -13.972 5.253 -31.315 1.00 17.27 78 THR C O 1
ATOM 2142 N N . LEU C 1 82 ? -11.900 5.936 -31.907 1.00 13.41 79 LEU C N 1
ATOM 2143 C CA . LEU C 1 82 ? -11.596 6.589 -30.620 1.00 12.08 79 LEU C CA 1
ATOM 2144 C C . LEU C 1 82 ? -11.147 8.030 -30.851 1.00 11.03 79 LEU C C 1
ATOM 2145 O O . LEU C 1 82 ? -10.616 8.355 -31.903 1.00 15.29 79 LEU C O 1
ATOM 2150 N N . LYS C 1 83 ? -11.342 8.870 -29.845 1.00 12.07 80 LYS C N 1
ATOM 2151 C CA . LYS C 1 83 ? -10.860 10.253 -29.880 1.00 13.90 80 LYS C CA 1
ATOM 2152 C C . LYS C 1 83 ? -10.684 10.677 -28.437 1.00 15.59 80 LYS C C 1
ATOM 2153 O O . LYS C 1 83 ? -11.571 10.446 -27.601 1.00 15.80 80 LYS C O 1
ATOM 2159 N N . MET C 1 84 ? -9.551 11.297 -28.132 1.00 20.05 81 MET C N 1
ATOM 2160 C CA . MET C 1 84 ? -9.201 11.574 -26.740 1.00 17.93 81 MET C CA 1
ATOM 2161 C C . MET C 1 84 ? -10.257 12.412 -26.023 1.00 20.47 81 MET C C 1
ATOM 2162 O O . MET C 1 84 ? -10.542 12.175 -24.855 1.00 21.32 81 MET C O 1
ATOM 2167 N N . SER C 1 85 ? -10.840 13.385 -26.713 1.00 15.80 82 SER C N 1
ATOM 2168 C CA . SER C 1 85 ? -11.802 14.268 -26.051 1.00 27.46 82 SER C CA 1
ATOM 2169 C C . SER C 1 85 ? -13.239 13.714 -25.978 1.00 28.11 82 SER C C 1
ATOM 2170 O O . SER C 1 85 ? -14.127 14.334 -25.358 1.00 21.56 82 SER C O 1
ATOM 2173 N N . VAL C 1 86 ? -13.461 12.550 -26.590 1.00 16.90 83 VAL C N 1
ATOM 2174 C CA . VAL C 1 86 ? -14.809 11.994 -26.701 1.00 14.92 83 VAL C CA 1
ATOM 2175 C C . VAL C 1 86 ? -14.923 10.579 -26.108 1.00 20.95 83 VAL C C 1
ATOM 2176 O O . VAL C 1 86 ? -15.838 10.279 -25.338 1.00 19.22 83 VAL C O 1
ATOM 2180 N N . GLN C 1 87 ? -13.985 9.715 -26.471 1.00 14.83 84 GLN C N 1
ATOM 2181 C CA . GLN C 1 87 ? -14.059 8.290 -26.130 1.00 14.01 84 GLN C CA 1
ATOM 2182 C C . GLN C 1 87 ? -12.634 7.709 -26.242 1.00 14.19 84 GLN C C 1
ATOM 2183 O O . GLN C 1 87 ? -12.244 7.194 -27.289 1.00 16.24 84 GLN C O 1
ATOM 2189 N N . PRO C 1 88 ? -11.835 7.831 -25.172 1.00 18.61 85 PRO C N 1
ATOM 2190 C CA . PRO C 1 88 ? -10.444 7.357 -25.255 1.00 16.39 85 PRO C CA 1
ATOM 2191 C C . PRO C 1 88 ? -10.313 5.837 -25.099 1.00 17.41 85 PRO C C 1
ATOM 2192 O O . PRO C 1 88 ? -9.255 5.301 -25.432 1.00 17.34 85 PRO C O 1
ATOM 2196 N N . THR C 1 89 ? -11.354 5.162 -24.613 1.00 12.32 86 THR C N 1
ATOM 2197 C CA . THR C 1 89 ? -11.298 3.696 -24.443 1.00 17.42 86 THR C CA 1
ATOM 2198 C C . THR C 1 89 ? -12.578 3.068 -24.950 1.00 16.32 86 THR C C 1
ATOM 2199 O O . THR C 1 89 ? -13.673 3.606 -24.731 1.00 16.02 86 THR C O 1
ATOM 2203 N N . VAL C 1 90 ? -12.446 1.942 -25.643 1.00 9.54 87 VAL C N 1
ATOM 2204 C CA . VAL C 1 90 ? -13.604 1.159 -26.041 1.00 13.22 87 VAL C CA 1
ATOM 2205 C C . VAL C 1 90 ? -13.429 -0.238 -25.469 1.00 14.45 87 VAL C C 1
ATOM 2206 O O . VAL C 1 90 ? -12.374 -0.837 -25.622 1.00 11.95 87 VAL C O 1
ATOM 2210 N N . SER C 1 91 ? -14.473 -0.757 -24.839 1.00 12.79 88 SER C N 1
ATOM 2211 C CA . SER C 1 91 ? -14.423 -2.104 -24.280 1.00 15.40 88 SER C CA 1
ATOM 2212 C C . SER C 1 91 ? -15.197 -3.066 -25.180 1.00 16.38 88 SER C C 1
ATOM 2213 O O . SER C 1 91 ? -16.372 -2.839 -25.460 1.00 16.51 88 SER C O 1
ATOM 2216 N N . LEU C 1 92 ? -14.538 -4.122 -25.653 1.00 11.64 89 LEU C N 1
ATOM 2217 C CA . LEU C 1 92 ? -15.118 -5.028 -26.645 1.00 15.75 89 LEU C CA 1
ATOM 2218 C C . LEU C 1 92 ? -15.805 -6.254 -26.059 1.00 19.85 89 LEU C C 1
ATOM 2219 O O . LEU C 1 92 ? -16.503 -6.981 -26.773 1.00 19.41 89 LEU C O 1
ATOM 2224 N N . GLY C 1 93 ? -15.568 -6.512 -24.779 1.00 18.14 90 GLY C N 1
ATOM 2225 C CA . GLY C 1 93 ? -16.278 -7.580 -24.096 1.00 25.09 90 GLY C CA 1
ATOM 2226 C C . GLY C 1 93 ? -15.869 -8.990 -24.483 1.00 24.01 90 GLY C C 1
ATOM 2227 O O . GLY C 1 93 ? -16.643 -9.923 -24.318 1.00 22.48 90 GLY C O 1
ATOM 2228 N N . GLY C 1 94 ? -14.656 -9.169 -24.991 1.00 15.61 91 GLY C N 1
ATOM 2229 C CA . GLY C 1 94 ? -14.208 -10.522 -25.318 1.00 16.15 91 GLY C CA 1
ATOM 2230 C C . GLY C 1 94 ? -14.594 -10.887 -26.748 1.00 19.14 91 GLY C C 1
ATOM 2231 O O . GLY C 1 94 ? -15.340 -11.821 -26.990 1.00 18.80 91 GLY C O 1
ATOM 2232 N N . PHE C 1 95 ? -14.068 -10.126 -27.698 1.00 14.41 92 PHE C N 1
ATOM 2233 C CA . PHE C 1 95 ? -14.344 -10.323 -29.123 1.00 12.26 92 PHE C CA 1
ATOM 2234 C C . PHE C 1 95 ? -13.314 -11.338 -29.591 1.00 19.04 92 PHE C C 1
ATOM 2235 O O . PHE C 1 95 ? -12.137 -11.003 -29.749 1.00 15.25 92 PHE C O 1
ATOM 2243 N N . GLU C 1 96 ? -13.751 -12.585 -29.779 1.00 12.90 93 GLU C N 1
ATOM 2244 C CA . GLU C 1 96 ? -12.824 -13.658 -30.141 1.00 16.64 93 GLU C CA 1
ATOM 2245 C C . GLU C 1 96 ? -12.558 -13.697 -31.644 1.00 21.63 93 GLU C C 1
ATOM 2246 O O . GLU C 1 96 ? -13.489 -13.570 -32.451 1.00 17.36 93 GLU C O 1
ATOM 2252 N N . ILE C 1 97 ? -11.281 -13.845 -32.007 1.00 13.64 94 ILE C N 1
ATOM 2253 C CA . ILE C 1 97 ? -10.865 -13.964 -33.398 1.00 17.07 94 ILE C CA 1
ATOM 2254 C C . ILE C 1 97 ? -9.855 -15.109 -33.522 1.00 21.24 94 ILE C C 1
ATOM 2255 O O . ILE C 1 97 ? -8.958 -15.255 -32.691 1.00 17.00 94 ILE C O 1
ATOM 2260 N N . THR C 1 98 ? -10.012 -15.932 -34.553 1.00 15.57 95 THR C N 1
ATOM 2261 C CA . THR C 1 98 ? -9.104 -17.056 -34.754 1.00 15.20 95 THR C CA 1
ATOM 2262 C C . THR C 1 98 ? -7.860 -16.559 -35.485 1.00 16.44 95 THR C C 1
ATOM 2263 O O . THR C 1 98 ? -7.976 -15.878 -36.494 1.00 17.88 95 THR C O 1
ATOM 2267 N N . PRO C 1 99 ? -6.655 -16.897 -34.994 1.00 20.15 96 PRO C N 1
ATOM 2268 C CA . PRO C 1 99 ? -5.462 -16.444 -35.719 1.00 21.23 96 PRO C CA 1
ATOM 2269 C C . PRO C 1 99 ? -5.334 -17.153 -37.074 1.00 21.12 96 PRO C C 1
ATOM 2270 O O . PRO C 1 99 ? -5.916 -18.218 -37.268 1.00 21.24 96 PRO C O 1
ATOM 2274 N N . PRO C 1 100 ? -4.575 -16.573 -38.010 1.00 23.39 97 PRO C N 1
ATOM 2275 C CA . PRO C 1 100 ? -3.801 -15.339 -37.843 1.00 20.80 97 PRO C CA 1
ATOM 2276 C C . PRO C 1 100 ? -4.659 -14.077 -37.940 1.00 20.75 97 PRO C C 1
ATOM 2277 O O . PRO C 1 100 ? -5.652 -14.037 -38.653 1.00 20.96 97 PRO C O 1
ATOM 2281 N N . VAL C 1 101 ? -4.258 -13.052 -37.204 1.00 18.30 98 VAL C N 1
ATOM 2282 C CA . VAL C 1 101 ? -4.944 -11.767 -37.249 1.00 15.86 98 VAL C CA 1
ATOM 2283 C C . VAL C 1 101 ? -3.909 -10.671 -37.364 1.00 17.30 98 VAL C C 1
ATOM 2284 O O . VAL C 1 101 ? -2.854 -10.728 -36.720 1.00 24.34 98 VAL C O 1
ATOM 2288 N N . VAL C 1 102 ? -4.208 -9.664 -38.167 1.00 15.96 99 VAL C N 1
ATOM 2289 C CA . VAL C 1 102 ? -3.397 -8.456 -38.157 1.00 15.50 99 VAL C CA 1
ATOM 2290 C C . VAL C 1 102 ? -4.212 -7.328 -37.522 1.00 16.43 99 VAL C C 1
ATOM 2291 O O . VAL C 1 102 ? -5.384 -7.143 -37.841 1.00 14.96 99 VAL C O 1
ATOM 2295 N N . LEU C 1 103 ? -3.581 -6.579 -36.625 1.00 18.09 100 LEU C N 1
ATOM 2296 C CA . LEU C 1 103 ? -4.197 -5.398 -36.026 1.00 16.82 100 LEU C CA 1
ATOM 2297 C C . LEU C 1 103 ? -3.427 -4.168 -36.496 1.00 15.50 100 LEU C C 1
ATOM 2298 O O . LEU C 1 103 ? -2.192 -4.173 -36.493 1.00 18.31 100 LEU C O 1
ATOM 2303 N N . ARG C 1 104 ? -4.133 -3.117 -36.910 1.00 14.18 101 ARG C N 1
ATOM 2304 C CA . ARG C 1 104 ? -3.442 -1.926 -37.392 1.00 18.54 101 ARG C CA 1
ATOM 2305 C C . ARG C 1 104 ? -4.272 -0.678 -37.189 1.00 16.98 101 ARG C C 1
ATOM 2306 O O . ARG C 1 104 ? -5.495 -0.767 -37.013 1.00 16.54 101 ARG C O 1
ATOM 2314 N N . LEU C 1 105 ? -3.601 0.478 -37.206 1.00 16.72 102 LEU C N 1
ATOM 2315 C CA . LEU C 1 105 ? -4.285 1.763 -37.195 1.00 19.95 102 LEU C CA 1
ATOM 2316 C C . LEU C 1 105 ? -4.590 2.171 -38.618 1.00 27.81 102 LEU C C 1
ATOM 2317 O O . LEU C 1 105 ? -3.692 2.311 -39.439 1.00 32.18 102 LEU C O 1
ATOM 2322 N N . LYS C 1 106 ? -5.863 2.381 -38.902 1.00 18.68 103 LYS C N 1
ATOM 2323 C CA . LYS C 1 106 ? -6.298 2.783 -40.219 1.00 24.01 103 LYS C CA 1
ATOM 2324 C C . LYS C 1 106 ? -6.194 4.289 -40.290 1.00 27.90 103 LYS C C 1
ATOM 2325 O O . LYS C 1 106 ? -5.958 4.874 -41.351 1.00 26.52 103 LYS C O 1
ATOM 2331 N N . CYS C 1 107 ? -6.335 4.913 -39.127 1.00 20.61 104 CYS C N 1
ATOM 2332 C CA . CYS C 1 107 ? -6.461 6.343 -39.031 1.00 21.98 104 CYS C CA 1
ATOM 2333 C C . CYS C 1 107 ? -5.852 6.774 -37.698 1.00 19.10 104 CYS C C 1
ATOM 2334 O O . CYS C 1 107 ? -6.038 6.086 -36.677 1.00 18.92 104 CYS C O 1
ATOM 2337 N N . GLY C 1 108 ? -5.091 7.861 -37.710 1.00 16.31 105 GLY C N 1
ATOM 2338 C CA . GLY C 1 108 ? -4.473 8.369 -36.502 1.00 16.72 105 GLY C CA 1
ATOM 2339 C C . GLY C 1 108 ? -3.034 7.918 -36.304 1.00 16.76 105 GLY C C 1
ATOM 2340 O O . GLY C 1 108 ? -2.571 6.971 -36.934 1.00 22.25 105 GLY C O 1
ATOM 2341 N N . SER C 1 109 ? -2.309 8.598 -35.423 1.00 22.09 106 SER C N 1
ATOM 2342 C CA . SER C 1 109 ? -0.893 8.276 -35.257 1.00 22.38 106 SER C CA 1
ATOM 2343 C C . SER C 1 109 ? -0.614 7.388 -34.051 1.00 27.06 106 SER C C 1
ATOM 2344 O O . SER C 1 109 ? 0.442 6.748 -33.971 1.00 23.97 106 SER C O 1
ATOM 2347 N N . GLY C 1 110 ? -1.555 7.343 -33.115 1.00 18.80 107 GLY C N 1
ATOM 2348 C CA . GLY C 1 110 ? -1.351 6.548 -31.905 1.00 17.09 107 GLY C CA 1
ATOM 2349 C C . GLY C 1 110 ? -0.337 7.229 -31.001 1.00 22.02 107 GLY C C 1
ATOM 2350 O O . GLY C 1 110 ? -0.032 8.413 -31.184 1.00 21.30 107 GLY C O 1
ATOM 2351 N N . PRO C 1 111 ? 0.208 6.490 -30.021 1.00 23.28 108 PRO C N 1
ATOM 2352 C CA . PRO C 1 111 ? 0.047 5.039 -29.825 1.00 16.25 108 PRO C CA 1
ATOM 2353 C C . PRO C 1 111 ? -1.367 4.659 -29.400 1.00 18.78 108 PRO C C 1
ATOM 2354 O O . PRO C 1 111 ? -2.025 5.409 -28.689 1.00 21.14 108 PRO C O 1
ATOM 2358 N N . VAL C 1 112 ? -1.822 3.488 -29.831 1.00 14.17 109 VAL C N 1
ATOM 2359 C CA . VAL C 1 112 ? -3.087 2.945 -29.361 1.00 15.70 109 VAL C CA 1
ATOM 2360 C C . VAL C 1 112 ? -2.764 1.571 -28.793 1.00 16.14 109 VAL C C 1
ATOM 2361 O O . VAL C 1 112 ? -2.024 0.804 -29.396 1.00 18.22 109 VAL C O 1
ATOM 2365 N N . HIS C 1 113 ? -3.344 1.246 -27.651 1.00 13.83 110 HIS C N 1
ATOM 2366 C CA . HIS C 1 113 ? -3.068 -0.031 -27.016 1.00 13.08 110 HIS C CA 1
ATOM 2367 C C . HIS C 1 113 ? -4.254 -0.943 -27.149 1.00 15.43 110 HIS C C 1
ATOM 2368 O O . HIS C 1 113 ? -5.403 -0.488 -27.161 1.00 15.84 110 HIS C O 1
ATOM 2375 N N . ILE C 1 114 ? -3.976 -2.235 -27.262 1.00 10.58 111 ILE C N 1
ATOM 2376 C CA . ILE C 1 114 ? -5.034 -3.227 -27.280 1.00 11.97 111 ILE C CA 1
ATOM 2377 C C . ILE C 1 114 ? -4.706 -4.213 -26.163 1.00 18.15 111 ILE C C 1
ATOM 2378 O O . ILE C 1 114 ? -3.536 -4.568 -25.970 1.00 16.10 111 ILE C O 1
ATOM 2383 N N . SER C 1 115 ? -5.718 -4.628 -25.404 1.00 10.53 112 SER C N 1
ATOM 2384 C CA . SER C 1 115 ? -5.529 -5.669 -24.407 1.00 10.91 112 SER C CA 1
ATOM 2385 C C . SER C 1 115 ? -6.523 -6.790 -24.624 1.00 13.63 112 SER C C 1
ATOM 2386 O O . SER C 1 115 ? -7.571 -6.595 -25.241 1.00 14.30 112 SER C O 1
ATOM 2389 N N . GLY C 1 116 ? -6.199 -7.974 -24.109 1.00 11.38 113 GLY C N 1
ATOM 2390 C CA . GLY C 1 116 ? -7.119 -9.093 -24.246 1.00 10.63 113 GLY C CA 1
ATOM 2391 C C . GLY C 1 116 ? -6.535 -10.359 -23.648 1.00 14.54 113 GLY C C 1
ATOM 2392 O O . GLY C 1 116 ? -5.604 -10.303 -22.840 1.00 13.55 113 GLY C O 1
ATOM 2393 N N . GLN C 1 117 ? -7.110 -11.492 -24.033 1.00 12.07 114 GLN C N 1
ATOM 2394 C CA . GLN C 1 117 ? -6.648 -12.794 -23.570 1.00 15.36 114 GLN C CA 1
ATOM 2395 C C . GLN C 1 117 ? -6.268 -13.618 -24.782 1.00 19.85 114 GLN C C 1
ATOM 2396 O O . GLN C 1 117 ? -6.889 -13.506 -25.836 1.00 18.06 114 GLN C O 1
ATOM 2402 N N . HIS C 1 118 ? -5.223 -14.421 -24.628 1.00 15.47 115 HIS C N 1
ATOM 2403 C CA . HIS C 1 118 ? -4.872 -15.454 -25.587 1.00 16.13 115 HIS C CA 1
ATOM 2404 C C . HIS C 1 118 ? -5.382 -16.750 -24.962 1.00 20.73 115 HIS C C 1
ATOM 2405 O O . HIS C 1 118 ? -4.877 -17.181 -23.937 1.00 16.93 115 HIS C O 1
ATOM 2412 N N . LEU C 1 119 ? -6.426 -17.330 -25.546 1.00 13.78 116 LEU C N 1
ATOM 2413 C CA . LEU C 1 119 ? -7.084 -18.508 -24.986 1.00 12.71 116 LEU C CA 1
ATOM 2414 C C . LEU C 1 119 ? -6.616 -19.732 -25.756 1.00 15.56 116 LEU C C 1
ATOM 2415 O O . LEU C 1 119 ? -6.488 -19.689 -26.987 1.00 19.45 116 LEU C O 1
ATOM 2420 N N . VAL C 1 120 ? -6.376 -20.814 -25.024 1.00 16.28 117 VAL C N 1
ATOM 2421 C CA . VAL C 1 120 ? -5.833 -22.038 -25.607 1.00 14.74 117 VAL C CA 1
ATOM 2422 C C . VAL C 1 120 ? -6.671 -23.236 -25.162 1.00 20.79 117 VAL C C 1
ATOM 2423 O O . VAL C 1 120 ? -6.799 -23.499 -23.969 1.00 22.69 117 VAL C O 1
ATOM 2427 N N . ALA C 1 121 ? -7.239 -23.948 -26.127 1.00 25.52 118 ALA C N 1
ATOM 2428 C CA . ALA C 1 121 ? -8.087 -25.095 -25.846 1.00 29.30 118 ALA C CA 1
ATOM 2429 C C . ALA C 1 121 ? -7.195 -26.293 -25.627 1.00 36.86 118 ALA C C 1
ATOM 2430 O O . ALA C 1 121 ? -6.092 -26.352 -26.165 1.00 32.12 118 ALA C O 1
ATOM 2432 N N . VAL C 1 122 ? -7.674 -27.248 -24.839 1.00 39.74 119 VAL C N 1
ATOM 2433 C CA . VAL C 1 122 ? -6.884 -28.419 -24.487 1.00 51.38 119 VAL C CA 1
ATOM 2434 C C . VAL C 1 122 ? -7.299 -29.625 -25.322 1.00 57.42 119 VAL C C 1
ATOM 2435 O O . VAL C 1 122 ? -6.656 -29.945 -26.324 1.00 59.35 119 VAL C O 1
ATOM 2437 N N . PRO D 1 17 ? -17.291 -22.074 -10.819 1.00 69.20 14 PRO D N 1
ATOM 2438 C CA . PRO D 1 17 ? -16.299 -21.784 -9.777 1.00 64.52 14 PRO D CA 1
ATOM 2439 C C . PRO D 1 17 ? -16.896 -20.989 -8.621 1.00 57.67 14 PRO D C 1
ATOM 2440 O O . PRO D 1 17 ? -17.925 -20.331 -8.792 1.00 50.41 14 PRO D O 1
ATOM 2444 N N . GLN D 1 18 ? -16.249 -21.055 -7.461 1.00 50.28 15 GLN D N 1
ATOM 2445 C CA . GLN D 1 18 ? -16.599 -20.208 -6.330 1.00 36.48 15 GLN D CA 1
ATOM 2446 C C . GLN D 1 18 ? -16.251 -18.769 -6.676 1.00 33.97 15 GLN D C 1
ATOM 2447 O O . GLN D 1 18 ? -15.277 -18.502 -7.365 1.00 35.89 15 GLN D O 1
ATOM 2453 N N . ASN D 1 19 ? -17.021 -17.835 -6.156 1.00 34.30 16 ASN D N 1
ATOM 2454 C CA . ASN D 1 19 ? -16.906 -16.471 -6.621 1.00 26.98 16 ASN D CA 1
ATOM 2455 C C . ASN D 1 19 ? -16.898 -15.479 -5.464 1.00 28.96 16 ASN D C 1
ATOM 2456 O O . ASN D 1 19 ? -17.865 -15.386 -4.710 1.00 30.51 16 ASN D O 1
ATOM 2461 N N . TYR D 1 20 ? -15.788 -14.762 -5.312 1.00 26.70 17 TYR D N 1
ATOM 2462 C CA . TYR D 1 20 ? -15.609 -13.836 -4.196 1.00 23.69 17 TYR D CA 1
ATOM 2463 C C . TYR D 1 20 ? -15.369 -12.435 -4.721 1.00 22.83 17 TYR D C 1
ATOM 2464 O O . TYR D 1 20 ? -14.813 -12.254 -5.803 1.00 25.77 17 TYR D O 1
ATOM 2473 N N . LEU D 1 21 ? -15.779 -11.439 -3.950 1.00 22.77 18 LEU D N 1
ATOM 2474 C CA . LEU D 1 21 ? -15.629 -10.052 -4.398 1.00 20.76 18 LEU D CA 1
ATOM 2475 C C . LEU D 1 21 ? -14.158 -9.647 -4.297 1.00 23.78 18 LEU D C 1
ATOM 2476 O O . LEU D 1 21 ? -13.441 -10.076 -3.376 1.00 21.99 18 LEU D O 1
ATOM 2481 N N . PHE D 1 22 ? -13.711 -8.852 -5.269 1.00 20.13 19 PHE D N 1
ATOM 2482 C CA . PHE D 1 22 ? -12.356 -8.339 -5.313 1.00 21.27 19 PHE D CA 1
ATOM 2483 C C . PHE D 1 22 ? -12.372 -6.843 -5.588 1.00 24.96 19 PHE D C 1
ATOM 2484 O O . PHE D 1 22 ? -13.192 -6.370 -6.351 1.00 20.08 19 PHE D O 1
ATOM 2492 N N . GLY D 1 23 ? -11.443 -6.108 -4.985 1.00 23.24 20 GLY D N 1
ATOM 2493 C CA . GLY D 1 23 ? -11.236 -4.724 -5.363 1.00 20.34 20 GLY D CA 1
ATOM 2494 C C . GLY D 1 23 ? -9.907 -4.202 -4.863 1.00 26.90 20 GLY D C 1
ATOM 2495 O O . GLY D 1 23 ? -9.282 -4.793 -3.981 1.00 28.35 20 GLY D O 1
ATOM 2496 N N . CYS D 1 24 ? -9.462 -3.093 -5.431 1.00 25.17 21 CYS D N 1
ATOM 2497 C CA . CYS D 1 24 ? -8.271 -2.430 -4.923 1.00 25.46 21 CYS D CA 1
ATOM 2498 C C . CYS D 1 24 ? -8.291 -0.977 -5.351 1.00 25.10 21 CYS D C 1
ATOM 2499 O O . CYS D 1 24 ? -9.104 -0.567 -6.184 1.00 21.44 21 CYS D O 1
ATOM 2502 N N . GLU D 1 25 ? -7.412 -0.192 -4.749 1.00 25.50 22 GLU D N 1
ATOM 2503 C CA . GLU D 1 25 ? -7.268 1.204 -5.112 1.00 21.94 22 GLU D CA 1
ATOM 2504 C C . GLU D 1 25 ? -5.844 1.405 -5.616 1.00 25.47 22 GLU D C 1
ATOM 2505 O O . GLU D 1 25 ? -4.887 0.904 -5.015 1.00 27.17 22 GLU D O 1
ATOM 2511 N N . LEU D 1 26 ? -5.704 2.144 -6.708 1.00 23.98 23 LEU D N 1
ATOM 2512 C CA . LEU D 1 26 ? -4.398 2.436 -7.270 1.00 19.51 23 LEU D CA 1
ATOM 2513 C C . LEU D 1 26 ? -4.090 3.928 -7.152 1.00 25.70 23 LEU D C 1
ATOM 2514 O O . LEU D 1 26 ? -4.973 4.770 -7.302 1.00 24.33 23 LEU D O 1
ATOM 2519 N N . LYS D 1 27 ? -2.831 4.245 -6.884 1.00 23.74 24 LYS D N 1
ATOM 2520 C CA . LYS D 1 27 ? -2.388 5.633 -6.845 1.00 24.57 24 LYS D CA 1
ATOM 2521 C C . LYS D 1 27 ? -1.019 5.700 -7.492 1.00 26.71 24 LYS D C 1
ATOM 2522 O O . LYS D 1 27 ? -0.385 4.673 -7.702 1.00 26.65 24 LYS D O 1
ATOM 2528 N N . ALA D 1 28 ? -0.562 6.904 -7.802 1.00 28.18 25 ALA D N 1
ATOM 2529 C CA . ALA D 1 28 ? 0.745 7.061 -8.424 1.00 30.44 25 ALA D CA 1
ATOM 2530 C C . ALA D 1 28 ? 1.838 6.332 -7.633 1.00 32.83 25 ALA D C 1
ATOM 2531 O O . ALA D 1 28 ? 2.798 5.849 -8.219 1.00 35.58 25 ALA D O 1
ATOM 2533 N N . ASP D 1 29 ? 1.673 6.236 -6.314 1.00 26.32 26 ASP D N 1
ATOM 2534 C CA . ASP D 1 29 ? 2.664 5.583 -5.453 1.00 35.87 26 ASP D CA 1
ATOM 2535 C C . ASP D 1 29 ? 2.135 4.309 -4.792 1.00 38.91 26 ASP D C 1
ATOM 2536 O O . ASP D 1 29 ? 2.684 3.845 -3.793 1.00 37.77 26 ASP D O 1
ATOM 2541 N N . LYS D 1 30 ? 1.067 3.747 -5.349 1.00 29.00 27 LYS D N 1
ATOM 2542 C CA . LYS D 1 30 ? 0.444 2.572 -4.772 1.00 28.63 27 LYS D CA 1
ATOM 2543 C C . LYS D 1 30 ? -0.039 1.663 -5.882 1.00 28.38 27 LYS D C 1
ATOM 2544 O O . LYS D 1 30 ? -1.008 1.988 -6.563 1.00 23.78 27 LYS D O 1
ATOM 2550 N N . ASP D 1 31 ? 0.644 0.544 -6.087 1.00 25.63 28 ASP D N 1
ATOM 2551 C CA . ASP 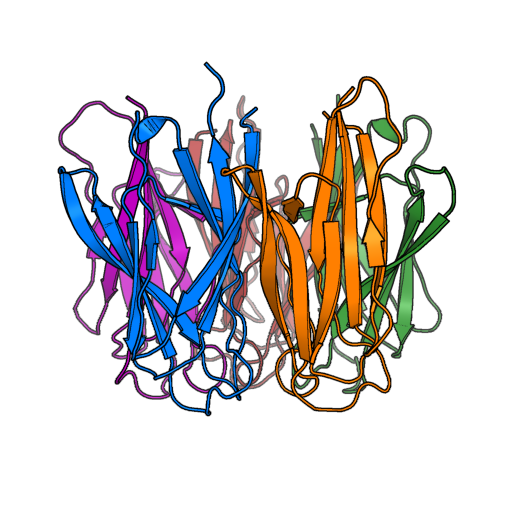D 1 31 ? 0.137 -0.453 -7.027 1.00 22.15 28 ASP D CA 1
ATOM 2552 C C . ASP D 1 31 ? -0.537 -1.583 -6.261 1.00 27.47 28 ASP D C 1
ATOM 2553 O O . ASP D 1 31 ? -0.756 -1.488 -5.051 1.00 30.51 28 ASP D O 1
ATOM 2558 N N . TYR D 1 32 ? -0.892 -2.645 -6.966 1.00 22.65 29 TYR D N 1
ATOM 2559 C CA . TYR D 1 32 ? -1.518 -3.777 -6.319 1.00 24.31 29 TYR D CA 1
ATOM 2560 C C . TYR D 1 32 ? -1.001 -5.081 -6.911 1.00 27.54 29 TYR D C 1
ATOM 2561 O O . TYR D 1 32 ? -0.979 -5.260 -8.135 1.00 26.11 29 TYR D O 1
ATOM 2570 N N . HIS D 1 33 ? -0.582 -5.987 -6.029 1.00 26.99 30 HIS D N 1
ATOM 2571 C CA . HIS D 1 33 ? -0.085 -7.294 -6.426 1.00 29.11 30 HIS D CA 1
ATOM 2572 C C . HIS D 1 33 ? -1.094 -8.363 -6.052 1.00 27.92 30 HIS D C 1
ATOM 2573 O O . HIS D 1 33 ? -1.334 -8.625 -4.875 1.00 34.28 30 HIS D O 1
ATOM 2580 N N . PHE D 1 34 ? -1.691 -8.982 -7.052 1.00 30.11 31 PHE D N 1
ATOM 2581 C CA . PHE D 1 34 ? -2.610 -10.079 -6.802 1.00 26.27 31 PHE D CA 1
ATOM 2582 C C . PHE D 1 34 ? -1.843 -11.383 -6.951 1.00 35.22 31 PHE D C 1
ATOM 2583 O O . PHE D 1 34 ? -1.398 -11.744 -8.043 1.00 34.42 31 PHE D O 1
ATOM 2591 N N . LYS D 1 35 ? -1.671 -12.090 -5.846 1.00 36.26 32 LYS D N 1
ATOM 2592 C CA . LYS D 1 35 ? -1.017 -13.388 -5.894 1.00 40.98 32 LYS D CA 1
ATOM 2593 C C . LYS D 1 35 ? -1.806 -14.352 -5.020 1.00 50.86 32 LYS D C 1
ATOM 2594 O O . LYS D 1 35 ? -2.352 -13.956 -3.991 1.00 52.55 32 LYS D O 1
ATOM 2600 N N . VAL D 1 36 ? -1.892 -15.608 -5.441 1.00 53.11 33 VAL D N 1
ATOM 2601 C CA . VAL D 1 36 ? -2.633 -16.602 -4.675 1.00 52.47 33 VAL D CA 1
ATOM 2602 C C . VAL D 1 36 ? -1.693 -17.664 -4.119 1.00 60.80 33 VAL D C 1
ATOM 2603 O O . VAL D 1 36 ? -0.680 -18.001 -4.740 1.00 42.13 33 VAL D O 1
ATOM 2607 N N . ASP D 1 37 ? -2.031 -18.184 -2.942 1.00 77.94 34 ASP D N 1
ATOM 2608 C CA . ASP D 1 37 ? -1.226 -19.220 -2.306 1.00 87.36 34 ASP D CA 1
ATOM 2609 C C . ASP D 1 37 ? -1.328 -20.530 -3.079 1.00 84.77 34 ASP D C 1
ATOM 2610 O O . ASP D 1 37 ? -2.411 -20.912 -3.527 1.00 83.77 34 ASP D O 1
ATOM 2612 N N . ASN D 1 38 ? -0.197 -21.210 -3.241 1.00 84.06 35 ASN D N 1
ATOM 2613 C CA . ASN D 1 38 ? -0.179 -22.498 -3.926 1.00 90.23 35 ASN D CA 1
ATOM 2614 C C . ASN D 1 38 ? -1.130 -23.489 -3.265 1.00 92.65 35 ASN D C 1
ATOM 2615 O O . ASN D 1 38 ? -1.250 -23.520 -2.039 1.00 91.46 35 ASN D O 1
ATOM 2617 N N . ASP D 1 39 ? -1.809 -24.289 -4.084 1.00 90.22 36 ASP D N 1
ATOM 2618 C CA . ASP D 1 39 ? -2.726 -25.309 -3.583 1.00 83.65 36 ASP D CA 1
ATOM 2619 C C . ASP D 1 39 ? -3.382 -26.090 -4.721 1.00 86.47 36 ASP D C 1
ATOM 2620 O O . ASP D 1 39 ? -3.015 -25.936 -5.888 1.00 81.39 36 ASP D O 1
ATOM 2622 N N . GLU D 1 40 ? -4.354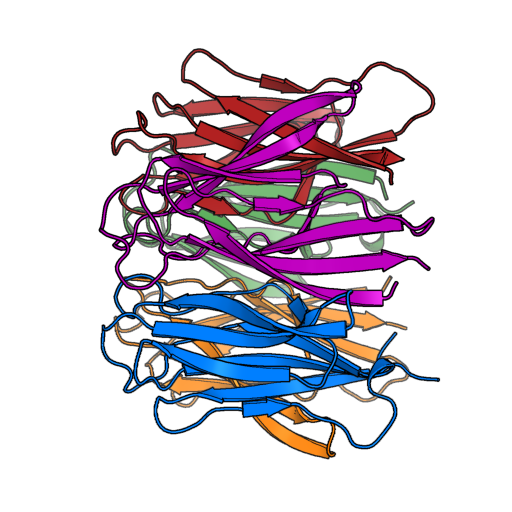 -26.927 -4.369 1.00 96.88 37 GLU D N 1
ATOM 2623 C CA . GLU D 1 40 ? -5.071 -27.744 -5.345 1.00 98.95 37 GLU D CA 1
ATOM 2624 C C . GLU D 1 40 ? -6.259 -26.984 -5.933 1.00 94.19 37 GLU D C 1
ATOM 2625 O O . GLU D 1 40 ? -7.274 -27.577 -6.303 1.00 89.09 37 GLU D O 1
ATOM 2627 N N . ASN D 1 41 ? -6.117 -25.667 -6.021 1.00 90.65 38 ASN D N 1
ATOM 2628 C CA . ASN D 1 41 ? -7.185 -24.803 -6.506 1.00 77.70 38 ASN D CA 1
ATOM 2629 C C . ASN D 1 41 ? -6.717 -23.883 -7.637 1.00 64.72 38 ASN D C 1
ATOM 2630 O O . ASN D 1 41 ? -5.630 -23.308 -7.572 1.00 71.69 38 ASN D O 1
ATOM 2635 N N . GLU D 1 42 ? -7.537 -23.763 -8.679 1.00 46.80 39 GLU D N 1
ATOM 2636 C CA . GLU D 1 42 ? -7.229 -22.892 -9.812 1.00 48.94 39 GLU D CA 1
ATOM 2637 C C . GLU D 1 42 ? -7.903 -21.533 -9.632 1.00 48.43 39 GLU D C 1
ATOM 2638 O O . GLU D 1 42 ? -9.107 -21.449 -9.389 1.00 41.43 39 GLU D O 1
ATOM 2644 N N . HIS D 1 43 ? -7.115 -20.472 -9.749 1.00 36.30 40 HIS D N 1
ATOM 2645 C CA . HIS D 1 43 ? -7.595 -19.133 -9.438 1.00 29.61 40 HIS D CA 1
ATOM 2646 C C . HIS D 1 43 ? -7.636 -18.274 -10.693 1.00 27.65 40 HIS D C 1
ATOM 2647 O O . HIS D 1 43 ? -6.826 -18.455 -11.600 1.00 28.79 40 HIS D O 1
ATOM 2654 N N . GLN D 1 44 ? -8.595 -17.359 -10.746 1.00 23.65 41 GLN D N 1
ATOM 2655 C CA . GLN D 1 44 ? -8.617 -16.342 -11.790 1.00 23.30 41 GLN D CA 1
ATOM 2656 C C . GLN D 1 44 ? -9.061 -15.037 -11.157 1.00 21.05 41 GLN D C 1
ATOM 2657 O O . GLN D 1 44 ? -9.930 -15.024 -10.282 1.00 23.91 41 GLN D O 1
ATOM 2663 N N . LEU D 1 45 ? -8.448 -13.941 -11.599 1.00 22.52 42 LEU D N 1
ATOM 2664 C CA . LEU D 1 45 ? -8.927 -12.610 -11.294 1.00 25.64 42 LEU D CA 1
ATOM 2665 C C . LEU D 1 45 ? -9.776 -12.178 -12.490 1.00 30.64 42 LEU D C 1
ATOM 2666 O O . LEU D 1 45 ? -9.286 -12.159 -13.615 1.00 27.09 42 LEU D O 1
ATOM 2671 N N . SER D 1 46 ? -11.042 -11.844 -12.260 1.00 20.92 43 SER D N 1
ATOM 2672 C CA . SER D 1 46 ? -11.903 -11.371 -13.348 1.00 19.25 43 SER D CA 1
ATOM 2673 C C . SER D 1 46 ? -12.245 -9.902 -13.133 1.00 24.48 43 SER D C 1
ATOM 2674 O O . SER D 1 46 ? -13.025 -9.563 -12.237 1.00 23.67 43 SER D O 1
ATOM 2677 N N . LEU D 1 47 ? -11.670 -9.020 -13.946 1.00 15.67 44 LEU D N 1
ATOM 2678 C CA . LEU D 1 47 ? -11.830 -7.585 -13.687 1.00 14.61 44 LEU D CA 1
ATOM 2679 C C . LEU D 1 47 ? -13.130 -7.062 -14.281 1.00 19.19 44 LEU D C 1
ATOM 2680 O O . LEU D 1 47 ? -13.486 -7.417 -15.405 1.00 17.87 44 LEU D O 1
ATOM 2685 N N . ARG D 1 48 ? -13.817 -6.200 -13.533 1.00 15.30 45 ARG D N 1
ATOM 2686 C CA . ARG D 1 48 ? -15.105 -5.677 -13.972 1.00 16.23 45 ARG D CA 1
ATOM 2687 C C . ARG D 1 48 ? -15.007 -4.204 -14.309 1.00 14.32 45 ARG D C 1
ATOM 2688 O O . ARG D 1 48 ? -14.987 -3.853 -15.479 1.00 23.99 45 ARG D O 1
ATOM 2696 N N . THR D 1 49 ? -14.945 -3.335 -13.306 1.00 18.65 46 THR D N 1
ATOM 2697 C CA . THR D 1 49 ? -14.860 -1.911 -13.614 1.00 14.15 46 THR D CA 1
ATOM 2698 C C . THR D 1 49 ? -13.565 -1.256 -13.145 1.00 20.45 46 THR D C 1
ATOM 2699 O O . THR D 1 49 ? -12.944 -1.672 -12.155 1.00 22.87 46 THR D O 1
ATOM 2703 N N . VAL D 1 50 ? -13.172 -0.232 -13.892 1.00 15.45 47 VAL D N 1
ATOM 2704 C CA . VAL D 1 50 ? -12.091 0.671 -13.515 1.00 12.39 47 VAL D CA 1
ATOM 2705 C C . VAL D 1 50 ? -12.749 2.044 -13.427 1.00 18.10 47 VAL D C 1
ATOM 2706 O O . VAL D 1 50 ? -13.364 2.494 -14.403 1.00 16.94 47 VAL D O 1
ATOM 2710 N N . SER D 1 51 ? -12.635 2.707 -12.272 1.00 16.45 48 SER D N 1
ATOM 2711 C CA . SER D 1 51 ? -13.417 3.927 -12.025 1.00 16.21 48 SER D CA 1
ATOM 2712 C C . SER D 1 51 ? -12.504 4.969 -11.408 1.00 21.03 48 SER D C 1
ATOM 2713 O O . SER D 1 51 ? -11.780 4.670 -10.465 1.00 19.71 48 SER D O 1
ATOM 2716 N N . LEU D 1 52 ? -12.580 6.203 -11.879 1.00 15.32 49 LEU D N 1
ATOM 2717 C CA . LEU D 1 52 ? -11.765 7.244 -11.257 1.00 15.04 49 LEU D CA 1
ATOM 2718 C C . LEU D 1 52 ? -12.359 7.630 -9.911 1.00 24.01 49 LEU D C 1
ATOM 2719 O O . LEU D 1 52 ? -13.588 7.722 -9.763 1.00 21.32 49 LEU D O 1
ATOM 2724 N N . GLY D 1 53 ? -11.491 7.845 -8.933 1.00 22.89 50 GLY D N 1
ATOM 2725 C CA . GLY D 1 53 ? -11.936 8.345 -7.640 1.00 22.86 50 GLY D CA 1
ATOM 2726 C C . GLY D 1 53 ? -11.953 9.864 -7.629 1.00 25.19 50 GLY D C 1
ATOM 2727 O O . GLY D 1 53 ? -11.371 10.514 -8.509 1.00 24.45 50 GLY D O 1
ATOM 2728 N N . ALA D 1 54 ? -12.639 10.442 -6.644 1.00 25.71 51 ALA D N 1
ATOM 2729 C CA . ALA D 1 54 ? -12.525 11.877 -6.414 1.00 32.35 51 ALA D CA 1
ATOM 2730 C C . ALA D 1 54 ? -11.091 12.083 -5.966 1.00 36.43 51 ALA D C 1
ATOM 2731 O O . ALA D 1 54 ? -10.605 11.378 -5.079 1.00 46.30 51 ALA D O 1
ATOM 2733 N N . GLY D 1 55 ? -10.395 13.026 -6.577 1.00 39.77 52 GLY D N 1
ATOM 2734 C CA . GLY D 1 55 ? -8.978 13.158 -6.284 1.00 40.90 52 GLY D CA 1
ATOM 2735 C C . GLY D 1 55 ? -8.199 12.947 -7.558 1.00 38.93 52 GLY D C 1
ATOM 2736 O O . GLY D 1 55 ? -7.134 13.527 -7.759 1.00 34.61 52 GLY D O 1
ATOM 2737 N N . ALA D 1 56 ? -8.728 12.109 -8.442 1.00 28.29 53 ALA D N 1
ATOM 2738 C CA . ALA D 1 56 ? -8.291 12.221 -9.811 1.00 28.15 53 ALA D CA 1
ATOM 2739 C C . ALA D 1 56 ? -8.835 13.612 -10.064 1.00 40.53 53 ALA D C 1
ATOM 2740 O O . ALA D 1 56 ? -9.913 13.949 -9.580 1.00 45.76 53 ALA D O 1
ATOM 2742 N N . LYS D 1 57 ? -8.101 14.457 -10.757 1.00 59.32 54 LYS D N 1
ATOM 2743 C CA . LYS D 1 57 ? -8.668 15.765 -11.039 1.00 58.34 54 LYS D CA 1
ATOM 2744 C C . LYS D 1 57 ? -9.328 15.656 -12.387 1.00 52.03 54 LYS D C 1
ATOM 2745 O O . LYS D 1 57 ? -10.311 14.925 -12.559 1.00 48.58 54 LYS D O 1
ATOM 2751 N N . ASP D 1 58 ? -8.765 16.361 -13.355 1.00 37.88 55 ASP D N 1
ATOM 2752 C CA . ASP D 1 58 ? -9.118 16.105 -14.731 1.00 41.74 55 ASP D CA 1
ATOM 2753 C C . ASP D 1 58 ? -7.898 15.661 -15.537 1.00 34.59 55 ASP D C 1
ATOM 2754 O O . ASP D 1 58 ? -7.836 15.879 -16.742 1.00 37.10 55 ASP D O 1
ATOM 2759 N N . GLU D 1 59 ? -6.919 15.046 -14.886 1.00 24.89 56 GLU D N 1
ATOM 2760 C CA . GLU D 1 59 ? -5.763 14.580 -15.649 1.00 27.72 56 GLU D CA 1
ATOM 2761 C C . GLU D 1 59 ? -6.035 13.202 -16.253 1.00 22.51 56 GLU D C 1
ATOM 2762 O O . GLU D 1 59 ? -6.856 12.450 -15.742 1.00 25.65 56 GLU D O 1
ATOM 2768 N N . LEU D 1 60 ? -5.338 12.893 -17.341 1.00 23.46 57 LEU D N 1
ATOM 2769 C CA . LEU D 1 60 ? -5.430 11.577 -17.962 1.00 22.18 57 LEU D CA 1
ATOM 2770 C C . LEU D 1 60 ? -4.904 10.511 -17.005 1.00 19.79 57 LEU D C 1
ATOM 2771 O O . LEU D 1 60 ? -3.842 10.685 -16.377 1.00 19.96 57 LEU D O 1
ATOM 2776 N N . HIS D 1 61 ? -5.658 9.421 -16.869 1.00 17.68 58 HIS D N 1
ATOM 2777 C CA . HIS D 1 61 ? -5.196 8.266 -16.108 1.00 17.99 58 HIS D CA 1
ATOM 2778 C C . HIS D 1 61 ? -5.115 7.066 -17.017 1.00 17.76 58 HIS D C 1
ATOM 2779 O O . HIS D 1 61 ? -6.013 6.851 -17.821 1.00 19.11 58 HIS D O 1
ATOM 2786 N N . ILE D 1 62 ? -4.045 6.289 -16.884 1.00 15.55 59 ILE D N 1
ATOM 2787 C CA . ILE D 1 62 ? -3.927 5.039 -17.632 1.00 11.92 59 ILE D CA 1
ATOM 2788 C C . ILE D 1 62 ? -3.581 3.918 -16.670 1.00 14.99 59 ILE D C 1
ATOM 2789 O O . ILE D 1 62 ? -2.645 4.032 -15.863 1.00 18.13 59 ILE D O 1
ATOM 2794 N N . VAL D 1 63 ? -4.377 2.856 -16.727 1.00 14.62 60 VAL D N 1
ATOM 2795 C CA . VAL D 1 63 ? -4.199 1.708 -15.840 1.00 11.99 60 VAL D CA 1
ATOM 2796 C C . VAL D 1 63 ? -3.618 0.553 -16.620 1.00 14.84 60 VAL D C 1
ATOM 2797 O O . VAL D 1 63 ? -4.057 0.263 -17.724 1.00 16.38 60 VAL D O 1
ATOM 2801 N N . GLU D 1 64 ? -2.614 -0.092 -16.035 1.00 15.27 61 GLU D N 1
ATOM 2802 C CA . GLU D 1 64 ? -1.927 -1.181 -16.723 1.00 20.93 61 GLU D CA 1
ATOM 2803 C C . GLU D 1 64 ? -1.944 -2.437 -15.868 1.00 17.53 61 GLU D C 1
ATOM 2804 O O . GLU D 1 64 ? -2.019 -2.357 -14.637 1.00 21.12 61 GLU D O 1
ATOM 2810 N N . ALA D 1 65 ? -1.906 -3.605 -16.521 1.00 14.00 62 ALA D N 1
ATOM 2811 C CA . ALA D 1 65 ? -1.826 -4.871 -15.806 1.00 15.96 62 ALA D CA 1
ATOM 2812 C C . ALA D 1 65 ? -0.611 -5.605 -16.322 1.00 19.85 62 ALA D C 1
ATOM 2813 O O . ALA D 1 65 ? -0.328 -5.565 -17.521 1.00 21.60 62 ALA D O 1
ATOM 2815 N N . GLU D 1 66 ? 0.090 -6.297 -15.432 1.00 15.01 63 GLU D N 1
ATOM 2816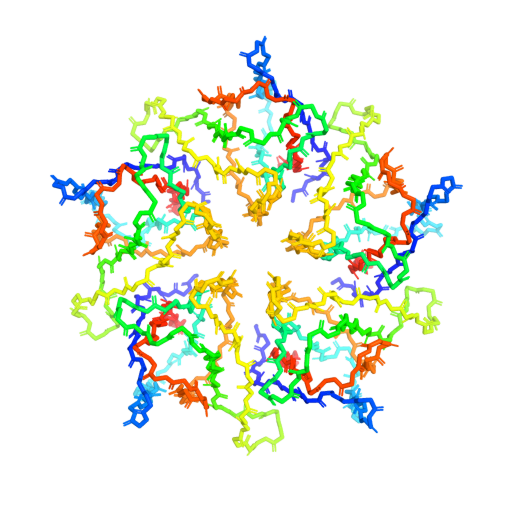 C CA . GLU D 1 66 ? 1.230 -7.081 -15.874 1.00 17.40 63 GLU D CA 1
ATOM 2817 C C . GLU D 1 66 ? 1.086 -8.521 -15.400 1.00 18.18 63 GLU D C 1
ATOM 2818 O O . GLU D 1 66 ? 0.793 -8.772 -14.234 1.00 18.54 63 GLU D O 1
ATOM 2824 N N . ALA D 1 67 ? 1.277 -9.452 -16.327 1.00 15.01 64 ALA D N 1
ATOM 2825 C CA . ALA D 1 67 ? 1.163 -10.878 -16.033 1.00 23.84 64 ALA D CA 1
ATOM 2826 C C . ALA D 1 67 ? 1.799 -11.648 -17.185 1.00 24.97 64 ALA D C 1
ATOM 2827 O O . ALA D 1 67 ? 2.321 -11.045 -18.129 1.00 22.15 64 ALA D O 1
ATOM 2829 N N . MET D 1 68 ? 1.743 -12.975 -17.113 1.00 20.49 65 MET D N 1
ATOM 2830 C CA . MET D 1 68 ? 2.432 -13.819 -18.080 1.00 20.67 65 MET D CA 1
ATOM 2831 C C . MET D 1 68 ? 1.682 -13.929 -19.393 1.00 20.37 65 MET D C 1
ATOM 2832 O O . MET D 1 68 ? 0.458 -14.113 -19.399 1.00 21.07 65 MET D O 1
ATOM 2837 N N . ASN D 1 69 ? 2.420 -13.808 -20.499 1.00 17.95 66 ASN D N 1
ATOM 2838 C CA . ASN D 1 69 ? 1.856 -14.063 -21.812 1.00 17.53 66 ASN D CA 1
ATOM 2839 C C . ASN D 1 69 ? 2.052 -15.527 -22.179 1.00 19.65 66 ASN D C 1
ATOM 2840 O O . ASN D 1 69 ? 2.600 -16.314 -21.397 1.00 21.10 66 ASN D O 1
ATOM 2845 N N . TYR D 1 70 ? 1.582 -15.891 -23.359 1.00 19.49 67 TYR D N 1
ATOM 2846 C CA . TYR D 1 70 ? 1.557 -17.288 -23.774 1.00 22.46 67 TYR D CA 1
ATOM 2847 C C . TYR D 1 70 ? 2.963 -17.836 -23.902 1.00 28.05 67 TYR D C 1
ATOM 2848 O O . TYR D 1 70 ? 3.203 -19.036 -23.681 1.00 25.52 67 TYR D O 1
ATOM 2857 N N . GLU D 1 71 ? 3.901 -16.961 -24.255 1.00 20.24 68 GLU D N 1
ATOM 2858 C CA . GLU D 1 71 ? 5.290 -17.403 -24.476 1.00 28.72 68 GLU D CA 1
ATOM 2859 C C . GLU D 1 71 ? 6.152 -17.361 -23.210 1.00 28.76 68 GLU D C 1
ATOM 2860 O O . GLU D 1 71 ? 7.385 -17.439 -23.269 1.00 30.15 68 GLU D O 1
ATOM 2866 N N . GLY D 1 72 ? 5.500 -17.243 -22.061 1.00 25.63 69 GLY D N 1
ATOM 2867 C CA . GLY D 1 72 ? 6.187 -17.337 -20.782 1.00 24.96 69 GLY D CA 1
ATOM 2868 C C . GLY D 1 72 ? 6.957 -16.111 -20.303 1.00 31.57 69 GLY D C 1
ATOM 2869 O O . GLY D 1 72 ? 7.824 -16.217 -19.435 1.00 36.98 69 GLY D O 1
ATOM 2870 N N . SER D 1 73 ? 6.663 -14.944 -20.856 1.00 28.03 70 SER D N 1
ATOM 2871 C CA . SER D 1 73 ? 7.289 -13.729 -20.354 1.00 32.81 70 SER D CA 1
ATOM 2872 C C . SER D 1 73 ? 6.240 -12.737 -19.840 1.00 26.66 70 SER D C 1
ATOM 2873 O O . SER D 1 73 ? 5.120 -12.694 -20.342 1.00 22.36 70 SER D O 1
ATOM 2876 N N . PRO D 1 74 ? 6.601 -11.954 -18.820 1.00 27.36 71 PRO D N 1
ATOM 2877 C CA . PRO D 1 74 ? 5.684 -10.925 -18.326 1.00 21.75 71 PRO D CA 1
ATOM 2878 C C . PRO D 1 74 ? 5.426 -9.949 -19.446 1.00 22.98 71 PRO D C 1
ATOM 2879 O O . PRO D 1 74 ? 6.354 -9.619 -20.189 1.00 30.95 71 PRO D O 1
ATOM 2883 N N . ILE D 1 75 ? 4.184 -9.498 -19.595 1.00 18.64 72 ILE D N 1
ATOM 2884 C CA . ILE D 1 75 ? 3.918 -8.397 -20.509 1.00 17.80 72 ILE D CA 1
ATOM 2885 C C . ILE D 1 75 ? 3.085 -7.395 -19.754 1.00 20.01 72 ILE D C 1
ATOM 2886 O O . ILE D 1 75 ? 2.360 -7.758 -18.819 1.00 20.47 72 ILE D O 1
ATOM 2891 N N . LYS D 1 76 ? 3.212 -6.141 -20.149 1.00 22.69 73 LYS D N 1
ATOM 2892 C CA . LYS D 1 76 ? 2.430 -5.088 -19.524 1.00 22.90 73 LYS D CA 1
ATOM 2893 C C . LYS D 1 76 ? 1.386 -4.675 -20.530 1.00 22.24 73 LYS D C 1
ATOM 2894 O O . LYS D 1 76 ? 1.711 -4.387 -21.683 1.00 32.42 73 LYS D O 1
ATOM 2900 N N . VAL D 1 77 ? 0.124 -4.655 -20.124 1.00 18.68 74 VAL D N 1
ATOM 2901 C CA . VAL D 1 77 ? -0.904 -4.263 -21.066 1.00 16.07 74 VAL D CA 1
ATOM 2902 C C . VAL D 1 77 ? -1.714 -3.125 -20.480 1.00 17.90 74 VAL D C 1
ATOM 2903 O O . VAL D 1 77 ? -1.831 -2.996 -19.251 1.00 18.36 74 VAL D O 1
ATOM 2907 N N . THR D 1 78 ? -2.271 -2.302 -21.356 1.00 17.73 75 THR D N 1
ATOM 2908 C CA . THR D 1 78 ? -3.123 -1.185 -20.914 1.00 17.95 75 THR D CA 1
ATOM 2909 C C . THR D 1 78 ? -4.563 -1.643 -20.787 1.00 21.19 75 THR D C 1
ATOM 2910 O O . THR D 1 78 ? -5.164 -2.108 -21.756 1.00 19.66 75 THR D O 1
ATOM 2914 N N . LEU D 1 79 ? -5.114 -1.538 -19.580 1.00 14.98 76 LEU D N 1
ATOM 2915 C CA . LEU D 1 79 ? -6.511 -1.916 -19.362 1.00 14.39 76 LEU D CA 1
ATOM 2916 C C . LEU D 1 79 ? -7.468 -0.801 -19.745 1.00 20.96 76 LEU D C 1
ATOM 2917 O O . LEU D 1 79 ? -8.536 -1.074 -20.290 1.00 18.36 76 LEU D O 1
ATOM 2922 N N . ALA D 1 80 ? -7.107 0.448 -19.425 1.00 15.17 77 ALA D N 1
ATOM 2923 C CA . ALA D 1 80 ? -8.040 1.546 -19.664 1.00 14.83 77 ALA D CA 1
ATOM 2924 C C . ALA D 1 80 ? -7.349 2.885 -19.610 1.00 15.21 77 ALA D C 1
ATOM 2925 O O . ALA D 1 80 ? -6.352 3.064 -18.898 1.00 16.05 77 ALA D O 1
ATOM 2927 N N . THR D 1 81 ? -7.923 3.816 -20.364 1.00 12.82 78 THR D N 1
ATOM 2928 C CA . THR D 1 81 ? -7.501 5.216 -20.364 1.00 16.28 78 THR D CA 1
ATOM 2929 C C . THR D 1 81 ? -8.741 6.007 -19.965 1.00 16.94 78 THR D C 1
ATOM 2930 O O . THR D 1 81 ? -9.778 5.909 -20.618 1.00 17.93 78 THR D O 1
ATOM 2934 N N . LEU D 1 82 ? -8.639 6.776 -18.883 1.00 14.33 79 LEU D N 1
ATOM 2935 C CA . LEU D 1 82 ? -9.800 7.493 -18.319 1.00 15.22 79 LEU D CA 1
ATOM 2936 C C . LEU D 1 82 ? -9.487 8.962 -18.094 1.00 18.73 79 LEU D C 1
ATOM 2937 O O . LEU D 1 82 ? -8.330 9.336 -17.912 1.00 17.13 79 LEU D O 1
ATOM 2942 N N . LYS D 1 83 ? -10.537 9.782 -18.082 1.00 15.79 80 LYS D N 1
ATOM 2943 C CA . LYS D 1 83 ? -10.418 11.200 -17.740 1.00 17.48 80 LYS D CA 1
ATOM 2944 C C . LYS D 1 83 ? -11.779 11.626 -17.209 1.00 19.69 80 LYS D C 1
ATOM 2945 O O . LYS D 1 83 ? -12.802 11.310 -17.806 1.00 17.53 80 LYS D O 1
ATOM 2951 N N . MET D 1 84 ? -11.791 12.333 -16.084 1.00 18.38 81 MET D N 1
ATOM 2952 C CA . MET D 1 84 ? -13.050 12.608 -15.393 1.00 15.82 81 MET D CA 1
ATOM 2953 C C . MET D 1 84 ? -14.082 13.309 -16.285 1.00 23.38 81 MET D C 1
ATOM 2954 O O . MET D 1 84 ? -15.271 13.007 -16.223 1.00 26.47 81 MET D O 1
ATOM 2959 N N . SER D 1 85 ? -13.623 14.220 -17.136 1.00 18.77 82 SER D N 1
ATOM 2960 C CA . SER D 1 85 ? -14.542 15.041 -17.927 1.00 20.41 82 SER D CA 1
ATOM 2961 C C . SER D 1 85 ? -15.025 14.328 -19.167 1.00 22.78 82 SER D C 1
ATOM 2962 O O . SER D 1 85 ? -15.880 14.843 -19.903 1.00 21.23 82 SER D O 1
ATOM 2965 N N . VAL D 1 86 ? -14.473 13.144 -19.402 1.00 15.83 83 VAL D N 1
ATOM 2966 C CA . VAL D 1 86 ? -14.768 12.428 -20.634 1.00 16.97 83 VAL D CA 1
ATOM 2967 C C . VAL D 1 86 ? -15.349 11.044 -20.397 1.00 20.82 83 VAL D C 1
ATOM 2968 O O . VAL D 1 86 ? -16.384 10.696 -20.968 1.00 20.61 83 VAL D O 1
ATOM 2972 N N . GLN D 1 87 ? -14.667 10.247 -19.572 1.00 14.63 84 GLN D N 1
ATOM 2973 C CA . GLN D 1 87 ? -15.040 8.859 -19.358 1.00 18.67 84 GLN D CA 1
ATOM 2974 C C . GLN D 1 87 ? -14.485 8.411 -17.992 1.00 11.98 84 GLN D C 1
ATOM 2975 O O . GLN D 1 87 ? -13.344 7.975 -17.901 1.00 19.43 84 GLN D O 1
ATOM 2981 N N . PRO D 1 88 ? -15.269 8.600 -16.916 1.00 15.63 85 PRO D N 1
ATOM 2982 C CA . PRO D 1 88 ? -14.735 8.284 -15.581 1.00 18.56 85 PRO D CA 1
ATOM 2983 C C . PRO D 1 88 ? -14.760 6.808 -15.218 1.00 18.03 85 PRO D C 1
ATOM 2984 O O . PRO D 1 88 ? -14.068 6.421 -14.269 1.00 17.74 85 PRO D O 1
ATOM 2988 N N . THR D 1 89 ? -15.552 6.000 -15.922 1.00 16.22 86 THR D N 1
ATOM 2989 C CA . THR D 1 89 ? -15.622 4.565 -15.621 1.00 16.20 86 THR D CA 1
ATOM 2990 C C . THR D 1 89 ? -15.547 3.769 -16.906 1.00 14.48 86 THR D C 1
ATOM 2991 O O . THR D 1 89 ? -16.179 4.124 -17.903 1.00 15.61 86 THR D O 1
ATOM 2995 N N . VAL D 1 90 ? -14.751 2.708 -16.882 1.00 11.89 87 VAL D N 1
ATOM 2996 C CA . VAL D 1 90 ? -14.719 1.764 -17.991 1.00 13.91 87 VAL D CA 1
ATOM 2997 C C . VAL D 1 90 ? -15.090 0.372 -17.461 1.00 15.28 87 VAL D C 1
ATOM 2998 O O . VAL D 1 90 ? -14.583 -0.068 -16.435 1.00 15.85 87 VAL D O 1
ATOM 3002 N N . SER D 1 91 ? -15.990 -0.305 -18.160 1.00 11.64 88 SER D N 1
ATOM 3003 C CA . SER D 1 91 ? -16.435 -1.614 -17.721 1.00 14.90 88 SER D CA 1
ATOM 3004 C C . SER D 1 91 ? -15.806 -2.670 -18.625 1.00 19.00 88 SER D C 1
ATOM 3005 O O . SER D 1 91 ? -15.962 -2.606 -19.843 1.00 18.78 88 SER D O 1
ATOM 3008 N N . LEU D 1 92 ? -15.090 -3.621 -18.030 1.00 15.18 89 LEU D N 1
ATOM 3009 C CA . LEU D 1 92 ? -14.304 -4.592 -18.785 1.00 16.22 89 LEU D CA 1
ATOM 3010 C C . LEU D 1 92 ? -15.075 -5.861 -19.086 1.00 15.25 89 LEU D C 1
ATOM 3011 O O . LEU D 1 92 ? -14.645 -6.656 -19.915 1.00 18.02 89 LEU D O 1
ATOM 3016 N N . GLY D 1 93 ? -16.176 -6.081 -18.375 1.00 18.68 90 GLY D N 1
ATOM 3017 C CA . GLY D 1 93 ? -17.041 -7.206 -18.691 1.00 20.00 90 GLY D CA 1
ATOM 3018 C C . GLY D 1 93 ? -16.502 -8.558 -18.250 1.00 20.60 90 GLY D C 1
ATOM 3019 O O . GLY D 1 93 ? -16.895 -9.601 -18.786 1.00 23.53 90 GLY D O 1
ATOM 3020 N N . GLY D 1 94 ? -15.611 -8.560 -17.258 1.00 15.93 91 GLY D N 1
ATOM 3021 C CA . GLY D 1 94 ? -15.111 -9.841 -16.758 1.00 20.40 91 GLY D CA 1
ATOM 3022 C C . GLY D 1 94 ? -13.876 -10.303 -17.504 1.00 18.13 91 GLY D C 1
ATOM 3023 O O . GLY D 1 94 ? -13.840 -11.373 -18.123 1.00 18.34 91 GLY D O 1
ATOM 3024 N N . PHE D 1 95 ? -12.858 -9.455 -17.463 1.00 20.16 92 PHE D N 1
ATOM 3025 C CA . PHE D 1 95 ? -11.576 -9.707 -18.101 1.00 19.31 92 PHE D CA 1
ATOM 3026 C C . PHE D 1 95 ? -10.782 -10.627 -17.173 1.00 16.48 92 PHE D C 1
ATOM 3027 O O . PHE D 1 95 ? -10.256 -10.181 -16.152 1.00 15.48 92 PHE D O 1
ATOM 3035 N N . GLU D 1 96 ? -10.690 -11.912 -17.518 1.00 15.30 93 GLU D N 1
ATOM 3036 C CA . GLU D 1 96 ? -10.022 -12.859 -16.626 1.00 21.25 93 GLU D CA 1
ATOM 3037 C C . GLU D 1 96 ? -8.514 -12.873 -16.816 1.00 24.20 93 GLU D C 1
ATOM 3038 O O . GLU D 1 96 ? -8.026 -12.885 -17.949 1.00 18.56 93 GLU D O 1
ATOM 3044 N N . ILE D 1 97 ? -7.775 -12.869 -15.704 1.00 18.68 94 ILE D N 1
ATOM 3045 C CA . ILE D 1 97 ? -6.319 -12.934 -15.775 1.00 17.01 94 ILE D CA 1
ATOM 3046 C C . ILE D 1 97 ? -5.824 -13.952 -14.763 1.00 21.59 94 ILE D C 1
ATOM 3047 O O . ILE D 1 97 ? -6.286 -13.974 -13.623 1.00 23.82 94 ILE D O 1
ATOM 3052 N N . THR D 1 98 ? -4.898 -14.794 -15.194 1.00 21.39 95 THR D N 1
ATOM 3053 C CA . THR D 1 98 ? -4.283 -15.799 -14.327 1.00 24.56 95 THR D CA 1
ATOM 3054 C C . THR D 1 98 ? -3.228 -15.159 -13.421 1.00 21.53 95 THR D C 1
ATOM 3055 O O . THR D 1 98 ? -2.327 -14.461 -13.895 1.00 23.88 95 THR D O 1
ATOM 3059 N N . PRO D 1 99 ? -3.351 -15.357 -12.102 1.00 25.13 96 PRO D N 1
ATOM 3060 C CA . PRO D 1 99 ? -2.324 -14.792 -11.221 1.00 23.32 96 PRO D CA 1
ATOM 3061 C C . PRO D 1 99 ? -0.970 -15.457 -11.467 1.00 26.42 96 PRO D C 1
ATOM 3062 O O . PRO D 1 99 ? -0.915 -16.584 -11.984 1.00 26.05 96 PRO D O 1
ATOM 3066 N N . PRO D 1 100 ? 0.123 -14.769 -11.110 1.00 30.84 97 PRO D N 1
ATOM 3067 C CA . PRO D 1 100 ? 0.139 -13.469 -10.437 1.00 29.25 97 PRO D CA 1
ATOM 3068 C C . PRO D 1 100 ? -0.077 -12.289 -11.388 1.00 20.56 97 PRO D C 1
ATOM 3069 O O . PRO D 1 100 ? 0.339 -12.330 -12.549 1.00 25.68 97 PRO D O 1
ATOM 3073 N N . VAL D 1 101 ? -0.711 -11.236 -10.877 1.00 21.83 98 VAL D N 1
ATOM 3074 C CA . VAL D 1 101 ? -1.005 -10.057 -11.673 1.00 25.12 98 VAL D CA 1
ATOM 3075 C C . VAL D 1 101 ? -0.601 -8.824 -10.894 1.00 23.03 98 VAL D C 1
ATOM 3076 O O . VAL D 1 101 ? -0.858 -8.740 -9.695 1.00 30.06 98 VAL D O 1
ATOM 3080 N N . VAL D 1 102 ? 0.029 -7.869 -11.564 1.00 19.69 99 VAL D N 1
ATOM 3081 C CA . VAL D 1 102 ? 0.271 -6.578 -10.932 1.00 19.87 99 VAL D CA 1
ATOM 3082 C C . VAL D 1 102 ? -0.576 -5.539 -11.644 1.00 21.33 99 VAL D C 1
ATOM 3083 O O . VAL D 1 102 ? -0.618 -5.507 -12.870 1.00 22.39 99 VAL D O 1
ATOM 3087 N N . LEU D 1 103 ? -1.277 -4.717 -10.872 1.00 18.47 100 LEU D N 1
ATOM 3088 C CA . LEU D 1 103 ? -2.047 -3.605 -11.427 1.00 16.74 100 LEU D CA 1
ATOM 3089 C C . LEU D 1 103 ? -1.387 -2.297 -10.990 1.00 19.55 100 LEU D C 1
ATOM 3090 O O . LEU D 1 103 ? -1.045 -2.149 -9.828 1.00 25.51 100 LEU D O 1
ATOM 3095 N N . ARG D 1 104 ? -1.224 -1.354 -11.916 1.00 17.86 101 ARG D N 1
ATOM 3096 C CA . ARG D 1 104 ? -0.571 -0.091 -11.591 1.00 23.41 101 ARG D CA 1
ATOM 3097 C C . ARG D 1 104 ? -1.079 1.057 -12.451 1.00 21.58 101 ARG D C 1
ATOM 3098 O O . ARG D 1 104 ? -1.670 0.846 -13.500 1.00 19.06 101 ARG D O 1
ATOM 3106 N N . LEU D 1 105 ? -0.823 2.277 -11.995 1.00 16.66 102 LEU D N 1
ATOM 3107 C CA . LEU D 1 105 ? -1.165 3.473 -12.758 1.00 21.34 102 LEU D CA 1
ATOM 3108 C C . LEU D 1 105 ? 0.056 3.848 -13.572 1.00 28.84 102 LEU D C 1
ATOM 3109 O O . LEU D 1 105 ? 1.115 4.106 -13.014 1.00 35.60 102 LEU D O 1
ATOM 3114 N N . LYS D 1 106 ? -0.077 3.853 -14.889 1.00 23.02 103 LYS D N 1
ATOM 3115 C CA . LYS D 1 106 ? 0.999 4.322 -15.753 1.00 30.41 103 LYS D CA 1
ATOM 3116 C C . LYS D 1 106 ? 1.111 5.845 -15.727 1.00 33.18 103 LYS D C 1
ATOM 3117 O O . L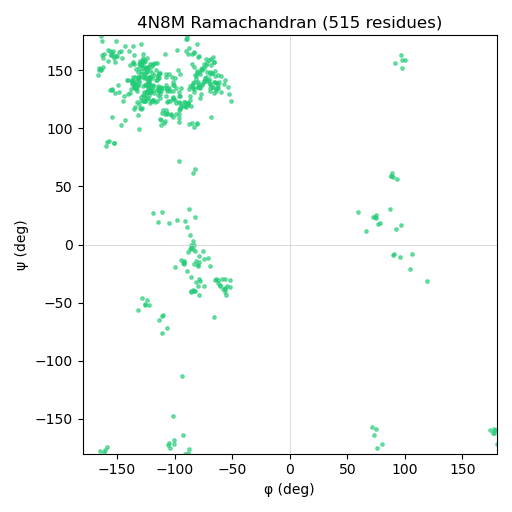YS D 1 106 ? 2.203 6.399 -15.798 1.00 34.40 103 LYS D O 1
ATOM 3123 N N . CYS D 1 107 ? -0.022 6.529 -15.630 1.00 25.80 104 CYS D N 1
ATOM 3124 C CA . CYS D 1 107 ? 0.017 7.964 -15.392 1.00 27.24 104 CYS D CA 1
ATOM 3125 C C . CYS D 1 107 ? -1.261 8.399 -14.711 1.00 25.43 104 CYS D C 1
ATOM 3126 O O . CYS D 1 107 ? -2.242 7.652 -14.691 1.00 23.87 104 CYS D O 1
ATOM 3129 N N . GLY D 1 108 ? -1.231 9.605 -14.156 1.00 19.21 105 GLY D N 1
ATOM 3130 C CA . GLY D 1 108 ? -2.300 10.119 -13.319 1.00 19.07 105 GLY D CA 1
ATOM 3131 C C . GLY D 1 108 ? -1.953 9.910 -11.846 1.00 25.46 105 GLY D C 1
ATOM 3132 O O . GLY D 1 108 ? -1.236 8.969 -11.493 1.00 29.69 105 GLY D O 1
ATOM 3133 N N . SER D 1 109 ? -2.473 10.776 -10.985 1.00 24.60 106 SER D N 1
ATOM 3134 C CA . SER D 1 109 ? -2.214 10.690 -9.553 1.00 30.19 106 SER D CA 1
ATOM 3135 C C . SER D 1 109 ? -3.079 9.623 -8.893 1.00 29.90 106 SER D C 1
ATOM 3136 O O . SER D 1 109 ? -2.688 9.022 -7.888 1.00 23.77 106 SER D O 1
ATOM 3139 N N . GLY D 1 110 ? -4.259 9.394 -9.456 1.00 23.45 107 GLY D N 1
ATOM 3140 C CA . GLY D 1 110 ? -5.248 8.560 -8.803 1.00 20.92 107 GLY D CA 1
ATOM 3141 C C . GLY D 1 110 ? -5.954 9.384 -7.732 1.00 28.56 107 GLY D C 1
ATOM 3142 O O . GLY D 1 110 ? -5.726 10.591 -7.615 1.00 28.61 107 GLY D O 1
ATOM 3143 N N . PRO D 1 111 ? -6.786 8.733 -6.912 1.00 26.80 108 PRO D N 1
ATOM 3144 C CA . PRO D 1 111 ? -6.980 7.281 -6.882 1.00 27.35 108 PRO D CA 1
ATOM 3145 C C . PRO D 1 111 ? -7.800 6.759 -8.056 1.00 20.16 108 PRO D C 1
ATOM 3146 O O . PRO D 1 111 ? -8.642 7.465 -8.630 1.00 22.54 108 PRO D O 1
ATOM 3150 N N . VAL D 1 112 ? -7.528 5.512 -8.416 1.00 19.64 109 VAL D N 1
ATOM 3151 C CA . VAL D 1 112 ? -8.346 4.797 -9.385 1.00 17.95 109 VAL D CA 1
ATOM 3152 C C . VAL D 1 112 ? -8.800 3.517 -8.699 1.00 18.35 109 VAL D C 1
ATOM 3153 O O . VAL D 1 112 ? -7.993 2.800 -8.104 1.00 22.94 109 VAL D O 1
ATOM 3157 N N . HIS D 1 113 ? -10.090 3.226 -8.792 1.00 17.80 110 HIS D N 1
ATOM 3158 C CA . HIS D 1 113 ? -10.641 2.053 -8.150 1.00 19.34 110 HIS D CA 1
ATOM 3159 C C . HIS D 1 113 ? -10.787 0.942 -9.184 1.00 21.16 110 HIS D C 1
ATOM 3160 O O . HIS D 1 113 ? -11.117 1.205 -10.345 1.00 19.30 110 HIS D O 1
ATOM 3167 N N . ILE D 1 114 ? -10.541 -0.289 -8.747 1.00 15.52 111 ILE D N 1
ATOM 3168 C CA . ILE D 1 114 ? -10.731 -1.479 -9.567 1.00 15.21 111 ILE D CA 1
ATOM 3169 C C . ILE D 1 114 ? -11.700 -2.396 -8.834 1.00 18.22 111 ILE D C 1
ATOM 3170 O O . ILE D 1 114 ? -11.591 -2.584 -7.608 1.00 18.72 111 ILE D O 1
ATOM 3175 N N . SER D 1 115 ? -12.652 -2.964 -9.562 1.00 19.32 112 SER D N 1
ATOM 3176 C CA . SER D 1 115 ? -13.519 -3.980 -8.980 1.00 17.40 112 SER D CA 1
ATOM 3177 C C . SER D 1 115 ? -13.539 -5.234 -9.841 1.00 16.40 112 SER D C 1
ATOM 3178 O O . SER D 1 115 ? -13.232 -5.195 -11.034 1.00 15.39 112 SER D O 1
ATOM 3181 N N . GLY D 1 116 ? -13.912 -6.354 -9.234 1.00 15.38 113 GLY D N 1
ATOM 3182 C CA . GLY D 1 116 ? -14.008 -7.590 -9.981 1.00 16.37 113 GLY D CA 1
ATOM 3183 C C . GLY D 1 116 ? -14.307 -8.766 -9.072 1.00 15.31 113 GLY D C 1
ATOM 3184 O O . GLY D 1 116 ? -14.836 -8.603 -7.978 1.00 17.26 113 GLY D O 1
ATOM 3185 N N . GLN D 1 117 ? -13.994 -9.955 -9.565 1.00 19.05 114 GLN D N 1
ATOM 3186 C CA . GLN D 1 117 ? -14.270 -11.186 -8.837 1.00 22.18 114 GLN D CA 1
ATOM 3187 C C . GLN D 1 117 ? -12.991 -11.985 -8.740 1.00 25.81 114 GLN D C 1
ATOM 3188 O O . GLN D 1 117 ? -12.142 -11.950 -9.635 1.00 22.78 114 GLN D O 1
ATOM 3194 N N . HIS D 1 118 ? -12.852 -12.700 -7.636 1.00 21.70 115 HIS D N 1
ATOM 3195 C CA . HIS D 1 118 ? -11.781 -13.657 -7.488 1.00 21.73 115 HIS D CA 1
ATOM 3196 C C . HIS D 1 118 ? -12.448 -15.024 -7.612 1.00 24.28 115 HIS D C 1
ATOM 3197 O O . HIS D 1 118 ? -13.263 -15.394 -6.775 1.00 27.98 115 HIS D O 1
ATOM 3204 N N . LEU D 1 119 ? -12.139 -15.732 -8.695 1.00 23.04 116 LEU D N 1
ATOM 3205 C CA . LEU D 1 119 ? -12.800 -17.000 -9.009 1.00 22.32 116 LEU D CA 1
ATOM 3206 C C . LEU D 1 119 ? -11.906 -18.150 -8.623 1.00 32.09 116 LEU D C 1
ATOM 3207 O O . LEU D 1 119 ? -10.700 -18.115 -8.872 1.00 30.54 116 LEU D O 1
ATOM 3212 N N . VAL D 1 120 ? -12.503 -19.174 -8.020 1.00 34.55 117 VAL D N 1
ATOM 3213 C CA . VAL D 1 120 ? -11.756 -20.325 -7.549 1.00 41.78 117 VAL D CA 1
ATOM 3214 C C . VAL D 1 120 ? -12.468 -21.586 -8.000 1.00 44.61 117 VAL D C 1
ATOM 3215 O O . VAL D 1 120 ? -13.640 -21.770 -7.695 1.00 40.80 117 VAL D O 1
ATOM 3219 N N . ALA D 1 121 ? -11.764 -22.439 -8.740 1.00 46.60 118 ALA D N 1
ATOM 3220 C CA . ALA D 1 121 ? -12.339 -23.692 -9.217 1.00 47.86 118 ALA D CA 1
ATOM 3221 C C . ALA D 1 121 ? -11.590 -24.872 -8.623 1.00 48.96 118 ALA D C 1
ATOM 3222 O O . ALA D 1 121 ? -10.437 -24.737 -8.209 1.00 51.42 118 ALA D O 1
ATOM 3224 N N . PRO E 1 17 ? -31.076 -22.810 -13.604 1.00 60.41 14 PRO E N 1
ATOM 3225 C CA . PRO E 1 17 ? -31.164 -21.833 -12.511 1.00 53.84 14 PRO E CA 1
ATOM 3226 C C . PRO E 1 17 ? -32.211 -20.759 -12.778 1.00 42.65 14 PRO E C 1
ATOM 3227 O O . PRO E 1 17 ? -32.178 -20.107 -13.821 1.00 52.03 14 PRO E O 1
ATOM 3231 N N . GLN E 1 18 ? -33.127 -20.579 -11.838 1.00 31.89 15 GLN E N 1
ATOM 3232 C CA . GLN E 1 18 ? -34.200 -19.611 -11.989 1.00 27.51 15 GLN E CA 1
ATOM 3233 C C . GLN E 1 18 ? -33.661 -18.188 -12.032 1.00 30.39 15 GLN E C 1
ATOM 3234 O O . GLN E 1 18 ? -32.637 -17.877 -11.423 1.00 29.23 15 GLN E O 1
ATOM 3240 N N . ASN E 1 19 ? -34.366 -17.328 -12.760 1.00 25.15 16 ASN E N 1
ATOM 3241 C CA . ASN E 1 19 ? -33.903 -15.978 -13.006 1.00 23.73 16 ASN E CA 1
ATOM 3242 C C . ASN E 1 19 ? -34.985 -14.966 -12.654 1.00 25.04 16 ASN E C 1
ATOM 3243 O O . ASN E 1 19 ? -36.057 -14.970 -13.256 1.00 34.16 16 ASN E O 1
ATOM 3248 N N . TYR E 1 20 ? -34.703 -14.105 -11.681 1.00 20.33 17 TYR E N 1
ATOM 3249 C CA . TYR E 1 20 ? -35.657 -13.114 -11.214 1.00 21.02 17 TYR E CA 1
ATOM 3250 C C . TYR E 1 20 ? -35.076 -11.725 -11.341 1.00 24.99 17 TYR E C 1
ATOM 3251 O O . TYR E 1 20 ? -33.862 -11.535 -11.285 1.00 23.16 17 TYR E O 1
ATOM 3260 N N . LEU E 1 21 ? -35.949 -10.743 -11.495 1.00 19.40 18 LEU E N 1
ATOM 3261 C CA . LEU E 1 21 ? -35.484 -9.375 -11.698 1.00 20.33 18 LEU E CA 1
ATOM 3262 C C . LEU E 1 21 ? -35.130 -8.766 -10.344 1.00 21.20 18 LEU E C 1
ATOM 3263 O O . LEU E 1 21 ? -35.809 -9.021 -9.337 1.00 22.97 18 LEU E O 1
ATOM 3268 N N . PHE E 1 22 ? -34.072 -7.965 -10.321 1.00 22.74 19 PHE E N 1
ATOM 3269 C CA . PHE E 1 22 ? -33.635 -7.296 -9.103 1.00 24.69 19 PHE E CA 1
ATOM 3270 C C . PHE E 1 22 ? -33.429 -5.798 -9.348 1.00 20.78 19 PHE E C 1
ATOM 3271 O O . PHE E 1 22 ? -32.982 -5.394 -10.412 1.00 20.47 19 PHE E O 1
ATOM 3279 N N . GLY E 1 23 ? -33.739 -4.969 -8.361 1.00 25.26 20 GLY E N 1
ATOM 3280 C CA . GLY E 1 23 ? -33.412 -3.555 -8.481 1.00 20.80 20 GLY E CA 1
ATOM 3281 C C . GLY E 1 23 ? -33.435 -2.890 -7.121 1.00 23.69 20 GLY E C 1
ATOM 3282 O O . GLY E 1 23 ? -34.132 -3.349 -6.212 1.00 27.30 20 GLY E O 1
ATOM 3283 N N . CYS E 1 24 ? -32.662 -1.824 -6.966 1.00 20.18 21 CYS E N 1
ATOM 3284 C CA . CYS E 1 24 ? -32.797 -0.990 -5.767 1.00 24.66 21 CYS E CA 1
ATOM 3285 C C . CYS E 1 24 ? -32.473 0.462 -6.077 1.00 24.33 21 CYS E C 1
ATOM 3286 O O . CYS E 1 24 ? -31.912 0.782 -7.124 1.00 26.38 21 CYS E O 1
ATOM 3289 N N . GLU E 1 25 ? -32.842 1.344 -5.160 1.00 25.90 22 GLU E N 1
ATOM 3290 C CA . GLU E 1 25 ? -32.522 2.744 -5.293 1.00 28.00 22 GLU E CA 1
ATOM 3291 C C . GLU E 1 25 ? -31.652 3.147 -4.113 1.00 29.26 22 GLU E C 1
ATOM 3292 O O . GLU E 1 25 ? -31.952 2.802 -2.972 1.00 32.50 22 GLU E O 1
ATOM 3298 N N . LEU E 1 26 ? -30.560 3.849 -4.386 1.00 24.67 23 LEU E N 1
ATOM 3299 C CA . LEU E 1 26 ? -29.664 4.282 -3.321 1.00 24.36 23 LEU E CA 1
ATOM 3300 C C . LEU E 1 26 ? -29.709 5.791 -3.202 1.00 32.35 23 LEU E C 1
ATOM 3301 O O . LEU E 1 26 ? -29.892 6.490 -4.191 1.00 26.92 23 LEU E O 1
ATOM 3306 N N . LYS E 1 27 ? -29.535 6.294 -1.985 1.00 30.66 24 LYS E N 1
ATOM 3307 C CA . LYS E 1 27 ? -29.395 7.723 -1.772 1.00 31.04 24 LYS E CA 1
ATOM 3308 C C . LYS E 1 27 ? -28.383 7.905 -0.666 1.00 29.65 24 LYS E C 1
ATOM 3309 O O . LYS E 1 27 ? -27.976 6.929 -0.040 1.00 31.26 24 LYS E O 1
ATOM 3315 N N . ALA E 1 28 ? -27.963 9.144 -0.430 1.00 31.40 25 ALA E N 1
ATOM 3316 C CA . ALA E 1 28 ? -27.145 9.424 0.739 1.00 44.89 25 ALA E CA 1
ATOM 3317 C C . ALA E 1 28 ? -27.897 8.865 1.945 1.00 38.50 25 ALA E C 1
ATOM 3318 O O . ALA E 1 28 ? -29.097 9.103 2.099 1.00 35.28 25 ALA E O 1
ATOM 3320 N N . ASP E 1 29 ? -27.211 8.081 2.771 1.00 41.39 26 ASP E N 1
ATOM 3321 C CA . ASP E 1 29 ? -27.832 7.530 3.982 1.00 58.42 26 ASP E CA 1
ATOM 3322 C C . ASP E 1 29 ? -28.957 6.524 3.717 1.00 60.50 26 ASP E C 1
ATOM 3323 O O . ASP E 1 29 ? -29.699 6.164 4.631 1.00 65.29 26 ASP E O 1
ATOM 3325 N N . LYS E 1 30 ? -29.086 6.078 2.471 1.00 43.59 27 LYS E N 1
ATOM 3326 C CA . LYS E 1 30 ? -30.051 5.048 2.131 1.00 32.92 27 LYS E CA 1
ATOM 3327 C C . LYS E 1 30 ? -29.352 3.977 1.305 1.00 33.79 27 LYS E C 1
ATOM 3328 O O . LYS E 1 30 ? -29.154 4.149 0.104 1.00 32.30 27 LYS E O 1
ATOM 3334 N N . ASP E 1 31 ? -28.963 2.880 1.942 1.00 33.75 28 ASP E N 1
ATOM 3335 C CA . ASP E 1 31 ? -28.298 1.818 1.204 1.00 30.21 28 ASP E CA 1
ATOM 3336 C C . ASP E 1 31 ? -29.237 0.642 0.988 1.00 33.36 28 ASP E C 1
ATOM 3337 O O . ASP E 1 31 ? -30.429 0.730 1.270 1.00 41.18 28 ASP E O 1
ATOM 3342 N N . TYR E 1 32 ? -28.699 -0.453 0.469 1.00 30.49 29 TYR E N 1
ATOM 3343 C CA . TYR E 1 32 ? -29.496 -1.654 0.249 1.00 27.90 29 TYR E CA 1
ATOM 3344 C C . TYR E 1 32 ? -28.763 -2.889 0.746 1.00 32.37 29 TYR E C 1
ATOM 3345 O O . TYR E 1 32 ? -27.578 -3.074 0.475 1.00 30.42 29 TYR E O 1
ATOM 3354 N N . HIS E 1 33 ? -29.486 -3.737 1.464 1.00 27.77 30 HIS E N 1
ATOM 3355 C CA . HIS E 1 33 ? -28.935 -4.991 1.958 1.00 36.57 30 HIS E CA 1
ATOM 3356 C C . HIS E 1 33 ? -29.568 -6.140 1.216 1.00 35.72 30 HIS E C 1
ATOM 3357 O O . HIS E 1 33 ? -30.773 -6.349 1.304 1.00 37.24 30 HIS E O 1
ATOM 3364 N N . PHE E 1 34 ? -28.759 -6.874 0.469 1.00 33.27 31 PHE E N 1
ATOM 3365 C CA . PHE E 1 34 ? -29.241 -8.079 -0.183 1.00 29.25 31 PHE E CA 1
ATOM 3366 C C . PHE E 1 34 ? -28.863 -9.225 0.725 1.00 39.07 31 PHE E C 1
ATOM 3367 O O . PHE E 1 34 ? -27.692 -9.601 0.812 1.00 39.20 31 PHE E O 1
ATOM 3375 N N . LYS E 1 35 ? -29.863 -9.766 1.413 1.00 39.88 32 LYS E N 1
ATOM 3376 C CA . LYS E 1 35 ? -29.623 -10.656 2.534 1.00 53.56 32 LYS E CA 1
ATOM 3377 C C . LYS E 1 35 ? -29.659 -12.107 2.103 1.00 57.30 32 LYS E C 1
ATOM 3378 O O . LYS E 1 35 ? -30.419 -12.477 1.209 1.00 55.71 32 LYS E O 1
ATOM 3384 N N . VAL E 1 36 ? -28.840 -12.925 2.752 1.00 62.09 33 VAL E N 1
ATOM 3385 C CA . VAL E 1 36 ? -28.933 -14.368 2.604 1.00 57.81 33 VAL E CA 1
ATOM 3386 C C . VAL E 1 36 ? -30.372 -14.811 2.840 1.00 55.89 33 VAL E C 1
ATOM 3387 O O . VAL E 1 36 ? -30.951 -14.544 3.895 1.00 51.08 33 VAL E O 1
ATOM 3391 N N . ASP E 1 37 ? -30.954 -15.489 1.862 1.00 58.46 34 ASP E N 1
ATOM 3392 C CA . ASP E 1 37 ? -32.340 -15.921 1.988 1.00 62.81 34 ASP E CA 1
ATOM 3393 C C . ASP E 1 37 ? -32.487 -17.081 2.976 1.00 63.97 34 ASP E C 1
ATOM 3394 O O . ASP E 1 37 ? -31.538 -17.827 3.227 1.00 62.95 34 ASP E O 1
ATOM 3399 N N . ASN E 1 38 ? -33.676 -17.210 3.552 1.00 51.25 35 ASN E N 1
ATOM 3400 C CA . ASN E 1 38 ? -33.973 -18.316 4.453 1.00 43.09 35 ASN E CA 1
ATOM 3401 C C . ASN E 1 38 ? -34.403 -19.560 3.679 1.00 36.05 35 ASN E C 1
ATOM 3402 O O . ASN E 1 38 ? -35.527 -20.034 3.826 1.00 53.43 35 ASN E O 1
ATOM 3407 N N . ASP E 1 39 ? -33.510 -20.065 2.832 1.00 32.35 36 ASP E N 1
ATOM 3408 C CA . ASP E 1 39 ? -33.753 -21.306 2.117 1.00 32.30 36 ASP E CA 1
ATOM 3409 C C . ASP E 1 39 ? -32.417 -21.965 1.860 1.00 41.50 36 ASP E C 1
ATOM 3410 O O . ASP E 1 39 ? -31.373 -21.388 2.164 1.00 34.81 36 ASP E O 1
ATOM 3415 N N . GLU E 1 40 ? -32.450 -23.168 1.298 1.00 35.18 37 GLU E N 1
ATOM 3416 C CA . GLU E 1 40 ? -31.232 -23.946 1.122 1.00 32.12 37 GLU E CA 1
ATOM 3417 C C . GLU E 1 40 ? -30.778 -23.933 -0.331 1.00 39.86 37 GLU E C 1
ATOM 3418 O O . GLU E 1 40 ? -29.976 -24.763 -0.758 1.00 38.18 37 GLU E O 1
ATOM 3424 N N . ASN E 1 41 ? -31.289 -22.966 -1.084 1.00 31.86 38 ASN E N 1
ATOM 3425 C CA . ASN E 1 41 ? -30.920 -22.813 -2.482 1.00 28.95 38 ASN E CA 1
ATOM 3426 C C . ASN E 1 41 ? -29.622 -22.028 -2.600 1.00 35.85 38 ASN E C 1
ATOM 3427 O O . ASN E 1 41 ? -29.177 -21.398 -1.641 1.00 33.41 38 ASN E O 1
ATOM 3432 N N . GLU E 1 42 ? -29.019 -22.068 -3.779 1.00 30.72 39 GLU E N 1
ATOM 3433 C CA . GLU E 1 42 ? -27.826 -21.276 -4.053 1.00 33.38 39 GLU E CA 1
ATOM 3434 C C . GLU E 1 42 ? -28.281 -19.977 -4.705 1.00 29.48 39 GLU E C 1
ATOM 3435 O O . GLU E 1 42 ? -29.128 -20.003 -5.593 1.00 31.94 39 GLU E O 1
ATOM 3441 N N . HIS E 1 43 ? -27.736 -18.847 -4.258 1.00 28.00 40 HIS E N 1
ATOM 3442 C CA . HIS E 1 43 ? -28.171 -17.544 -4.780 1.00 32.62 40 HIS E CA 1
ATOM 3443 C C . HIS E 1 43 ? -27.011 -16.711 -5.284 1.00 31.64 40 HIS E C 1
ATOM 3444 O O . HIS E 1 43 ? -25.938 -16.708 -4.680 1.00 25.70 40 HIS E O 1
ATOM 3451 N N . GLN E 1 44 ? -27.239 -15.967 -6.364 1.00 21.28 41 GLN E N 1
ATOM 3452 C CA . GLN E 1 44 ? -26.252 -15.012 -6.819 1.00 24.24 41 GLN E CA 1
ATOM 3453 C C . GLN E 1 44 ? -26.987 -13.732 -7.193 1.00 28.02 41 GLN E C 1
ATOM 3454 O O . GLN E 1 44 ? -28.093 -13.772 -7.736 1.00 28.93 41 GLN E O 1
ATOM 3460 N N . LEU E 1 45 ? -26.386 -12.599 -6.868 1.00 25.83 42 LEU E N 1
ATOM 3461 C CA . LEU E 1 45 ? -26.872 -11.325 -7.381 1.00 25.24 42 LEU E CA 1
ATOM 3462 C C . LEU E 1 45 ? -25.985 -10.974 -8.556 1.00 27.65 42 LEU E C 1
ATOM 3463 O O . LEU E 1 45 ? -24.770 -10.896 -8.402 1.00 29.48 42 LEU E O 1
ATOM 3468 N N . SER E 1 46 ? -26.576 -10.792 -9.734 1.00 22.41 43 SER E N 1
ATOM 3469 C CA . SER E 1 46 ? -25.812 -10.412 -10.921 1.00 20.88 43 SER E CA 1
ATOM 3470 C C . SER E 1 46 ? -26.182 -8.988 -11.332 1.00 28.85 43 SER E C 1
ATOM 3471 O O . SER E 1 46 ? -27.271 -8.743 -11.843 1.00 25.72 43 SER E O 1
ATOM 3474 N N . LEU E 1 47 ? -25.274 -8.048 -11.090 1.00 17.94 44 LEU E N 1
ATOM 3475 C CA . LEU E 1 47 ? -25.554 -6.640 -11.329 1.00 13.98 44 LEU E CA 1
ATOM 3476 C C . LEU E 1 47 ? -25.429 -6.298 -12.804 1.00 19.72 44 LEU E C 1
ATOM 3477 O O . LEU E 1 47 ? -24.472 -6.712 -13.473 1.00 21.58 44 LEU E O 1
ATOM 3482 N N . ARG E 1 48 ? -26.388 -5.532 -13.314 1.00 17.62 45 ARG E N 1
ATOM 3483 C CA . ARG E 1 48 ? -26.374 -5.165 -14.728 1.00 17.57 45 ARG E CA 1
ATOM 3484 C C . ARG E 1 48 ? -26.067 -3.688 -14.983 1.00 19.64 45 ARG E C 1
ATOM 3485 O O . ARG E 1 48 ? -25.112 -3.378 -15.671 1.00 28.09 45 ARG E O 1
ATOM 3493 N N . THR E 1 49 ? -26.892 -2.780 -14.474 1.00 19.23 46 THR E N 1
ATOM 3494 C CA . THR E 1 49 ? -26.616 -1.356 -14.691 1.00 13.70 46 THR E CA 1
ATOM 3495 C C . THR E 1 49 ? -26.689 -0.550 -13.409 1.00 18.85 46 THR E C 1
ATOM 3496 O O . THR E 1 49 ? -27.362 -0.922 -12.441 1.00 19.96 46 THR E O 1
ATOM 3500 N N . VAL E 1 50 ? -25.976 0.562 -13.430 1.00 13.63 47 VAL E N 1
ATOM 3501 C CA . VAL E 1 50 ? -26.006 1.540 -12.364 1.00 15.08 47 VAL E CA 1
ATOM 3502 C C . VAL E 1 50 ? -26.328 2.826 -13.113 1.00 16.22 47 VAL E C 1
ATOM 3503 O O . VAL E 1 50 ? -25.626 3.177 -14.058 1.00 17.32 47 VAL E O 1
ATOM 3507 N N . SER E 1 51 ? -27.399 3.515 -12.736 1.00 18.05 48 SER E N 1
ATOM 3508 C CA A SER E 1 51 ? -27.868 4.684 -13.484 0.50 14.96 48 SER E CA 1
ATOM 3509 C CA B SER E 1 51 ? -27.788 4.717 -13.466 0.50 14.02 48 SER E CA 1
ATOM 3510 C C . SER E 1 51 ? -28.288 5.806 -12.532 1.00 20.02 48 SER E C 1
ATOM 3511 O O . SER E 1 51 ? -28.874 5.534 -11.486 1.00 21.36 48 SER E O 1
ATOM 3516 N N . LEU E 1 52 ? -28.012 7.050 -12.909 1.00 15.85 49 LEU E N 1
ATOM 3517 C CA . LEU E 1 52 ? -28.461 8.203 -12.124 1.00 21.62 49 LEU E CA 1
ATOM 3518 C C . LEU E 1 52 ? -29.956 8.401 -12.320 1.00 26.26 49 LEU E C 1
ATOM 3519 O O . LEU E 1 52 ? -30.464 8.245 -13.428 1.00 24.00 49 LEU E O 1
ATOM 3524 N N . GLY E 1 53 ? -30.657 8.749 -11.245 1.00 21.00 50 GLY E N 1
ATOM 3525 C CA . GLY E 1 53 ? -32.085 8.993 -11.319 1.00 28.78 50 GLY E CA 1
ATOM 3526 C C . GLY E 1 53 ? -32.417 10.445 -11.621 1.00 29.95 50 GLY E C 1
ATOM 3527 O O . GLY E 1 53 ? -31.553 11.327 -11.553 1.00 24.79 50 GLY E O 1
ATOM 3528 N N . ALA E 1 54 ? -33.673 10.689 -11.977 1.00 30.35 51 ALA E N 1
ATOM 3529 C CA . ALA E 1 54 ? -34.157 12.046 -12.199 1.00 37.39 51 ALA E CA 1
ATOM 3530 C C . ALA E 1 54 ? -33.996 12.847 -10.916 1.00 38.25 51 ALA E C 1
ATOM 3531 O O . ALA E 1 54 ? -34.369 12.398 -9.823 1.00 36.36 51 ALA E O 1
ATOM 3533 N N . GLY E 1 55 ? -33.423 14.031 -11.036 1.00 37.59 52 GLY E N 1
ATOM 3534 C CA . GLY E 1 55 ? -33.276 14.871 -9.865 1.00 45.61 52 GLY E CA 1
ATOM 3535 C C . GLY E 1 55 ? -31.912 14.727 -9.235 1.00 44.52 52 GLY E C 1
ATOM 3536 O O . GLY E 1 55 ? -31.544 15.503 -8.363 1.00 35.76 52 GLY E O 1
ATOM 3537 N N . ALA E 1 56 ? -31.146 13.733 -9.672 1.00 40.53 53 ALA E N 1
ATOM 3538 C CA . ALA E 1 56 ? -29.753 13.687 -9.271 1.00 31.04 53 ALA E CA 1
ATOM 3539 C C . ALA E 1 56 ? -29.100 14.938 -9.841 1.00 33.13 53 ALA E C 1
ATOM 3540 O O . ALA E 1 56 ? -29.393 15.335 -10.975 1.00 38.14 53 ALA E O 1
ATOM 3542 N N . LYS E 1 57 ? -28.234 15.571 -9.056 1.00 33.27 54 LYS E N 1
ATOM 3543 C CA . LYS E 1 57 ? -27.531 16.772 -9.506 1.00 40.30 54 LYS E CA 1
ATOM 3544 C C . LYS E 1 57 ? -26.250 16.377 -10.227 1.00 46.22 54 LYS E C 1
ATOM 3545 O O . LYS E 1 57 ? -25.988 15.188 -10.423 1.00 38.21 54 LYS E O 1
ATOM 3551 N N . ASP E 1 58 ? -25.451 17.362 -10.626 1.00 37.87 55 ASP E N 1
ATOM 3552 C CA . ASP E 1 58 ? -24.272 17.061 -11.438 1.00 33.86 55 ASP E CA 1
ATOM 3553 C C . ASP E 1 58 ? -22.989 16.800 -10.644 1.00 32.88 55 ASP E C 1
ATOM 3554 O O . ASP E 1 58 ? -21.896 16.896 -11.192 1.00 40.26 55 ASP E O 1
ATOM 3559 N N . GLU E 1 59 ? -23.113 16.459 -9.364 1.00 34.34 56 GLU E N 1
ATOM 3560 C CA . GLU E 1 59 ? -21.934 16.089 -8.583 1.00 29.13 56 GLU E CA 1
ATOM 3561 C C . GLU E 1 59 ? -21.504 14.648 -8.886 1.00 27.84 56 GLU E C 1
ATOM 3562 O O . GLU E 1 59 ? -22.277 13.852 -9.427 1.00 28.05 56 GLU E O 1
ATOM 3568 N N . LEU E 1 60 ? -20.270 14.325 -8.524 1.00 24.82 57 LEU E N 1
ATOM 3569 C CA . LEU E 1 60 ? -19.742 12.974 -8.703 1.00 24.27 57 LEU E CA 1
ATOM 3570 C C . LEU E 1 60 ? -20.529 11.995 -7.832 1.00 26.80 57 LEU E C 1
ATOM 3571 O O . LEU E 1 60 ? -20.765 12.274 -6.654 1.00 21.01 57 LEU E O 1
ATOM 3576 N N . HIS E 1 61 ? -20.953 10.868 -8.404 1.00 24.28 58 HIS E N 1
ATOM 3577 C CA . HIS E 1 61 ? -21.533 9.784 -7.625 1.00 21.51 58 HIS E CA 1
ATOM 3578 C C . HIS E 1 61 ? -20.641 8.554 -7.676 1.00 27.46 58 HIS E C 1
ATOM 3579 O O . HIS E 1 61 ? -20.273 8.085 -8.749 1.00 23.36 58 HIS E O 1
ATOM 3586 N N . ILE E 1 62 ? -20.319 8.022 -6.513 1.00 19.38 59 ILE E N 1
ATOM 3587 C CA . ILE E 1 62 ? -19.537 6.796 -6.458 1.00 20.19 59 ILE E CA 1
ATOM 3588 C C . ILE E 1 62 ? -20.351 5.744 -5.718 1.00 24.56 59 ILE E C 1
ATOM 3589 O O . ILE E 1 62 ? -20.796 5.954 -4.591 1.00 23.31 59 ILE E O 1
ATOM 3594 N N . VAL E 1 63 ? -20.569 4.623 -6.393 1.00 18.95 60 VAL E N 1
ATOM 3595 C CA . VAL E 1 63 ? -21.363 3.532 -5.859 1.00 20.22 60 VAL E CA 1
ATOM 3596 C C . VAL E 1 63 ? -20.440 2.411 -5.419 1.00 25.72 60 VAL E C 1
ATOM 3597 O O . VAL E 1 63 ? -19.514 2.011 -6.143 1.00 23.03 60 VAL E O 1
ATOM 3601 N N . GLU E 1 64 ? -20.712 1.888 -4.235 1.00 22.61 61 GLU E N 1
ATOM 3602 C CA . GLU E 1 64 ? -19.846 0.892 -3.632 1.00 25.48 61 GLU E CA 1
ATOM 3603 C C . GLU E 1 64 ? -20.636 -0.379 -3.298 1.00 32.04 61 GLU E C 1
ATOM 3604 O O . GLU E 1 64 ? -21.841 -0.325 -3.031 1.00 27.81 61 GLU E O 1
ATOM 3610 N N . ALA E 1 65 ? -19.963 -1.523 -3.359 1.00 22.11 62 ALA E N 1
ATOM 3611 C CA . ALA E 1 65 ? -20.545 -2.780 -2.894 1.00 25.43 62 ALA E CA 1
ATOM 3612 C C . ALA E 1 65 ? -19.642 -3.393 -1.827 1.00 26.81 62 ALA E C 1
ATOM 3613 O O . ALA E 1 65 ? -18.417 -3.355 -1.944 1.00 29.14 62 ALA E O 1
ATOM 3615 N N . GLU E 1 66 ? -20.251 -3.967 -0.797 1.00 28.17 63 GLU E N 1
ATOM 3616 C CA . GLU E 1 66 ? -19.497 -4.647 0.243 1.00 28.77 63 GLU E CA 1
ATOM 3617 C C . GLU E 1 66 ? -19.963 -6.094 0.324 1.00 30.91 63 GLU E C 1
ATOM 3618 O O . GLU E 1 66 ? -21.161 -6.365 0.358 1.00 29.87 63 GLU E O 1
ATOM 3624 N N . ALA E 1 67 ? -19.009 -7.018 0.326 1.00 30.27 64 ALA E N 1
ATOM 3625 C CA . ALA E 1 67 ? -19.307 -8.441 0.379 1.00 31.12 64 ALA E CA 1
ATOM 3626 C C . ALA E 1 67 ? -18.044 -9.190 0.767 1.00 32.83 64 ALA E C 1
ATOM 3627 O O . ALA E 1 67 ? -16.993 -8.576 0.970 1.00 34.24 64 ALA E O 1
ATOM 3629 N N . MET E 1 68 ? -18.140 -10.511 0.879 1.00 38.03 65 MET E N 1
ATOM 3630 C CA . MET E 1 68 ? -17.031 -11.306 1.398 1.00 28.26 65 MET E CA 1
ATOM 3631 C C . MET E 1 68 ? -15.928 -11.533 0.363 1.00 30.09 65 MET E C 1
ATOM 3632 O O . MET E 1 68 ? -16.204 -11.848 -0.801 1.00 33.51 65 MET E O 1
ATOM 3637 N N . ASN E 1 69 ? -14.677 -11.360 0.781 1.00 35.02 66 ASN E N 1
ATOM 3638 C CA . ASN E 1 69 ? -13.549 -11.687 -0.085 1.00 31.89 66 ASN E CA 1
ATOM 3639 C C . ASN E 1 69 ? -13.158 -13.154 0.094 1.00 34.40 66 ASN E C 1
ATOM 3640 O O . ASN E 1 69 ? -13.770 -13.873 0.873 1.00 39.23 66 ASN E O 1
ATOM 3645 N N . TYR E 1 70 ? -12.132 -13.586 -0.629 1.00 36.69 67 TYR E N 1
ATOM 3646 C CA . TYR E 1 70 ? -11.707 -14.983 -0.624 1.00 38.25 67 TYR E CA 1
ATOM 3647 C C . TYR E 1 70 ? -11.240 -15.445 0.752 1.00 45.30 67 TYR E C 1
ATOM 3648 O O . TYR E 1 70 ? -11.412 -16.607 1.120 1.00 47.52 67 TYR E O 1
ATOM 3657 N N . GLU E 1 71 ? -10.647 -14.528 1.507 1.00 41.45 68 GLU E N 1
ATOM 3658 C CA . GLU E 1 71 ? -10.071 -14.862 2.807 1.00 61.52 68 GLU E CA 1
ATOM 3659 C C . GLU E 1 71 ? -11.137 -14.965 3.897 1.00 69.56 68 GLU E C 1
ATOM 3660 O O . GLU E 1 71 ? -10.856 -15.414 5.009 1.00 77.20 68 GLU E O 1
ATOM 3666 N N . GLY E 1 72 ? -12.358 -14.545 3.578 1.00 67.12 69 GLY E N 1
ATOM 3667 C CA . GLY E 1 72 ? -13.459 -14.614 4.525 1.00 67.55 69 GLY E CA 1
ATOM 3668 C C . GLY E 1 72 ? -13.885 -13.286 5.136 1.00 69.76 69 GLY E C 1
ATOM 3669 O O . GLY E 1 72 ? -14.898 -13.217 5.832 1.00 76.31 69 GLY E O 1
ATOM 3670 N N . SER E 1 73 ? -13.123 -12.227 4.883 1.00 61.58 70 SER E N 1
ATOM 3671 C CA . SER E 1 73 ? -13.442 -10.923 5.457 1.00 58.23 70 SER E CA 1
ATOM 3672 C C . SER E 1 73 ? -14.214 -10.021 4.495 1.00 54.52 70 SER E C 1
ATOM 3673 O O . SER E 1 73 ? -14.068 -10.125 3.274 1.00 43.12 70 SER E O 1
ATOM 3676 N N . PRO E 1 74 ? -15.055 -9.136 5.049 1.00 48.82 71 PRO E N 1
ATOM 3677 C CA . PRO E 1 74 ? -15.819 -8.224 4.199 1.00 43.93 71 PRO E CA 1
ATOM 3678 C C . PRO E 1 74 ? -14.915 -7.177 3.560 1.00 43.38 71 PRO E C 1
ATOM 3679 O O . PRO E 1 74 ? -13.964 -6.708 4.185 1.00 43.32 71 PRO E O 1
ATOM 3683 N N . ILE E 1 75 ? -15.204 -6.824 2.312 1.00 34.22 72 ILE E N 1
ATOM 3684 C CA . ILE E 1 75 ? -14.470 -5.753 1.657 1.00 31.72 72 ILE E CA 1
ATOM 3685 C C . ILE E 1 75 ? -15.403 -4.827 0.898 1.00 32.47 72 ILE E C 1
ATOM 3686 O O . ILE E 1 75 ? -16.502 -5.216 0.498 1.00 37.33 72 ILE E O 1
ATOM 3691 N N . LYS E 1 76 ? -14.941 -3.600 0.695 1.00 30.02 73 LYS E N 1
ATOM 3692 C CA . LYS E 1 76 ? -15.725 -2.576 0.022 1.00 29.51 73 LYS E CA 1
ATOM 3693 C C . LYS E 1 76 ? -15.053 -2.276 -1.302 1.00 30.45 73 LYS E C 1
ATOM 3694 O O . LYS E 1 76 ? -13.849 -2.041 -1.354 1.00 33.63 73 LYS E O 1
ATOM 3700 N N . VAL E 1 77 ? -15.824 -2.307 -2.376 1.00 26.02 74 VAL E N 1
ATOM 3701 C CA . VAL E 1 77 ? -15.267 -2.035 -3.691 1.00 22.51 74 VAL E CA 1
ATOM 3702 C C . VAL E 1 77 ? -16.115 -1.002 -4.408 1.00 24.07 74 VAL E C 1
ATOM 3703 O O . VAL E 1 77 ? -17.293 -0.844 -4.115 1.00 28.19 74 VAL E O 1
ATOM 3707 N N . THR E 1 78 ? -15.507 -0.304 -5.360 1.00 25.79 75 THR E N 1
ATOM 3708 C CA . THR E 1 78 ? -16.224 0.664 -6.165 1.00 25.32 75 THR E CA 1
ATOM 3709 C C . THR E 1 78 ? -16.774 0.024 -7.430 1.00 25.38 75 THR E C 1
ATOM 3710 O O . THR E 1 78 ? -16.027 -0.528 -8.229 1.00 25.88 75 THR E O 1
ATOM 3714 N N . LEU E 1 79 ? -18.086 0.118 -7.616 1.00 21.08 76 LEU E N 1
ATOM 3715 C CA . LEU E 1 79 ? -18.731 -0.431 -8.797 1.00 21.47 76 LEU E CA 1
ATOM 3716 C C . LEU E 1 79 ? -18.692 0.573 -9.930 1.00 21.34 76 LEU E C 1
ATOM 3717 O O . LEU E 1 79 ? -18.492 0.207 -11.088 1.00 22.12 76 LEU E O 1
ATOM 3722 N N . ALA E 1 80 ? -18.906 1.846 -9.611 1.00 18.95 77 ALA E N 1
ATOM 3723 C CA . ALA E 1 80 ? -18.979 2.834 -10.685 1.00 19.40 77 ALA E CA 1
ATOM 3724 C C . ALA E 1 80 ? -18.832 4.255 -10.184 1.00 16.27 77 ALA E C 1
ATOM 3725 O O . ALA E 1 80 ? -19.198 4.558 -9.049 1.00 17.88 77 ALA E O 1
ATOM 3727 N N . THR E 1 81 ? -18.274 5.108 -11.043 1.00 16.26 78 THR E N 1
ATOM 3728 C CA . THR E 1 81 ? -18.266 6.557 -10.834 1.00 17.65 78 THR E CA 1
ATOM 3729 C C . THR E 1 81 ? -19.103 7.164 -11.952 1.00 17.13 78 THR E C 1
ATOM 3730 O O . THR E 1 81 ? -18.832 6.926 -13.132 1.00 20.87 78 THR E O 1
ATOM 3734 N N . LEU E 1 82 ? -20.129 7.924 -11.584 1.00 15.91 79 LEU E N 1
ATOM 3735 C CA . LEU E 1 82 ? -21.092 8.445 -12.550 1.00 17.70 79 LEU E CA 1
ATOM 3736 C C . LEU E 1 82 ? -21.173 9.952 -12.373 1.00 20.03 79 LEU E C 1
ATOM 3737 O O . LEU E 1 82 ? -20.963 10.468 -11.279 1.00 19.51 79 LEU E O 1
ATOM 3742 N N . LYS E 1 83 ? -21.494 10.648 -13.455 1.00 17.37 80 LYS E N 1
ATOM 3743 C CA . LYS E 1 83 ? -21.703 12.099 -13.407 1.00 22.52 80 LYS E CA 1
ATOM 3744 C C . LYS E 1 83 ? -22.691 12.410 -14.516 1.00 22.58 80 LYS E C 1
ATOM 3745 O O . LYS E 1 83 ? -22.511 11.968 -15.654 1.00 19.74 80 LYS E O 1
ATOM 3751 N N . MET E 1 84 ? -23.741 13.155 -14.187 1.00 22.81 81 MET E N 1
ATOM 3752 C CA . MET E 1 84 ? -24.863 13.351 -15.110 1.00 17.44 81 MET E CA 1
ATOM 3753 C C . MET E 1 84 ? -24.439 13.925 -16.471 1.00 20.50 81 MET E C 1
ATOM 3754 O O . MET E 1 84 ? -24.955 13.521 -17.520 1.00 24.94 81 MET E O 1
ATOM 3759 N N . SER E 1 85 ? -23.484 14.846 -16.456 1.00 20.74 82 SER E N 1
ATOM 3760 C CA . SER E 1 85 ? -23.088 15.529 -17.679 1.00 24.02 82 SER E CA 1
ATOM 3761 C C . SER E 1 85 ? -22.037 14.778 -18.493 1.00 24.75 82 SER E C 1
ATOM 3762 O O . SER E 1 85 ? -21.648 15.227 -19.571 1.00 20.35 82 SER E O 1
ATOM 3765 N N . VAL E 1 86 ? -21.577 13.642 -17.976 1.00 18.22 83 VAL E N 1
ATOM 3766 C CA . VAL E 1 86 ? -20.480 12.904 -18.604 1.00 17.07 83 VAL E CA 1
ATOM 3767 C C . VAL E 1 86 ? -20.822 11.436 -18.838 1.00 20.20 83 VAL E C 1
ATOM 3768 O O . VAL E 1 86 ? -20.554 10.901 -19.916 1.00 19.13 83 VAL E O 1
ATOM 3772 N N . GLN E 1 87 ? -21.400 10.788 -17.829 1.00 16.82 84 GLN E N 1
ATOM 3773 C CA . GLN E 1 87 ? -21.665 9.349 -17.900 1.00 20.02 84 GLN E CA 1
ATOM 3774 C C . GLN E 1 87 ? -22.753 8.992 -16.893 1.00 20.43 84 GLN E C 1
ATOM 3775 O O . GLN E 1 87 ? -22.460 8.692 -15.734 1.00 20.39 84 GLN E O 1
ATOM 3781 N N . PRO E 1 88 ? -24.027 9.078 -17.313 1.00 17.69 85 PRO E N 1
ATOM 3782 C CA . PRO E 1 88 ? -25.107 8.830 -16.347 1.00 19.84 85 PRO E CA 1
ATOM 3783 C C . PRO E 1 88 ? -25.429 7.354 -16.107 1.00 20.63 85 PRO E C 1
ATOM 3784 O O . PRO E 1 88 ? -26.111 7.078 -15.137 1.00 18.01 85 PRO E O 1
ATOM 3788 N N . THR E 1 89 ? -24.947 6.449 -16.953 1.00 16.05 86 THR E N 1
ATOM 3789 C CA . THR E 1 89 ? -25.203 5.026 -16.794 1.00 16.20 86 THR E CA 1
ATOM 3790 C C . THR E 1 89 ? -23.924 4.257 -17.050 1.00 15.66 86 THR E C 1
ATOM 3791 O O . THR E 1 89 ? -23.155 4.572 -17.962 1.00 20.30 86 THR E O 1
ATOM 3795 N N . VAL E 1 90 ? -23.706 3.243 -16.234 1.00 11.57 87 VAL E N 1
ATOM 3796 C CA . VAL E 1 90 ? -22.620 2.317 -16.421 1.00 13.31 87 VAL E CA 1
ATOM 3797 C C . VAL E 1 90 ? -23.244 0.922 -16.496 1.00 14.65 87 VAL E C 1
ATOM 3798 O O . VAL E 1 90 ? -24.069 0.556 -15.658 1.00 17.17 87 VAL E O 1
ATOM 3802 N N . SER E 1 91 ? -22.878 0.158 -17.515 1.00 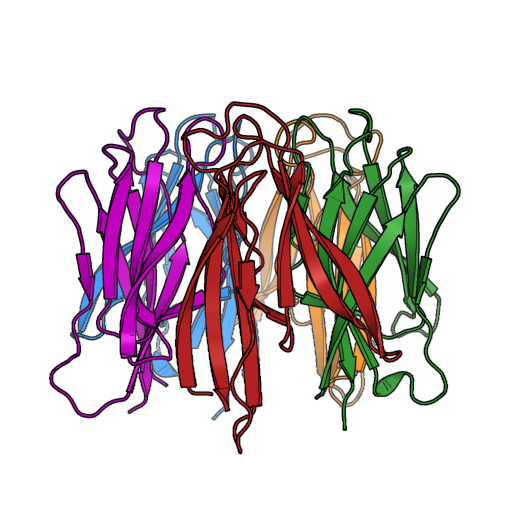14.19 88 SER E N 1
ATOM 3803 C CA . SER E 1 91 ? -23.348 -1.209 -17.618 1.00 14.73 88 SER E CA 1
ATOM 3804 C C . SER E 1 91 ? -22.241 -2.163 -17.154 1.00 17.78 88 SER E C 1
ATOM 3805 O O . SER E 1 91 ? -21.125 -2.123 -17.665 1.00 20.44 88 SER E O 1
ATOM 3808 N N . LEU E 1 92 ? -22.550 -3.023 -16.189 1.00 16.49 89 LEU E N 1
ATOM 3809 C CA . LEU E 1 92 ? -21.540 -3.907 -15.589 1.00 20.17 89 LEU E CA 1
ATOM 3810 C C . LEU E 1 92 ? -21.418 -5.268 -16.269 1.00 22.46 89 LEU E C 1
ATOM 3811 O O . LEU E 1 92 ? -20.466 -6.020 -16.017 1.00 22.84 89 LEU E O 1
ATOM 3816 N N . GLY E 1 93 ? -22.402 -5.604 -17.096 1.00 21.86 90 GLY E N 1
ATOM 3817 C CA . GLY E 1 93 ? -22.345 -6.824 -17.878 1.00 22.36 90 GLY E CA 1
ATOM 3818 C C . GLY E 1 93 ? -22.588 -8.111 -17.118 1.00 23.94 90 GLY E C 1
ATOM 3819 O O . GLY E 1 93 ? -22.167 -9.181 -17.547 1.00 23.53 90 GLY E O 1
ATOM 3820 N N . GLY E 1 94 ? -23.272 -8.040 -15.986 1.00 19.14 91 GLY E N 1
ATOM 3821 C CA . GLY E 1 94 ? -23.512 -9.269 -15.243 1.00 20.22 91 GLY E CA 1
ATOM 3822 C C . GLY E 1 94 ? -22.405 -9.612 -14.256 1.00 25.75 91 GLY E C 1
ATOM 3823 O O . GLY E 1 94 ? -21.777 -10.674 -14.317 1.00 21.45 91 GLY E O 1
ATOM 3824 N N . PHE E 1 95 ? -22.187 -8.689 -13.331 1.00 17.21 92 PHE E N 1
ATOM 3825 C CA . PHE E 1 95 ? -21.205 -8.805 -12.248 1.00 20.06 92 PHE E CA 1
ATOM 3826 C C . PHE E 1 95 ? -21.850 -9.615 -11.120 1.00 16.84 92 PHE E C 1
ATOM 3827 O O . PHE E 1 95 ? -22.662 -9.101 -10.360 1.00 19.96 92 PHE E O 1
ATOM 3835 N N . GLU E 1 96 ? -21.512 -10.900 -11.022 1.00 21.19 93 GLU E N 1
ATOM 3836 C CA . GLU E 1 96 ? -22.135 -11.750 -10.015 1.00 25.40 93 GLU E CA 1
ATOM 3837 C C . GLU E 1 96 ? -21.445 -11.599 -8.650 1.00 24.37 93 GLU E C 1
ATOM 3838 O O . GLU E 1 96 ? -20.215 -11.593 -8.554 1.00 24.32 93 GLU E O 1
ATOM 3844 N N . ILE E 1 97 ? -22.248 -11.453 -7.607 1.00 22.18 94 ILE E N 1
ATOM 3845 C CA . ILE E 1 97 ? -21.737 -11.374 -6.243 1.00 20.71 94 ILE E CA 1
ATOM 3846 C C . ILE E 1 97 ? -22.525 -12.326 -5.362 1.00 29.31 94 ILE E C 1
ATOM 3847 O O . ILE E 1 97 ? -23.745 -12.454 -5.514 1.00 28.72 94 ILE E O 1
ATOM 3852 N N . THR E 1 98 ? -21.825 -12.991 -4.445 1.00 29.21 95 THR E N 1
ATOM 3853 C CA . THR E 1 98 ? -22.454 -13.912 -3.509 1.00 31.16 95 THR E CA 1
ATOM 3854 C C . THR E 1 98 ? -22.950 -13.159 -2.287 1.00 29.21 95 THR E C 1
ATOM 3855 O O . THR E 1 98 ? -22.197 -12.412 -1.673 1.00 30.14 95 THR E O 1
ATOM 3859 N N . PRO E 1 99 ? -24.232 -13.343 -1.941 1.00 34.41 96 PRO E N 1
ATOM 3860 C CA . PRO E 1 99 ? -24.812 -12.691 -0.761 1.00 38.01 96 PRO E CA 1
ATOM 3861 C C . PRO E 1 99 ? -24.168 -13.215 0.522 1.00 34.35 96 PRO E C 1
ATOM 3862 O O . PRO E 1 99 ? -23.634 -14.329 0.524 1.00 31.25 96 PRO E O 1
ATOM 3866 N N . PRO E 1 100 ? -24.219 -12.430 1.607 1.00 38.11 97 PRO E N 1
ATOM 3867 C CA . PRO E 1 100 ? -24.871 -11.118 1.665 1.00 29.16 97 PRO E CA 1
ATOM 3868 C C . PRO E 1 100 ? -24.057 -10.017 0.987 1.00 32.72 97 PRO E C 1
ATOM 3869 O O . PRO E 1 100 ? -22.828 -10.090 0.933 1.00 30.20 97 PRO E O 1
ATOM 3873 N N . VAL E 1 101 ? -24.757 -9.008 0.478 1.00 28.49 98 VAL E N 1
ATOM 3874 C CA . VAL E 1 101 ? -24.125 -7.871 -0.179 1.00 29.29 98 VAL E CA 1
ATOM 3875 C C . VAL E 1 101 ? -24.774 -6.596 0.311 1.00 30.78 98 VAL E C 1
ATOM 3876 O O . VAL E 1 101 ? -25.996 -6.535 0.475 1.00 35.95 98 VAL E O 1
ATOM 3880 N N . VAL E 1 102 ? -23.961 -5.577 0.547 1.00 26.05 99 VAL E N 1
ATOM 3881 C CA . VAL E 1 102 ? -24.505 -4.265 0.834 1.00 22.97 99 VAL E CA 1
ATOM 3882 C C . VAL E 1 102 ? -24.132 -3.341 -0.305 1.00 24.76 99 VAL E C 1
ATOM 3883 O O . VAL E 1 102 ? -22.980 -3.298 -0.737 1.00 29.13 99 VAL E O 1
ATOM 3887 N N . LEU E 1 103 ? -25.118 -2.610 -0.797 1.00 25.70 100 LEU E N 1
ATOM 3888 C CA . LEU E 1 103 ? -24.872 -1.622 -1.836 1.00 27.10 100 LEU E CA 1
ATOM 3889 C C . LEU E 1 103 ? -25.085 -0.228 -1.260 1.00 27.45 100 LEU E C 1
ATOM 3890 O O . LEU E 1 103 ? -26.051 0.004 -0.530 1.00 27.67 100 LEU E O 1
ATOM 3895 N N . ARG E 1 104 ? -24.181 0.702 -1.559 1.00 22.90 101 ARG E N 1
ATOM 3896 C CA . ARG E 1 104 ? -24.298 2.045 -0.977 1.00 26.82 101 ARG E CA 1
ATOM 3897 C C . ARG E 1 104 ? -23.688 3.130 -1.840 1.00 28.79 101 ARG E C 1
ATOM 3898 O O . ARG E 1 104 ? -22.832 2.862 -2.672 1.00 24.73 101 ARG E O 1
ATOM 3906 N N . LEU E 1 105 ? -24.147 4.362 -1.648 1.00 21.21 102 LEU E N 1
ATOM 3907 C CA . LEU E 1 105 ? -23.481 5.506 -2.254 1.00 25.60 102 LEU E CA 1
ATOM 3908 C C . LEU E 1 105 ? -22.357 5.963 -1.339 1.00 31.93 102 LEU E C 1
ATOM 3909 O O . LEU E 1 105 ? -22.610 6.348 -0.201 1.00 36.09 102 LEU E O 1
ATOM 3914 N N . LYS E 1 106 ? -21.122 5.926 -1.823 1.00 27.07 103 LYS E N 1
ATOM 3915 C CA . LYS E 1 106 ? -20.016 6.487 -1.066 1.00 31.25 103 LYS E CA 1
ATOM 3916 C C . LYS E 1 106 ? -20.005 8.014 -1.206 1.00 39.03 103 LYS E C 1
ATOM 3917 O O . LYS E 1 106 ? -19.821 8.735 -0.222 1.00 34.86 103 LYS E O 1
ATOM 3923 N N . CYS E 1 107 ? -20.218 8.492 -2.432 1.00 30.76 104 CYS E N 1
ATOM 3924 C CA . CYS E 1 107 ? -20.228 9.923 -2.741 1.00 32.26 104 CYS E CA 1
ATOM 3925 C C . CYS E 1 107 ? -21.454 10.280 -3.559 1.00 27.52 104 CYS E C 1
ATOM 3926 O O . CYS E 1 107 ? -21.889 9.494 -4.401 1.00 26.35 104 CYS E O 1
ATOM 3929 N N . GLY E 1 108 ? -22.001 11.471 -3.319 1.00 26.21 105 GLY E N 1
ATOM 3930 C CA . GLY E 1 108 ? -23.138 11.959 -4.079 1.00 28.48 105 GLY E CA 1
ATOM 3931 C C . GLY E 1 108 ? -24.439 11.706 -3.343 1.00 26.87 105 GLY E C 1
ATOM 3932 O O . GLY E 1 108 ? -24.514 10.836 -2.473 1.00 30.40 105 GLY E O 1
ATOM 3933 N N . SER E 1 109 ? -25.482 12.450 -3.691 1.00 26.08 106 SER E N 1
ATOM 3934 C CA A SER E 1 109 ? -26.758 12.327 -2.993 0.50 30.00 106 SER E CA 1
ATOM 3935 C CA B SER E 1 109 ? -26.749 12.314 -2.987 0.50 29.90 106 SER E CA 1
ATOM 3936 C C . SER E 1 109 ? -27.769 11.430 -3.703 1.00 31.40 106 SER E C 1
ATOM 3937 O O . SER E 1 109 ? -28.738 10.991 -3.095 1.00 32.68 106 SER E O 1
ATOM 3942 N N . GLY E 1 110 ? -27.547 11.157 -4.989 1.00 28.61 107 GLY E N 1
ATOM 3943 C CA . GLY E 1 110 ? -28.470 10.310 -5.740 1.00 27.99 107 GLY E CA 1
ATOM 3944 C C . GLY E 1 110 ? -29.755 11.050 -6.090 1.00 31.78 107 GLY E C 1
ATOM 3945 O O . GLY E 1 110 ? -29.771 12.284 -6.100 1.00 29.49 107 GLY E O 1
ATOM 3946 N N . PRO E 1 111 ? -30.845 10.313 -6.379 1.00 30.85 108 PRO E N 1
ATOM 3947 C CA . PRO E 1 111 ? -30.992 8.852 -6.388 1.00 25.14 108 PRO E CA 1
ATOM 3948 C C . PRO E 1 111 ? -30.091 8.193 -7.411 1.00 23.63 108 PRO E C 1
ATOM 3949 O O . PRO E 1 111 ? -29.848 8.760 -8.474 1.00 23.13 108 PRO E O 1
ATOM 3953 N N . VAL E 1 112 ? -29.597 7.005 -7.081 1.00 24.67 109 VAL E N 1
ATOM 3954 C CA . VAL E 1 112 ? -28.911 6.161 -8.048 1.00 20.56 109 VAL E CA 1
ATOM 3955 C C . VAL E 1 112 ? -29.661 4.841 -8.088 1.00 19.37 109 VAL E C 1
ATOM 3956 O O . VAL E 1 112 ? -30.047 4.317 -7.046 1.00 25.12 109 VAL E O 1
ATOM 3960 N N . HIS E 1 113 ? -29.865 4.292 -9.281 1.00 18.76 110 HIS E N 1
ATOM 3961 C CA . HIS E 1 113 ? -30.592 3.032 -9.409 1.00 19.87 110 HIS E CA 1
ATOM 3962 C C . HIS E 1 113 ? -29.641 1.913 -9.765 1.00 18.70 110 HIS E C 1
ATOM 3963 O O . HIS E 1 113 ? -28.658 2.129 -10.475 1.00 24.49 110 HIS E O 1
ATOM 3970 N N . ILE E 1 114 ? -29.904 0.730 -9.236 1.00 20.68 111 ILE E N 1
ATOM 3971 C CA . ILE E 1 114 ? -29.165 -0.450 -9.632 1.00 15.28 111 ILE E CA 1
ATOM 3972 C C . ILE E 1 114 ? -30.164 -1.461 -10.178 1.00 19.63 111 ILE E C 1
ATOM 3973 O O . ILE E 1 114 ? -31.251 -1.640 -9.618 1.00 19.87 111 ILE E O 1
ATOM 3978 N N . SER E 1 115 ? -29.817 -2.111 -11.282 1.00 20.89 112 SER E N 1
ATOM 3979 C CA . SER E 1 115 ? -30.652 -3.196 -11.782 1.00 20.63 112 SER E CA 1
ATOM 3980 C C . SER E 1 115 ? -29.812 -4.451 -11.976 1.00 16.94 112 SER E C 1
ATOM 3981 O O . SER E 1 115 ? -28.591 -4.382 -12.143 1.00 19.58 112 SER E O 1
ATOM 3984 N N . GLY E 1 116 ? -30.460 -5.607 -11.968 1.00 17.62 113 GLY E N 1
ATOM 3985 C CA . GLY E 1 116 ? -29.742 -6.830 -12.251 1.00 20.36 113 GLY E CA 1
ATOM 3986 C C . GLY E 1 116 ? -30.666 -8.018 -12.125 1.00 21.91 113 GLY E C 1
ATOM 3987 O O . GLY E 1 116 ? -31.881 -7.877 -12.197 1.00 16.81 113 GLY E O 1
ATOM 3988 N N . GLN E 1 117 ? -30.072 -9.182 -11.918 1.00 18.70 114 GLN E N 1
ATOM 3989 C CA . GLN E 1 117 ? -30.821 -10.426 -11.847 1.00 18.98 114 GLN E CA 1
ATOM 3990 C C . GLN E 1 117 ? -30.558 -11.094 -10.508 1.00 22.63 114 GLN E C 1
ATOM 3991 O O . GLN E 1 117 ? -29.430 -11.110 -10.021 1.00 25.46 114 GLN E O 1
ATOM 3997 N N . HIS E 1 118 ? -31.606 -11.634 -9.913 1.00 23.63 115 HIS E N 1
ATOM 3998 C CA . HIS E 1 118 ? -31.439 -12.543 -8.780 1.00 24.28 115 HIS E CA 1
ATOM 3999 C C . HIS E 1 118 ? -31.490 -13.964 -9.325 1.00 22.36 115 HIS E C 1
ATOM 4000 O O . HIS E 1 118 ? -32.547 -14.430 -9.771 1.00 22.51 115 HIS E O 1
ATOM 4007 N N . LEU E 1 119 ? -30.338 -14.639 -9.336 1.00 20.15 116 LEU E N 1
ATOM 4008 C CA . LEU E 1 119 ? -30.254 -16.008 -9.840 1.00 22.94 116 LEU E CA 1
ATOM 4009 C C . LEU E 1 119 ? -30.341 -17.030 -8.709 1.00 24.36 116 LEU E C 1
ATOM 4010 O O . LEU E 1 119 ? -29.631 -16.915 -7.694 1.00 23.91 116 LEU E O 1
ATOM 4015 N N . VAL E 1 120 ? -31.205 -18.027 -8.885 1.00 22.95 117 VAL E N 1
ATOM 4016 C CA . VAL E 1 120 ? -31.392 -19.048 -7.857 1.00 26.26 117 VAL E CA 1
ATOM 4017 C C . VAL E 1 120 ? -31.243 -20.441 -8.440 1.00 35.18 117 VAL E C 1
ATOM 4018 O O . VAL E 1 120 ? -31.943 -20.804 -9.386 1.00 31.55 117 VAL E O 1
ATOM 4022 N N . ALA E 1 121 ? -30.326 -21.223 -7.882 1.00 31.32 118 ALA E N 1
ATOM 4023 C CA . ALA E 1 121 ? -30.211 -22.623 -8.283 1.00 34.08 118 ALA E CA 1
ATOM 4024 C C . ALA E 1 121 ? -30.982 -23.487 -7.295 1.00 41.55 118 ALA E C 1
ATOM 4025 O O . ALA E 1 121 ? -30.640 -23.543 -6.112 1.00 35.67 118 ALA E O 1
ATOM 4027 N N . VAL E 1 122 ? -32.037 -24.141 -7.776 1.00 48.56 119 VAL E N 1
ATOM 4028 C CA . VAL E 1 122 ? -32.937 -24.893 -6.900 1.00 63.16 119 VAL E CA 1
ATOM 4029 C C . VAL E 1 122 ? -32.777 -26.400 -7.057 1.00 63.67 119 VAL E C 1
ATOM 4030 O O . VAL E 1 122 ? -31.671 -26.933 -6.963 1.00 63.42 119 VAL E O 1
#

Organism: Mus musculus (NCBI:txid10090)

Radius of gyration: 21.68 Å; Cα contacts (8 Å, |Δi|>4): 1761; chains: 5; bounding box: 57×46×55 Å

InterPro domains:
  IPR004301 Nucleoplasmin family [PTHR22747] (5-289)
  IPR024057 Nucleoplasmin core domain [PF03066] (16-118)
  IPR032569 Nucleophosmin, C-terminal [PF16276] (243-291)
  IPR036824 Nucleoplasmin core domain superfamily [SSF69203] (12-117)

GO terms:
  GO:0005515 protein binding (F, IPI)
  GO:0001558 regulation of cell growth (P, IDA)
  GO:0001652 granular component (C, IDA)
  GO:0005634 nucleus (C, IDA)
  GO:0005654 nucleoplasm (C, IDA)
  GO:0005730 nucleolus (C, IDA)
  GO:0005737 cytoplasm (C, IDA)
  GO:0005813 centrosome (C, IDA)
  GO:0005829 cytosol (C, IDA)
  GO:0016607 nuclear speck (C, IDA)
  GO:0042273 ribosomal large subunit biogenesis (P, IDA)
  GO:0042274 ribosomal small subunit biogenesis (P, IDA)
  GO:0003723 RNA binding (F, IDA)
  GO:0045860 positive regulation of protein kinase activity (P, IDA)
  GO:0015934 large ribosomal subunit (C, IDA)
  GO:0015935 small ribosomal subunit (C, IDA)
  GO:0048025 negative regulation of mRNA splicing, via spliceosome (P, IDA)
  GO:0006884 cell volume homeostasis (P, IDA)
  GO:0006913 nucleocytoplasmic transport (P, IDA)
  GO:0008284 positive regulation of cell population proliferation (P, IDA)

CATH classification: 2.60.120.340